Protein AF-A0A1Z5JL50-F1 (afdb_monomer_lite)

Secondary structure (DSSP, 8-state):
-------EEEPPP--S--TT-PPEEEEEEEPPSBPPPHHHHHHHHHHHSS-EEESHHHHHHHH--S-----------TTTT--SEEEEEEEE-TTS-S-HHHHIIIIIHHHHHHHHHHSEE------TT---TT------------------TT--------EEEEEEEEEEEP-------S-HHHHHHHHHHHHHHHHHHHHHHHHHHHH-HHHHHHEEEEEEEEESSTT--HHHHHHHHHHHTTHHHHHHHHHH--S------SEEEEESSHHHHH-S--TT--SPPBS--EEEEEEESSSTTTT--HHHHHHHHHHHHTT---TTS-S----------------HHHHHHHHHHHHHHHHHHHHHHHHHHHHHHHHHHHT-HHHHHHHHHHHHH-

pLDDT: mean 79.7, std 19.2, range [29.05, 98.38]

Foldseek 3Di:
DDDDFDWDWDDDDDDDDDPDQFIKIKTKFWDDQWADFLVVLVVLCPQFALAEAALQVVVVVVPPPDDDPDDDDCPPDSLVSAFQEEEEEFEAEPPDDLDLVCCCVPPVVVVLVSVCVSAPQQALQPPPVPPPPDPPPPPPDDDDDDDDDDDPPDPPPPPPGRYHAYEYFYEYAQPQPPDVDPDPVVSVVVLVVSQVVVVVSVVVNQVCLCPPPVSVRRHFWYKYKYKHDFRHGVRSVVVSVLFCVCVVVLVVVCVVDPDPDSSHFSYYYYYNDPDRSNTDDDPPDDDIDGSMGMMMIIIGGSCNRPDADSSRSRVVVVCVVVVVDPPPPPPDPPPPPPVPVPVPPCPVVVVVVVVVVVVVVVVVVVVVVVVVVVVVVVVVVVVPVVVVVVVVVVVVVD

Sequence (398 aa):
MRRQGSSCMLLPKSGDACKHRSVTIINREDLPSYSCERFYLLSELQQRAHSSVFLSDQEDNSTQGTTSTAPDDDSDLVGENLGQFALLYLFWKPDMTEDTTEFIEQHILPQVQQLQTMRTVVNSMPSLDRPSISGVIHRRENEDSQVEVDHPDDAKDEEGEATISIYIVVDRLCACDLVDASDPLESTRKMEQQYRNEEVKIEDLAKKVAVHEQLRDLCEGITVGLSNHERCAPGLEACSDAVAWGAKERRTALASMKTEDDGRSALGIVANEPNDLLGLQSESTTDAAQGVMQMRLSTEWNGQGNLKSFAERAQSFWRQQRGLVDTQKLTCRRIISRKRRIPARINPGEMNDFLINGLALLFIFGYLFFHLWSDLQDLIYYFDPSAWDNFIQRLRSF

Organism: Fistulifera solaris (NCBI:txid1519565)

Structure (mmCIF, N/CA/C/O backbone):
data_AF-A0A1Z5JL50-F1
#
_entry.id   AF-A0A1Z5JL50-F1
#
loop_
_atom_site.group_PDB
_atom_site.id
_atom_site.type_symbol
_atom_site.label_atom_id
_atom_site.label_alt_id
_atom_site.label_comp_id
_atom_site.label_asym_id
_atom_site.label_entity_id
_atom_site.label_seq_id
_atom_site.pdbx_PDB_ins_code
_atom_site.Cartn_x
_atom_site.Cartn_y
_atom_site.Cartn_z
_atom_site.occupancy
_atom_site.B_iso_or_equiv
_atom_site.auth_seq_id
_atom_site.auth_comp_id
_atom_site.auth_asym_id
_atom_site.auth_atom_id
_atom_site.pdbx_PDB_model_num
ATOM 1 N N . MET A 1 1 ? 21.547 -14.794 -2.143 1.00 35.06 1 MET A N 1
ATOM 2 C CA . MET A 1 1 ? 22.091 -13.413 -2.013 1.00 35.06 1 MET A CA 1
ATOM 3 C C . MET A 1 1 ? 21.633 -12.822 -0.680 1.00 35.06 1 MET A C 1
ATOM 5 O O . MET A 1 1 ? 20.467 -12.964 -0.341 1.00 35.06 1 MET A O 1
ATOM 9 N N . ARG A 1 2 ? 22.520 -12.215 0.125 1.00 29.05 2 ARG A N 1
ATOM 10 C CA . ARG A 1 2 ? 22.140 -11.605 1.418 1.00 29.05 2 ARG A CA 1
ATOM 11 C C . ARG A 1 2 ? 21.347 -10.312 1.176 1.00 29.05 2 ARG A C 1
ATOM 13 O O . ARG A 1 2 ? 21.938 -9.324 0.759 1.00 29.05 2 ARG A O 1
ATOM 20 N N . ARG A 1 3 ? 20.044 -10.316 1.484 1.00 38.22 3 ARG A N 1
ATOM 21 C CA . ARG A 1 3 ? 19.193 -9.115 1.547 1.00 38.22 3 ARG A CA 1
ATOM 22 C C . ARG A 1 3 ? 19.674 -8.210 2.689 1.00 38.22 3 ARG A C 1
ATOM 24 O O . ARG A 1 3 ? 19.494 -8.542 3.860 1.00 38.22 3 ARG A O 1
ATOM 31 N N . GLN A 1 4 ? 20.333 -7.102 2.360 1.00 36.25 4 GLN A N 1
ATOM 32 C CA . GLN A 1 4 ? 20.555 -5.995 3.288 1.00 36.25 4 GLN A CA 1
ATOM 33 C C . GLN A 1 4 ? 19.465 -4.954 3.031 1.00 36.25 4 GLN A C 1
ATOM 35 O O . GLN A 1 4 ? 19.580 -4.163 2.104 1.00 36.25 4 GLN A O 1
ATOM 40 N N . GLY A 1 5 ? 18.408 -4.958 3.845 1.00 42.66 5 GLY A N 1
ATOM 41 C CA . GLY A 1 5 ? 17.519 -3.802 3.930 1.00 42.66 5 GLY A CA 1
ATOM 42 C C . GLY A 1 5 ? 18.308 -2.647 4.541 1.00 42.66 5 GLY A C 1
ATOM 43 O O . GLY A 1 5 ? 18.629 -2.672 5.731 1.00 42.66 5 GLY A O 1
ATOM 44 N N . SER A 1 6 ? 18.701 -1.682 3.712 1.00 45.66 6 SER A N 1
ATOM 45 C CA . SER A 1 6 ? 19.302 -0.431 4.166 1.00 45.66 6 SER A CA 1
ATOM 46 C C . SER A 1 6 ? 18.179 0.456 4.688 1.00 45.66 6 SER A C 1
ATOM 48 O O . SER A 1 6 ? 17.426 1.030 3.908 1.00 45.66 6 SER A O 1
ATOM 50 N N . SER A 1 7 ? 18.025 0.529 6.009 1.00 48.41 7 SER A N 1
ATOM 51 C CA . SER A 1 7 ? 17.152 1.526 6.623 1.00 48.41 7 SER A CA 1
ATOM 52 C C . SER A 1 7 ? 17.962 2.803 6.815 1.00 48.41 7 SER A C 1
ATOM 54 O O . SER A 1 7 ? 18.900 2.834 7.617 1.00 48.41 7 SER A O 1
ATOM 56 N N . CYS A 1 8 ? 17.642 3.848 6.052 1.00 52.62 8 CYS A N 1
ATOM 57 C CA . CYS A 1 8 ? 18.199 5.174 6.272 1.00 52.62 8 CYS A CA 1
ATOM 58 C C . CYS A 1 8 ? 17.275 5.939 7.230 1.00 52.62 8 CYS A C 1
ATOM 60 O O . CYS A 1 8 ? 16.078 6.093 6.991 1.00 52.62 8 CYS A O 1
ATOM 62 N N . MET A 1 9 ? 17.823 6.393 8.358 1.00 51.41 9 MET A N 1
ATOM 63 C CA . MET A 1 9 ? 17.117 7.337 9.221 1.00 51.41 9 MET A CA 1
ATOM 64 C C . MET A 1 9 ? 17.346 8.731 8.651 1.00 51.41 9 MET A C 1
ATOM 66 O O . MET A 1 9 ? 18.482 9.206 8.620 1.00 51.41 9 MET A O 1
ATOM 70 N N . LEU A 1 10 ? 16.284 9.393 8.201 1.00 51.19 10 LEU A N 1
ATOM 71 C CA . LEU A 1 10 ? 16.369 10.803 7.844 1.00 51.19 10 LEU A CA 1
ATOM 72 C C . LEU A 1 10 ? 16.254 11.622 9.133 1.00 51.19 10 LEU A C 1
ATOM 74 O O . LEU A 1 10 ? 15.175 11.734 9.716 1.00 51.19 10 LEU A O 1
ATOM 78 N N . LEU A 1 11 ? 17.382 12.170 9.597 1.00 48.88 11 LEU A N 1
ATOM 79 C CA . LEU A 1 11 ? 17.360 13.232 10.599 1.00 48.88 11 LEU A CA 1
ATOM 80 C C . LEU A 1 11 ? 17.037 14.563 9.902 1.00 48.88 11 LEU A C 1
ATOM 82 O O . LEU A 1 11 ? 17.701 14.896 8.916 1.00 48.88 11 LEU A O 1
ATOM 86 N N . PRO A 1 12 ? 16.077 15.356 10.406 1.00 49.00 12 PRO A N 1
ATOM 87 C CA . PRO A 1 12 ? 15.901 16.722 9.931 1.00 49.00 12 PRO A CA 1
ATOM 88 C C . PRO A 1 12 ? 17.179 17.537 10.199 1.00 49.00 12 PRO A C 1
ATOM 90 O O . PRO A 1 12 ? 17.774 17.444 11.276 1.00 49.00 12 PRO A O 1
ATOM 93 N N . LYS A 1 13 ? 17.627 18.318 9.203 1.00 47.41 13 LYS A N 1
ATOM 94 C CA . LYS A 1 13 ? 18.781 19.221 9.338 1.00 47.41 13 LYS A CA 1
ATOM 95 C C . LYS A 1 13 ? 18.493 20.242 10.441 1.00 47.41 13 LYS A C 1
ATOM 97 O O . LYS A 1 13 ? 17.496 20.951 10.393 1.00 47.41 13 LYS A O 1
ATOM 102 N N . SER A 1 14 ? 19.383 20.288 11.426 1.00 44.28 14 SER A N 1
ATOM 103 C CA . SER A 1 14 ? 19.311 21.145 12.604 1.00 44.28 14 SER A CA 1
ATOM 104 C C . SER A 1 14 ? 19.410 22.625 12.231 1.00 44.28 14 SER A C 1
ATOM 106 O O . SER A 1 14 ? 20.484 23.110 11.875 1.00 44.28 14 SER A O 1
ATOM 108 N N . GLY A 1 15 ? 18.296 23.332 12.351 1.00 49.00 15 GLY A N 1
ATOM 109 C CA . GLY A 1 15 ? 18.203 24.782 12.296 1.00 49.00 15 GLY A CA 1
ATOM 110 C C . GLY A 1 15 ? 16.820 25.163 12.802 1.00 49.00 15 GLY A C 1
ATOM 111 O O . GLY A 1 15 ? 15.835 24.860 12.145 1.00 49.00 15 GLY A O 1
ATOM 112 N N . ASP A 1 16 ? 16.785 25.763 13.985 1.00 41.72 16 ASP A N 1
ATOM 113 C CA . ASP A 1 16 ? 15.618 26.252 14.722 1.00 41.72 16 ASP A CA 1
ATOM 114 C C . ASP A 1 16 ? 14.792 25.249 15.544 1.00 41.72 16 ASP A C 1
ATOM 116 O O . ASP A 1 16 ? 14.448 24.135 15.153 1.00 41.72 16 ASP A O 1
ATOM 120 N N . ALA A 1 17 ? 14.518 25.696 16.769 1.00 46.59 17 ALA A N 1
ATOM 121 C CA . ALA A 1 17 ? 13.932 24.991 17.899 1.00 46.59 17 ALA A CA 1
ATOM 122 C C . ALA A 1 17 ? 12.436 24.666 17.710 1.00 46.59 17 ALA A C 1
ATOM 124 O O . ALA A 1 17 ? 11.591 25.088 18.500 1.00 46.59 17 ALA A O 1
ATOM 125 N N . CYS A 1 18 ? 12.093 23.906 16.670 1.00 42.47 18 CYS A N 1
ATOM 126 C CA . CYS A 1 18 ? 10.734 23.425 16.454 1.00 42.47 18 CYS A CA 1
ATOM 127 C C . CYS A 1 18 ? 10.498 22.051 17.095 1.00 42.47 18 CYS A C 1
ATOM 129 O O . CYS A 1 18 ? 11.195 21.070 16.837 1.00 42.47 18 CYS A O 1
ATOM 131 N N . LYS A 1 19 ? 9.463 22.027 17.936 1.00 50.53 19 LYS A N 1
ATOM 132 C CA . LYS A 1 19 ? 8.791 20.889 18.568 1.00 50.53 19 LYS A CA 1
ATOM 133 C C . LYS A 1 19 ? 8.861 19.608 17.716 1.00 50.53 19 LYS A C 1
ATOM 135 O O . LYS A 1 19 ? 8.253 19.522 16.658 1.00 50.53 19 LYS A O 1
ATOM 140 N N . HIS A 1 20 ? 9.632 18.640 18.212 1.00 48.19 20 HIS A N 1
ATOM 141 C CA . HIS A 1 20 ? 9.611 17.200 17.924 1.00 48.19 20 HIS A CA 1
ATOM 142 C C . HIS A 1 20 ? 8.959 16.738 16.605 1.00 48.19 20 HIS A C 1
ATOM 144 O O . HIS A 1 20 ? 7.968 16.010 16.628 1.00 48.19 20 HIS A O 1
ATOM 150 N N . ARG A 1 21 ? 9.553 17.046 15.444 1.00 53.47 21 ARG A N 1
ATOM 151 C CA . ARG A 1 21 ? 9.241 16.262 14.237 1.00 53.47 21 ARG A CA 1
ATOM 152 C C . ARG A 1 21 ? 9.930 14.900 14.336 1.00 53.47 21 ARG A C 1
ATOM 154 O O . ARG A 1 21 ? 11.153 14.800 14.428 1.00 53.47 21 ARG A O 1
ATOM 161 N N . SER A 1 22 ? 9.102 13.864 14.402 1.00 58.88 22 SER A N 1
ATOM 162 C CA . SER A 1 22 ? 9.458 12.457 14.560 1.00 58.88 22 SER A CA 1
ATOM 163 C C . SER A 1 22 ? 10.351 11.931 13.431 1.00 58.88 22 SER A C 1
ATOM 165 O O . SER A 1 22 ? 10.240 12.332 12.269 1.00 58.88 22 SER A O 1
ATOM 167 N N . VAL A 1 23 ? 11.252 11.009 13.782 1.00 59.12 23 VAL A N 1
ATOM 168 C CA . VAL A 1 23 ? 12.135 10.315 12.833 1.00 59.12 23 VAL A CA 1
ATOM 169 C C . VAL A 1 23 ? 11.284 9.622 11.773 1.00 59.12 23 VAL A C 1
ATOM 171 O O . VAL A 1 23 ? 10.408 8.830 12.112 1.00 59.12 23 VAL A O 1
ATOM 174 N N . THR A 1 24 ? 11.563 9.907 10.501 1.00 68.62 24 THR A N 1
ATOM 175 C CA . THR A 1 24 ? 10.949 9.189 9.379 1.00 68.62 24 THR A CA 1
ATOM 176 C C . THR A 1 24 ? 11.853 8.021 9.030 1.00 68.62 24 THR A C 1
ATOM 178 O O . THR A 1 24 ? 13.035 8.210 8.724 1.00 68.62 24 THR A O 1
ATOM 181 N N . ILE A 1 25 ? 11.313 6.812 9.131 1.00 74.12 25 ILE A N 1
ATOM 182 C CA . ILE A 1 25 ? 12.050 5.591 8.819 1.00 74.12 25 ILE A CA 1
ATOM 183 C C . ILE A 1 25 ? 11.626 5.143 7.444 1.00 74.12 25 ILE A C 1
ATOM 185 O O . ILE A 1 25 ? 10.443 4.924 7.214 1.00 74.12 25 ILE A O 1
ATOM 189 N N . ILE A 1 26 ? 12.602 4.996 6.559 1.00 82.88 26 ILE A N 1
ATOM 190 C CA . ILE A 1 26 ? 12.380 4.446 5.233 1.00 82.88 26 ILE A CA 1
ATOM 191 C C . ILE A 1 26 ? 12.774 2.973 5.277 1.00 82.88 26 ILE A C 1
ATOM 193 O O . ILE A 1 26 ? 13.924 2.633 5.577 1.00 82.88 26 ILE A O 1
ATOM 197 N N . ASN A 1 27 ? 11.799 2.101 5.034 1.00 88.62 27 ASN A N 1
ATOM 198 C CA . ASN A 1 27 ? 12.016 0.679 4.831 1.00 88.62 27 ASN A CA 1
ATOM 199 C C . ASN A 1 27 ? 11.834 0.353 3.353 1.00 88.62 27 ASN A C 1
ATOM 201 O O . ASN A 1 27 ? 10.829 0.719 2.747 1.00 88.62 27 ASN A O 1
ATOM 205 N N . ARG A 1 28 ? 12.808 -0.356 2.795 1.00 92.31 28 ARG A N 1
ATOM 206 C CA . ARG A 1 28 ? 12.799 -0.801 1.410 1.00 92.31 28 ARG A CA 1
ATOM 207 C C . ARG A 1 28 ? 12.845 -2.317 1.369 1.00 92.31 28 ARG A C 1
ATOM 209 O O . ARG A 1 28 ? 13.736 -2.925 1.966 1.00 92.31 28 ARG A O 1
ATOM 216 N N . GLU A 1 29 ? 11.918 -2.903 0.630 1.00 93.81 29 GLU A N 1
ATOM 217 C CA . GLU A 1 29 ? 11.788 -4.344 0.480 1.00 93.81 29 GLU A CA 1
ATOM 218 C C . GLU A 1 29 ? 11.651 -4.733 -0.993 1.00 93.81 29 GLU A C 1
ATOM 220 O O . GLU A 1 29 ? 10.716 -4.317 -1.674 1.00 93.81 29 GLU A O 1
ATOM 225 N N . ASP A 1 30 ? 12.577 -5.566 -1.473 1.00 93.38 30 ASP A N 1
ATOM 226 C CA . ASP A 1 30 ? 12.453 -6.214 -2.779 1.00 93.38 30 ASP A CA 1
ATOM 227 C C . ASP A 1 30 ? 11.551 -7.450 -2.643 1.00 93.38 30 ASP A C 1
ATOM 229 O O . ASP A 1 30 ? 11.825 -8.375 -1.854 1.00 93.38 30 ASP A O 1
ATOM 233 N N . LEU A 1 31 ? 10.470 -7.471 -3.418 1.00 93.75 31 LEU A N 1
ATOM 234 C CA . LEU A 1 31 ? 9.474 -8.537 -3.387 1.00 93.75 31 LEU A CA 1
ATOM 235 C C . LEU A 1 31 ? 9.887 -9.708 -4.303 1.00 93.75 31 LEU A C 1
ATOM 237 O O . LEU A 1 31 ? 10.840 -9.594 -5.079 1.00 93.75 31 LEU A O 1
ATOM 241 N N . PRO A 1 32 ? 9.258 -10.890 -4.170 1.00 91.88 32 PRO A N 1
ATOM 242 C CA . PRO A 1 32 ? 9.526 -12.024 -5.054 1.00 91.88 32 PRO A CA 1
ATOM 243 C C . PRO A 1 32 ? 9.257 -11.694 -6.529 1.00 91.88 32 PRO A C 1
ATOM 245 O O . PRO A 1 32 ? 8.480 -10.801 -6.837 1.00 91.88 32 PRO A O 1
ATOM 248 N N . SER A 1 33 ? 9.831 -12.455 -7.460 1.00 89.62 33 SER A N 1
ATOM 249 C CA . SER A 1 33 ? 9.636 -12.255 -8.909 1.00 89.62 33 SER A CA 1
ATOM 250 C C . SER A 1 33 ? 8.289 -12.764 -9.452 1.00 89.62 33 SER A C 1
ATOM 252 O O . SER A 1 33 ? 8.139 -12.950 -10.662 1.00 89.62 33 SER A O 1
ATOM 254 N N . TYR A 1 34 ? 7.344 -13.051 -8.556 1.00 88.75 34 TYR A N 1
ATOM 255 C CA . TYR A 1 34 ? 5.982 -13.473 -8.860 1.00 88.75 34 TYR A CA 1
ATOM 256 C C . TYR A 1 34 ? 5.003 -12.580 -8.102 1.00 88.75 34 TYR A C 1
ATOM 258 O O . TYR A 1 34 ? 5.272 -12.204 -6.959 1.00 88.75 34 TYR A O 1
ATOM 266 N N . SER A 1 35 ? 3.867 -12.257 -8.715 1.00 86.12 35 SER A N 1
ATOM 267 C CA . SER A 1 35 ? 2.844 -11.428 -8.076 1.00 86.12 35 SER A CA 1
ATOM 268 C C . SER A 1 35 ? 1.755 -12.264 -7.419 1.00 86.12 35 SER A C 1
ATOM 270 O O . SER A 1 35 ? 1.412 -13.350 -7.886 1.00 86.12 35 SER A O 1
ATOM 272 N N . CYS A 1 36 ? 1.177 -11.735 -6.342 1.00 85.56 36 CYS A N 1
ATOM 273 C CA . CYS A 1 36 ? -0.140 -12.175 -5.908 1.00 85.56 36 CYS A CA 1
ATOM 274 C C . CYS A 1 36 ? -1.196 -11.576 -6.850 1.00 85.56 36 CYS A C 1
ATOM 276 O O . CYS A 1 36 ? -1.035 -10.452 -7.329 1.00 85.56 36 CYS A O 1
ATOM 278 N N . GLU A 1 37 ? -2.254 -12.322 -7.148 1.00 86.81 37 GLU A N 1
ATOM 279 C CA . GLU A 1 37 ? -3.327 -11.840 -8.017 1.00 86.81 37 GLU A CA 1
ATOM 280 C C . GLU A 1 37 ? -4.170 -10.774 -7.309 1.00 86.81 37 GLU A C 1
ATOM 282 O O . GLU A 1 37 ? -4.619 -10.975 -6.178 1.00 86.81 37 GLU A O 1
ATOM 287 N N . ARG A 1 38 ? -4.439 -9.655 -7.996 1.00 89.75 38 ARG A N 1
ATOM 288 C CA . ARG A 1 38 ? -5.270 -8.558 -7.467 1.00 89.75 38 ARG A CA 1
ATOM 289 C C . ARG A 1 38 ? -6.628 -9.050 -6.971 1.00 89.75 38 ARG A C 1
ATOM 291 O O . ARG A 1 38 ? -7.006 -8.725 -5.855 1.00 89.75 38 ARG A O 1
ATOM 298 N N . PHE A 1 39 ? -7.330 -9.889 -7.737 1.00 89.50 39 PHE A N 1
ATOM 299 C CA . PHE A 1 39 ? -8.635 -10.428 -7.328 1.00 89.50 39 PHE A CA 1
ATOM 300 C C . PHE A 1 39 ? -8.572 -11.232 -6.031 1.00 89.50 39 PHE A C 1
ATOM 302 O O . PHE A 1 39 ? -9.449 -11.094 -5.180 1.00 89.50 39 PHE A O 1
ATOM 309 N N . TYR A 1 40 ? -7.516 -12.028 -5.849 1.00 90.88 40 TYR A N 1
ATOM 310 C CA . TYR A 1 40 ? -7.297 -12.733 -4.594 1.00 90.88 40 TYR A CA 1
ATOM 311 C C . TYR A 1 40 ? -7.108 -11.739 -3.440 1.00 90.88 40 TYR A C 1
ATOM 313 O O . TYR A 1 40 ? -7.780 -11.860 -2.414 1.00 90.88 40 TYR A O 1
ATOM 321 N N . LEU A 1 41 ? -6.268 -10.713 -3.622 1.00 93.75 41 LEU A N 1
ATOM 322 C CA . LEU A 1 41 ? -6.065 -9.670 -2.612 1.00 93.75 41 LEU A CA 1
ATOM 323 C C . LEU A 1 41 ? -7.374 -8.947 -2.271 1.00 93.75 41 LEU A C 1
ATOM 325 O O . LEU A 1 41 ? -7.682 -8.784 -1.094 1.00 93.75 41 LEU A O 1
ATOM 329 N N . LEU A 1 42 ? -8.176 -8.577 -3.270 1.00 94.06 42 LEU A N 1
ATOM 330 C CA . LEU A 1 42 ? -9.469 -7.924 -3.062 1.00 94.06 42 LEU A CA 1
ATOM 331 C C . LEU A 1 42 ? -10.469 -8.826 -2.340 1.00 94.06 42 LEU A C 1
ATOM 333 O O . LEU A 1 42 ? -11.169 -8.350 -1.452 1.00 94.06 42 LEU A O 1
ATOM 337 N N . SER A 1 43 ? -10.491 -10.126 -2.642 1.00 94.00 43 SER A N 1
ATOM 338 C CA . SER A 1 43 ? -11.343 -11.077 -1.920 1.00 94.00 43 SER A CA 1
ATOM 339 C C . SER A 1 43 ? -10.953 -11.196 -0.440 1.00 94.00 43 SER A C 1
ATOM 341 O O . SER A 1 43 ? -11.816 -11.195 0.439 1.00 94.00 43 SER A O 1
ATOM 343 N N . GLU A 1 44 ? -9.650 -11.210 -0.139 1.00 95.00 44 GLU A N 1
ATOM 344 C CA . GLU A 1 44 ? -9.139 -11.237 1.235 1.00 95.00 44 GLU A CA 1
ATOM 345 C C . GLU A 1 44 ? -9.459 -9.935 1.978 1.00 95.00 44 GLU A C 1
ATOM 347 O O . GLU A 1 44 ? -9.806 -9.963 3.162 1.00 95.00 44 GLU A O 1
ATOM 352 N N . LEU A 1 45 ? -9.376 -8.799 1.285 1.00 95.94 45 LEU A N 1
ATOM 353 C CA . LEU A 1 45 ? -9.723 -7.490 1.824 1.00 95.94 45 LEU A CA 1
ATOM 354 C C . LEU A 1 45 ? -11.218 -7.377 2.106 1.00 95.94 45 LEU A C 1
ATOM 356 O O . LEU A 1 45 ? -11.583 -7.012 3.217 1.00 95.94 45 LEU A O 1
ATOM 360 N N . GLN A 1 46 ? -12.075 -7.786 1.175 1.00 94.88 46 GLN A N 1
ATOM 361 C CA . GLN A 1 46 ? -13.524 -7.804 1.371 1.00 94.88 46 GLN A CA 1
ATOM 362 C C . GLN A 1 46 ? -13.932 -8.683 2.562 1.00 94.88 46 GLN A C 1
ATOM 364 O O . GLN A 1 46 ? -14.856 -8.345 3.298 1.00 94.88 46 GLN A O 1
ATOM 369 N N . GLN A 1 47 ? -13.237 -9.805 2.780 1.00 94.69 47 GLN A N 1
ATOM 370 C CA . GLN A 1 47 ? -13.537 -10.708 3.889 1.00 94.69 47 GLN A CA 1
ATOM 371 C C . GLN A 1 47 ? -13.040 -10.186 5.247 1.00 94.69 47 GLN A C 1
ATOM 373 O O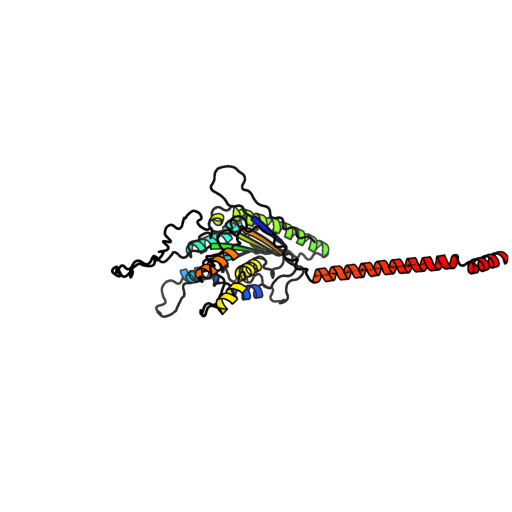 . GLN A 1 47 ? -13.612 -10.535 6.281 1.00 94.69 47 GLN A O 1
ATOM 378 N N . ARG A 1 48 ? -11.932 -9.432 5.280 1.00 95.56 48 ARG A N 1
ATOM 379 C CA . ARG A 1 48 ? -11.206 -9.144 6.532 1.00 95.56 48 ARG A CA 1
ATOM 380 C C . ARG A 1 48 ? -11.119 -7.676 6.915 1.00 95.56 48 ARG A C 1
ATOM 382 O O . ARG A 1 48 ? -10.870 -7.410 8.094 1.00 95.56 48 ARG A O 1
ATOM 389 N N . ALA A 1 49 ? -11.228 -6.748 5.973 1.00 96.00 49 ALA A N 1
ATOM 390 C CA . ALA A 1 49 ? -11.230 -5.318 6.263 1.00 96.00 49 ALA A CA 1
ATOM 391 C C . ALA A 1 49 ? -12.548 -4.941 6.937 1.00 96.00 49 ALA A C 1
ATOM 393 O O . ALA A 1 49 ? -13.563 -5.578 6.682 1.00 96.00 49 ALA A O 1
ATOM 394 N N . HIS A 1 50 ? -12.530 -3.914 7.785 1.00 95.12 50 HIS A N 1
ATOM 395 C CA . HIS A 1 50 ? -13.728 -3.362 8.421 1.00 95.12 50 HIS A CA 1
ATOM 396 C C . HIS A 1 50 ? -14.786 -3.019 7.365 1.00 95.12 50 HIS A C 1
ATOM 398 O O . HIS A 1 50 ? -15.915 -3.505 7.399 1.00 95.12 50 HIS A O 1
ATOM 404 N N . SER A 1 51 ? -14.362 -2.228 6.382 1.00 95.12 51 SER A N 1
ATOM 405 C CA . SER A 1 51 ? -15.173 -1.727 5.283 1.00 95.12 51 SER A CA 1
ATOM 406 C C . SER A 1 51 ? -14.311 -1.460 4.050 1.00 95.12 51 SER A C 1
ATOM 408 O O . SER A 1 51 ? -13.079 -1.394 4.127 1.00 95.12 51 SER A O 1
ATOM 410 N N . SER A 1 52 ? -14.968 -1.347 2.898 1.00 95.12 52 SER A N 1
ATOM 411 C CA . SER A 1 52 ? -14.394 -0.870 1.638 1.00 95.12 52 SER A CA 1
ATOM 412 C C . SER A 1 52 ? -15.268 0.281 1.159 1.00 95.12 52 SER A C 1
ATOM 414 O O . SER A 1 52 ? -16.470 0.089 1.001 1.00 95.12 52 SER A O 1
ATOM 416 N N . VAL A 1 53 ? -14.685 1.467 1.012 1.00 95.25 53 VAL A N 1
ATOM 417 C CA . VAL A 1 53 ? -15.407 2.705 0.690 1.00 95.25 53 VAL A CA 1
ATOM 418 C C . VAL A 1 53 ? -14.786 3.344 -0.546 1.00 95.25 53 VAL A C 1
ATOM 420 O O . VAL A 1 53 ? -13.559 3.409 -0.658 1.00 95.25 53 VAL A O 1
ATOM 423 N N . PHE A 1 54 ? -15.636 3.824 -1.449 1.00 95.50 54 PHE A N 1
ATOM 424 C CA . PHE A 1 54 ? -15.235 4.564 -2.640 1.00 95.50 54 PHE A CA 1
ATOM 425 C C . PHE A 1 54 ? -15.653 6.022 -2.499 1.00 95.50 54 PHE A C 1
ATOM 427 O O . PHE A 1 54 ? -16.800 6.312 -2.163 1.00 95.50 54 PHE A O 1
ATOM 434 N N . LEU A 1 55 ? -14.713 6.936 -2.717 1.00 94.19 55 LEU A N 1
ATOM 435 C CA . LEU A 1 55 ? -14.960 8.369 -2.569 1.00 94.19 55 LEU A CA 1
ATOM 436 C C . LEU A 1 55 ? -15.852 8.921 -3.693 1.00 94.19 55 LEU A C 1
ATOM 438 O O . LEU A 1 55 ? -16.623 9.850 -3.450 1.00 94.19 55 LEU A O 1
ATOM 442 N N . SER A 1 56 ? -15.810 8.315 -4.886 1.00 93.06 56 SER A N 1
ATOM 443 C CA . SER A 1 56 ? -16.666 8.673 -6.025 1.00 93.06 56 SER A CA 1
ATOM 444 C C . SER A 1 56 ? -18.160 8.535 -5.723 1.00 93.06 56 SER A C 1
ATOM 446 O O . SER A 1 56 ? -18.949 9.399 -6.093 1.00 93.06 56 SER A O 1
ATOM 448 N N . ASP A 1 57 ? -18.553 7.488 -4.991 1.00 89.38 57 ASP A N 1
ATOM 449 C CA . ASP A 1 57 ? -19.964 7.168 -4.723 1.00 89.38 57 ASP A CA 1
ATOM 450 C C . ASP A 1 57 ? -20.648 8.243 -3.858 1.00 89.38 57 ASP A C 1
ATOM 452 O O . ASP A 1 57 ? -21.875 8.346 -3.794 1.00 89.38 57 ASP A O 1
ATOM 456 N N . GLN A 1 58 ? -19.856 9.066 -3.169 1.00 83.81 58 GLN A N 1
ATOM 457 C CA . GLN A 1 58 ? -20.359 10.119 -2.301 1.00 83.81 58 GLN A CA 1
ATOM 458 C C . GLN A 1 58 ? -20.700 11.407 -3.061 1.00 83.81 58 GLN A C 1
ATOM 460 O O . GLN A 1 58 ? -21.628 12.119 -2.664 1.00 83.81 58 GLN A O 1
ATOM 465 N N . GLU A 1 59 ? -19.980 11.711 -4.143 1.00 83.31 59 GLU A N 1
ATOM 466 C CA . GLU A 1 59 ? -20.226 12.917 -4.942 1.00 83.31 59 GLU A CA 1
ATOM 467 C C . GLU A 1 59 ? -21.619 12.867 -5.586 1.00 83.31 59 GLU A C 1
ATOM 469 O O . GLU A 1 59 ? -22.372 13.849 -5.529 1.00 83.31 59 GLU A O 1
ATOM 474 N N . ASP A 1 60 ? -22.016 11.690 -6.073 1.00 79.19 60 ASP A N 1
ATOM 475 C CA . ASP A 1 60 ? -23.309 11.461 -6.723 1.00 79.19 60 ASP A CA 1
ATOM 476 C C . ASP A 1 60 ? -24.500 11.657 -5.770 1.00 79.19 60 ASP A C 1
ATOM 478 O O . ASP A 1 60 ? -25.526 12.239 -6.147 1.00 79.19 60 ASP A O 1
ATOM 482 N N . ASN A 1 61 ? -24.352 11.261 -4.502 1.00 73.12 61 ASN A N 1
ATOM 483 C CA . ASN A 1 61 ? -25.411 11.389 -3.495 1.00 73.12 61 ASN A CA 1
ATOM 484 C C . ASN A 1 61 ? -25.696 12.846 -3.103 1.00 73.12 61 ASN A C 1
ATOM 486 O O . ASN A 1 61 ? -26.829 13.184 -2.757 1.00 73.12 61 ASN A O 1
ATOM 490 N N . SER A 1 62 ? -24.704 13.736 -3.194 1.00 72.25 62 SER A N 1
ATOM 491 C CA . SER A 1 62 ? -24.874 15.150 -2.828 1.00 72.25 62 SER A CA 1
ATOM 492 C C . SER A 1 62 ? -25.770 15.935 -3.801 1.00 72.25 62 SER A C 1
ATOM 494 O O . SER A 1 62 ? -26.357 16.951 -3.424 1.00 72.25 62 SER A O 1
ATOM 496 N N . THR A 1 63 ? -25.931 15.447 -5.037 1.00 71.94 63 THR A N 1
ATOM 497 C CA . THR A 1 63 ? -26.641 16.167 -6.108 1.00 71.94 63 THR A CA 1
ATOM 498 C C . THR A 1 63 ? -28.114 15.751 -6.241 1.00 71.94 63 THR A C 1
ATOM 500 O O . THR A 1 63 ? -28.919 16.510 -6.780 1.00 71.94 63 THR A O 1
ATOM 503 N N . GLN A 1 64 ? -28.529 14.599 -5.697 1.00 64.19 64 GLN A N 1
ATOM 504 C CA . GLN A 1 64 ? -29.911 14.091 -5.822 1.00 64.19 64 GLN A CA 1
ATOM 505 C C . GLN A 1 64 ? -30.916 14.647 -4.793 1.00 64.19 64 GLN A C 1
ATOM 507 O O . GLN A 1 64 ? -31.962 14.049 -4.528 1.00 64.19 64 GLN A O 1
ATOM 512 N N . GLY A 1 65 ? -30.664 15.832 -4.237 1.00 58.50 65 GLY A N 1
ATOM 513 C CA . GLY A 1 65 ? -31.587 16.473 -3.307 1.00 58.50 65 GLY A CA 1
ATOM 514 C C . GLY A 1 65 ? -32.999 16.681 -3.882 1.00 58.50 65 GLY A C 1
ATOM 515 O O . GLY A 1 65 ? -33.194 17.417 -4.846 1.00 58.50 65 GLY A O 1
ATOM 516 N N . THR A 1 66 ? -33.993 16.140 -3.166 1.00 56.47 66 THR A N 1
ATOM 517 C CA . THR A 1 66 ? -35.355 16.689 -2.945 1.00 56.47 66 THR A CA 1
ATOM 518 C C . THR A 1 66 ? -36.565 16.296 -3.812 1.00 56.47 66 THR A C 1
ATOM 520 O O . THR A 1 66 ? -37.476 17.110 -3.934 1.00 56.47 66 THR A O 1
ATOM 523 N N . THR A 1 67 ? -36.720 15.058 -4.314 1.00 55.41 67 THR A N 1
ATOM 524 C CA . THR A 1 67 ? -38.060 14.652 -4.848 1.00 55.41 67 THR A CA 1
ATOM 525 C C . THR A 1 67 ? -38.613 13.260 -4.513 1.00 55.41 67 THR A C 1
ATOM 527 O O . THR A 1 67 ? -39.707 12.939 -4.973 1.00 55.41 67 THR A O 1
ATOM 530 N N . SER A 1 68 ? -37.986 12.454 -3.655 1.00 50.75 68 SER A N 1
ATOM 531 C CA . SER A 1 68 ? -38.528 11.127 -3.313 1.00 50.75 68 SER A CA 1
ATOM 532 C C . SER A 1 68 ? -39.223 11.126 -1.947 1.00 50.75 68 SER A C 1
ATOM 534 O O . SER A 1 68 ? -38.580 11.203 -0.906 1.00 50.75 68 SER A O 1
ATOM 536 N N . THR A 1 69 ? -40.556 11.091 -1.953 1.00 55.22 69 THR A N 1
ATOM 537 C CA . THR A 1 69 ? -41.435 11.024 -0.769 1.00 55.22 69 THR A CA 1
ATOM 538 C C . THR A 1 69 ? -41.815 9.565 -0.483 1.00 55.22 69 THR A C 1
ATOM 540 O O . THR A 1 69 ? -42.978 9.184 -0.586 1.00 55.22 69 THR A O 1
ATOM 543 N N . ALA A 1 70 ? -40.830 8.723 -0.164 1.00 60.81 70 ALA A N 1
ATOM 544 C CA . ALA A 1 70 ? -41.056 7.348 0.289 1.00 60.81 70 ALA A CA 1
ATOM 545 C C . ALA A 1 70 ? -40.266 7.108 1.595 1.00 60.81 70 ALA A C 1
ATOM 547 O O . ALA A 1 70 ? -39.065 7.365 1.597 1.00 60.81 70 ALA A O 1
ATOM 548 N N . PRO A 1 71 ? -40.914 6.700 2.705 1.00 59.34 71 PRO A N 1
ATOM 549 C CA . PRO A 1 71 ? -40.338 6.822 4.046 1.00 59.34 71 PRO A CA 1
ATOM 550 C C . PRO A 1 71 ? -39.683 5.556 4.637 1.00 59.34 71 PRO A C 1
ATOM 552 O O . PRO A 1 71 ? -39.543 5.517 5.851 1.00 59.34 71 PRO A O 1
ATOM 555 N N . ASP A 1 72 ? -39.273 4.550 3.856 1.00 55.81 72 ASP A N 1
ATOM 556 C CA . ASP A 1 72 ? -38.905 3.234 4.428 1.00 55.81 72 ASP A CA 1
ATOM 557 C C . ASP A 1 72 ? -37.628 2.578 3.856 1.00 55.81 72 ASP A C 1
ATOM 559 O O . ASP A 1 72 ? -37.560 1.353 3.826 1.00 55.81 72 ASP A O 1
ATOM 563 N N . ASP A 1 73 ? -36.617 3.324 3.396 1.00 53.84 73 ASP A N 1
ATOM 564 C CA . ASP A 1 73 ? -35.364 2.689 2.939 1.00 53.84 73 ASP A CA 1
ATOM 565 C C . ASP A 1 73 ? -34.164 3.122 3.788 1.00 53.84 73 ASP A C 1
ATOM 567 O O . ASP A 1 73 ? -33.820 4.306 3.836 1.00 53.84 73 ASP A O 1
ATOM 571 N N . ASP A 1 74 ? -33.560 2.132 4.453 1.00 60.25 74 ASP A N 1
ATOM 572 C CA . ASP A 1 74 ? -32.332 2.172 5.251 1.00 60.25 74 ASP A CA 1
ATOM 573 C C . ASP A 1 74 ? -31.137 2.599 4.379 1.00 60.25 74 ASP A C 1
ATOM 575 O O . ASP A 1 74 ? -30.245 1.812 4.052 1.00 60.25 74 ASP A O 1
ATOM 579 N N . SER A 1 75 ? -31.108 3.860 3.942 1.00 57.72 75 SER A N 1
ATOM 580 C CA . SER A 1 75 ? -29.922 4.450 3.332 1.00 57.72 75 SER A CA 1
ATOM 581 C C . SER A 1 75 ? -28.907 4.726 4.440 1.00 57.72 75 SER A C 1
ATOM 583 O O . SER A 1 75 ? -28.732 5.872 4.864 1.00 57.72 75 SER A O 1
ATOM 585 N N . ASP A 1 76 ? -28.292 3.649 4.934 1.00 56.16 76 ASP A N 1
ATOM 586 C CA . ASP A 1 76 ? -27.157 3.672 5.847 1.00 56.16 76 ASP A CA 1
ATOM 587 C C . ASP A 1 76 ? -26.156 4.705 5.335 1.00 56.16 76 ASP A C 1
ATOM 589 O O . ASP A 1 76 ? -25.612 4.605 4.228 1.00 56.16 76 ASP A O 1
ATOM 593 N N . LEU A 1 77 ? -25.949 5.747 6.135 1.00 62.22 77 LEU A N 1
ATOM 594 C CA . LEU A 1 77 ? -25.035 6.826 5.814 1.00 62.22 77 LEU A CA 1
ATOM 595 C C . LEU A 1 77 ? -23.647 6.211 5.607 1.00 62.22 77 LEU A C 1
ATOM 597 O O . LEU A 1 77 ? -23.022 5.718 6.542 1.00 62.22 77 LEU A O 1
ATOM 601 N N . VAL A 1 78 ? -23.133 6.265 4.375 1.00 65.06 78 VAL A N 1
ATOM 602 C CA . VAL A 1 78 ? -21.812 5.733 3.975 1.00 65.06 78 VAL A CA 1
ATOM 603 C C . VAL A 1 78 ? -20.685 6.199 4.920 1.00 65.06 78 VAL A C 1
ATOM 605 O O . VAL A 1 78 ? -19.696 5.492 5.120 1.00 65.06 78 VAL A O 1
ATOM 608 N N . GLY A 1 79 ? -20.860 7.358 5.567 1.00 63.69 79 GLY A N 1
ATOM 609 C CA . GLY A 1 79 ? -19.949 7.904 6.574 1.00 63.69 79 GLY A CA 1
ATOM 610 C C . GLY A 1 79 ? -19.872 7.126 7.897 1.00 63.69 79 GLY A C 1
ATOM 611 O O . GLY A 1 79 ? -18.826 7.158 8.552 1.00 63.69 79 GLY A O 1
ATOM 612 N N . GLU A 1 80 ? -20.910 6.390 8.296 1.00 73.50 80 GLU A N 1
ATOM 613 C CA . GLU A 1 80 ? -20.939 5.630 9.558 1.00 73.50 80 GLU A CA 1
ATOM 614 C C . GLU A 1 80 ? -20.095 4.351 9.485 1.00 73.50 80 GLU A C 1
ATOM 616 O O . GLU A 1 80 ? -19.472 3.951 10.470 1.00 73.50 80 GLU A O 1
ATOM 621 N N . ASN A 1 81 ? -19.933 3.791 8.285 1.00 80.56 81 ASN A N 1
ATOM 622 C CA . ASN A 1 81 ? -19.217 2.533 8.065 1.00 80.56 81 ASN A CA 1
ATOM 623 C C . ASN A 1 81 ? -17.684 2.662 7.994 1.00 80.56 81 ASN A C 1
ATOM 625 O O . ASN A 1 81 ? -16.974 1.659 7.850 1.00 80.56 81 ASN A O 1
ATOM 629 N N . LEU A 1 82 ? -17.122 3.868 8.096 1.00 85.56 82 LEU A N 1
ATOM 630 C CA . LEU A 1 82 ? -15.670 4.044 8.172 1.00 85.56 82 LEU A CA 1
ATOM 631 C C . LEU A 1 82 ? -15.146 3.567 9.536 1.00 85.56 82 LEU A C 1
ATOM 633 O O . LEU A 1 82 ? -15.627 3.959 10.596 1.00 85.56 82 LEU A O 1
ATOM 637 N N . GLY A 1 83 ? -14.137 2.698 9.523 1.00 88.25 83 GLY A N 1
ATOM 638 C CA . GLY A 1 83 ? -13.426 2.332 10.748 1.00 88.25 83 GLY A CA 1
ATOM 639 C C . GLY A 1 83 ? -12.613 3.515 11.288 1.00 88.25 83 GLY A C 1
ATOM 640 O O . GLY A 1 83 ? -12.368 4.492 10.583 1.00 88.25 83 GLY A O 1
ATOM 641 N N . GLN A 1 84 ? -12.121 3.415 12.526 1.00 93.12 84 GLN A N 1
ATOM 642 C CA . GLN A 1 84 ? -11.194 4.418 13.072 1.00 93.12 84 GLN A CA 1
ATOM 643 C C . GLN A 1 84 ? -9.834 4.421 12.348 1.00 93.12 84 GLN A C 1
ATOM 645 O O . GLN A 1 84 ? -9.079 5.381 12.456 1.00 93.12 84 GLN A O 1
ATOM 650 N N . PHE A 1 85 ? -9.497 3.369 11.601 1.00 96.19 85 PHE A N 1
ATOM 651 C CA . PHE A 1 85 ? -8.262 3.293 10.824 1.00 96.19 85 PHE A CA 1
ATOM 652 C C . PHE A 1 85 ? -8.595 3.059 9.354 1.00 96.19 85 PHE A C 1
ATOM 654 O O . PHE A 1 85 ? -9.332 2.127 9.034 1.00 96.19 85 PHE A O 1
ATOM 661 N N . ALA A 1 86 ? -8.011 3.859 8.464 1.00 97.31 86 ALA A N 1
ATOM 662 C CA . ALA A 1 86 ? -8.197 3.730 7.024 1.00 97.31 86 ALA A CA 1
ATOM 663 C C . ALA A 1 86 ? -6.871 3.640 6.271 1.00 97.31 86 ALA A C 1
ATOM 665 O O . ALA A 1 86 ? -5.916 4.370 6.544 1.00 97.31 86 ALA A O 1
ATOM 666 N N . LEU A 1 87 ? -6.850 2.741 5.292 1.00 97.88 87 LEU A N 1
ATOM 667 C CA . LEU A 1 87 ? -5.832 2.655 4.256 1.00 97.88 87 LEU A CA 1
ATOM 668 C C . LEU A 1 87 ? -6.369 3.388 3.022 1.00 97.88 87 LEU A C 1
ATOM 670 O O . LEU A 1 87 ? -7.269 2.873 2.360 1.00 97.88 87 LEU A O 1
ATOM 674 N N . LEU A 1 88 ? -5.847 4.583 2.741 1.00 98.12 88 LEU A N 1
ATOM 675 C CA . LEU A 1 88 ? -6.186 5.339 1.534 1.00 98.12 88 LEU A CA 1
ATOM 676 C C . LEU A 1 88 ? -5.343 4.810 0.373 1.00 98.12 88 LEU A C 1
ATOM 678 O O . LEU A 1 88 ? -4.137 5.049 0.330 1.00 98.12 88 LEU A O 1
ATOM 682 N N . TYR A 1 89 ? -5.971 4.063 -0.526 1.00 98.38 89 TYR A N 1
ATOM 683 C CA . TYR A 1 89 ? -5.338 3.415 -1.664 1.00 98.38 89 TYR A CA 1
ATOM 684 C C . TYR A 1 89 ? -5.448 4.269 -2.931 1.00 98.38 89 TYR A C 1
ATOM 686 O O . TYR A 1 89 ? -6.544 4.658 -3.327 1.00 98.38 89 TYR A O 1
ATOM 694 N N . LEU A 1 90 ? -4.314 4.495 -3.597 1.00 98.00 90 LEU A N 1
ATOM 695 C CA . LEU A 1 90 ? -4.222 5.184 -4.882 1.00 98.00 90 LEU A CA 1
ATOM 696 C C . LEU A 1 90 ? -3.474 4.326 -5.904 1.00 98.00 90 LEU A C 1
ATOM 698 O O . LEU A 1 90 ? -2.408 3.779 -5.609 1.00 98.00 90 LEU A O 1
ATOM 702 N N . PHE A 1 91 ? -3.976 4.275 -7.137 1.00 97.19 91 PHE A N 1
ATOM 703 C CA . PHE A 1 91 ? -3.283 3.630 -8.248 1.00 97.19 91 PHE A CA 1
ATOM 704 C C . PHE A 1 91 ? -2.657 4.678 -9.177 1.00 97.19 91 PHE A C 1
ATOM 706 O O . PHE A 1 91 ? -3.349 5.380 -9.908 1.00 97.19 91 PHE A O 1
ATOM 713 N N . TRP A 1 92 ? -1.328 4.793 -9.147 1.00 97.19 92 TRP A N 1
ATOM 714 C CA . TRP A 1 92 ? -0.559 5.749 -9.941 1.00 97.19 92 TRP A CA 1
ATOM 715 C C . TRP A 1 92 ? -0.217 5.157 -11.314 1.00 97.19 92 TRP A C 1
ATOM 717 O O . TRP A 1 92 ? 0.807 4.487 -11.499 1.00 97.19 92 TRP A O 1
ATOM 727 N N . LYS A 1 93 ? -1.105 5.408 -12.278 1.00 95.25 93 LYS A N 1
ATOM 728 C CA . LYS A 1 93 ? -1.022 4.899 -13.651 1.00 95.25 93 LYS A CA 1
ATOM 729 C C . LYS A 1 93 ? 0.085 5.593 -14.470 1.00 95.25 93 LYS A C 1
ATOM 731 O O . LYS A 1 93 ? 0.481 6.714 -14.136 1.00 95.25 93 LYS A O 1
ATOM 736 N N . PRO A 1 94 ? 0.589 4.955 -15.544 1.00 92.94 94 PRO A N 1
ATOM 737 C CA . PRO A 1 94 ? 1.635 5.523 -16.399 1.00 92.94 94 PRO A CA 1
ATOM 738 C C . PRO A 1 94 ? 1.267 6.842 -17.094 1.00 92.94 94 PRO A C 1
ATOM 740 O O . PRO A 1 94 ? 2.155 7.637 -17.368 1.00 92.94 94 PRO A O 1
ATOM 743 N N . ASP A 1 95 ? -0.016 7.062 -17.377 1.00 93.75 95 ASP A N 1
ATOM 744 C CA . ASP A 1 95 ? -0.565 8.240 -18.062 1.00 93.75 95 ASP A CA 1
ATOM 745 C C . ASP A 1 95 ? -0.830 9.436 -17.131 1.00 93.75 95 ASP A C 1
ATOM 747 O O . ASP A 1 95 ? -1.120 10.536 -17.599 1.00 93.75 95 ASP A O 1
ATOM 751 N N . MET A 1 96 ? -0.713 9.237 -15.817 1.00 95.69 96 MET A N 1
ATOM 752 C CA . MET A 1 96 ? -0.784 10.310 -14.825 1.00 95.69 96 MET A CA 1
ATOM 753 C C . MET A 1 96 ? 0.529 11.102 -14.774 1.00 95.69 96 MET A C 1
ATOM 755 O O . MET A 1 96 ? 1.547 10.684 -15.327 1.00 95.69 96 MET A O 1
ATOM 759 N N . THR A 1 97 ? 0.528 12.233 -14.061 1.00 96.00 97 THR A N 1
ATOM 760 C CA . THR A 1 97 ? 1.729 13.071 -13.914 1.00 96.00 97 THR A CA 1
ATOM 761 C C . THR A 1 97 ? 2.940 12.275 -13.412 1.00 96.00 97 THR A C 1
ATOM 763 O O . THR A 1 97 ? 2.836 11.425 -12.521 1.00 96.00 97 THR A O 1
ATOM 766 N N . GLU A 1 98 ? 4.105 12.547 -14.004 1.00 94.94 98 GLU A N 1
ATOM 767 C CA . GLU A 1 98 ? 5.391 12.025 -13.538 1.00 94.94 98 GLU A CA 1
ATOM 768 C C . GLU A 1 98 ? 5.978 12.852 -12.388 1.00 94.94 98 GLU A C 1
ATOM 770 O O . GLU A 1 98 ? 6.860 12.360 -11.676 1.00 94.94 98 GLU A O 1
ATOM 775 N N . ASP A 1 99 ? 5.525 14.099 -12.215 1.00 97.56 99 ASP A N 1
ATOM 776 C CA . ASP A 1 99 ? 6.004 14.959 -11.143 1.00 97.56 99 ASP A CA 1
ATOM 777 C C . ASP A 1 99 ? 5.344 14.563 -9.822 1.00 97.56 99 ASP A C 1
ATOM 779 O O . ASP A 1 99 ? 4.127 14.576 -9.650 1.00 97.56 99 ASP A O 1
ATOM 783 N N . THR A 1 100 ? 6.177 14.207 -8.851 1.00 97.62 100 THR A N 1
ATOM 784 C CA . THR A 1 100 ? 5.729 13.740 -7.537 1.00 97.62 100 THR A CA 1
ATOM 785 C C . THR A 1 100 ? 5.041 14.837 -6.728 1.00 97.62 100 THR A C 1
ATOM 787 O O . THR A 1 100 ? 4.194 14.515 -5.901 1.00 97.62 100 THR A O 1
ATOM 790 N N . THR A 1 101 ? 5.384 16.117 -6.929 1.00 97.88 101 THR A N 1
ATOM 791 C CA . THR A 1 101 ? 4.703 17.226 -6.243 1.00 97.88 101 THR A CA 1
ATOM 792 C C . THR A 1 101 ? 3.306 17.398 -6.819 1.00 97.88 101 THR A C 1
ATOM 794 O O . THR A 1 101 ? 2.337 17.444 -6.072 1.00 97.88 101 THR A O 1
ATOM 797 N N . GLU A 1 102 ? 3.196 17.430 -8.144 1.00 98.12 102 GLU A N 1
ATOM 798 C CA . GLU A 1 102 ? 1.917 17.500 -8.839 1.00 98.12 102 GLU A CA 1
ATOM 799 C C . GLU A 1 102 ? 1.018 16.313 -8.471 1.00 98.12 102 GLU A C 1
ATOM 801 O O . GLU A 1 102 ? -0.153 16.517 -8.161 1.00 98.12 102 GLU A O 1
ATOM 806 N N . PHE A 1 103 ? 1.570 15.095 -8.388 1.00 98.25 103 PHE A N 1
ATOM 807 C CA . PHE A 1 103 ? 0.817 13.915 -7.957 1.00 98.25 103 PHE A CA 1
ATOM 808 C C . PHE A 1 103 ? 0.252 14.067 -6.537 1.00 98.25 103 PHE A C 1
ATOM 810 O O . PHE A 1 103 ? -0.892 13.690 -6.271 1.00 98.25 103 PHE A O 1
ATOM 817 N N . ILE A 1 104 ? 1.035 14.641 -5.617 1.00 98.19 104 ILE A N 1
ATOM 818 C CA . ILE A 1 104 ? 0.578 14.916 -4.251 1.00 98.19 104 ILE A CA 1
ATOM 819 C C . ILE A 1 104 ? -0.598 15.895 -4.266 1.00 98.19 104 ILE A C 1
ATOM 821 O O . ILE A 1 104 ? -1.633 15.596 -3.674 1.00 98.19 104 ILE A O 1
ATOM 825 N N . GLU A 1 105 ? -0.449 17.029 -4.947 1.00 98.19 105 GLU A N 1
ATOM 826 C CA . GLU A 1 105 ? -1.441 18.110 -4.944 1.00 98.19 105 GLU A CA 1
ATOM 827 C C . GLU A 1 105 ? -2.729 17.736 -5.689 1.00 98.19 105 GLU A C 1
ATOM 829 O O . GLU A 1 105 ? -3.816 18.139 -5.283 1.00 98.19 105 GLU A O 1
ATOM 834 N N . GLN A 1 106 ? -2.626 16.963 -6.773 1.00 97.88 106 GLN A N 1
ATOM 835 C CA . GLN A 1 106 ? -3.772 16.621 -7.620 1.00 97.88 106 GLN A CA 1
ATOM 836 C C . GLN A 1 106 ? -4.497 15.344 -7.191 1.00 97.88 106 GLN A C 1
ATOM 838 O O . GLN A 1 106 ? -5.691 15.221 -7.455 1.00 97.88 106 GLN A O 1
ATOM 843 N N . HIS A 1 107 ? -3.809 14.390 -6.553 1.00 97.62 107 HIS A N 1
ATOM 844 C CA . HIS A 1 107 ? -4.392 13.071 -6.277 1.00 97.62 107 HIS A CA 1
ATOM 845 C C . HIS A 1 107 ? -4.413 12.702 -4.796 1.00 97.62 107 HIS A C 1
ATOM 847 O O . HIS A 1 107 ? -5.436 12.229 -4.311 1.00 97.62 107 HIS A O 1
ATOM 853 N N . ILE A 1 108 ? -3.328 12.930 -4.050 1.00 98.06 108 ILE A N 1
ATOM 854 C CA . ILE A 1 108 ? -3.285 12.539 -2.631 1.00 98.06 108 ILE A CA 1
ATOM 855 C C . ILE A 1 108 ? -4.051 13.543 -1.768 1.00 98.06 108 ILE A C 1
ATOM 857 O O . ILE A 1 108 ? -4.914 13.160 -0.977 1.00 98.06 108 ILE A O 1
ATOM 861 N N . LEU A 1 109 ? -3.724 14.830 -1.894 1.00 98.06 109 LEU A N 1
ATOM 862 C CA . LEU A 1 109 ? -4.251 15.864 -1.014 1.00 98.06 109 LEU A CA 1
ATOM 863 C C . LEU A 1 109 ? -5.779 16.019 -1.110 1.00 98.06 109 LEU A C 1
ATOM 865 O O . LEU A 1 109 ? -6.411 16.043 -0.051 1.00 98.06 109 LEU A O 1
ATOM 869 N N . PRO A 1 110 ? -6.398 16.045 -2.308 1.00 98.00 110 PRO A N 1
ATOM 870 C CA . PRO A 1 110 ? -7.848 16.182 -2.422 1.00 98.00 110 PRO A CA 1
ATOM 871 C C . PRO A 1 110 ? -8.602 15.022 -1.766 1.00 98.00 110 PRO A C 1
ATOM 873 O O . PRO A 1 110 ? -9.583 15.252 -1.067 1.00 98.00 110 PRO A O 1
ATOM 876 N N . GLN A 1 111 ? -8.106 13.787 -1.896 1.00 97.75 111 GLN A N 1
ATOM 877 C CA . GLN A 1 111 ? -8.729 12.609 -1.280 1.00 97.75 111 GLN A CA 1
ATOM 878 C C . GLN A 1 111 ? -8.625 12.632 0.251 1.00 97.75 111 GLN A C 1
ATOM 880 O O . GLN A 1 111 ? -9.572 12.278 0.955 1.00 97.75 111 GLN A O 1
ATOM 885 N N . VAL A 1 112 ? -7.492 13.090 0.794 1.00 97.38 112 VAL A N 1
ATOM 886 C CA . VAL A 1 112 ? -7.343 13.282 2.245 1.00 97.38 112 VAL A CA 1
ATOM 887 C C . VAL A 1 112 ? -8.279 14.384 2.745 1.00 97.38 112 VAL A C 1
ATOM 889 O O . VAL A 1 112 ? -8.930 14.203 3.771 1.00 97.38 112 VAL A O 1
ATOM 892 N N . GLN A 1 113 ? -8.394 15.498 2.018 1.00 97.00 113 GLN A N 1
ATOM 893 C CA . GLN A 1 113 ? -9.321 16.581 2.357 1.00 97.00 113 GLN A CA 1
ATOM 894 C C . GLN A 1 113 ? -10.780 16.123 2.288 1.00 97.00 113 GLN A C 1
ATOM 896 O O . GLN A 1 113 ? -11.564 16.447 3.176 1.00 97.00 113 GLN A O 1
ATOM 901 N N . GLN A 1 114 ? -11.141 15.310 1.297 1.00 95.38 114 GLN A N 1
ATOM 902 C CA . GLN A 1 114 ? -12.466 14.706 1.211 1.00 95.38 114 GLN A CA 1
ATOM 903 C C . GLN A 1 114 ? -12.750 13.828 2.434 1.00 95.38 114 GLN A C 1
ATOM 905 O O . GLN A 1 114 ? -13.787 13.997 3.073 1.00 95.38 114 GLN A O 1
ATOM 910 N N . LEU A 1 115 ? -11.800 12.989 2.857 1.00 94.81 115 LEU A N 1
ATOM 911 C CA . LEU A 1 115 ? -11.930 12.217 4.097 1.00 94.81 115 LEU A CA 1
ATOM 912 C C . LEU A 1 115 ? -12.087 13.103 5.343 1.00 94.81 115 LEU A C 1
ATOM 914 O O . LEU A 1 115 ? -12.859 12.750 6.234 1.00 94.81 115 LEU A O 1
ATOM 918 N N . GLN A 1 116 ? -11.429 14.266 5.398 1.00 94.94 116 GLN A N 1
ATOM 919 C CA . GLN A 1 116 ? -11.625 15.237 6.485 1.00 94.94 116 GLN A CA 1
ATOM 920 C C . GLN A 1 116 ? -13.041 15.818 6.525 1.00 94.94 116 GLN A C 1
ATOM 922 O O . GLN A 1 116 ? -13.512 16.176 7.601 1.00 94.94 116 GLN A O 1
ATOM 927 N N . THR A 1 117 ? -13.726 15.922 5.381 1.00 93.44 117 THR A N 1
ATOM 928 C CA . THR A 1 117 ? -15.135 16.350 5.364 1.00 93.44 117 THR A CA 1
ATOM 929 C C . THR A 1 117 ? -16.076 15.281 5.918 1.00 93.44 117 THR A C 1
ATOM 931 O O . THR A 1 117 ? -17.158 15.612 6.394 1.00 93.44 117 THR A O 1
ATOM 934 N N . MET A 1 118 ? -15.663 14.009 5.881 1.00 91.56 118 MET A N 1
ATOM 935 C CA . MET A 1 118 ? -16.452 12.881 6.377 1.00 91.56 118 MET A CA 1
ATOM 936 C C . MET A 1 118 ? -16.221 12.622 7.863 1.00 91.56 118 MET A C 1
ATOM 938 O O . MET A 1 118 ? -17.156 12.259 8.573 1.00 91.56 118 MET A O 1
ATOM 942 N N . ARG A 1 119 ? -14.968 12.735 8.320 1.00 92.56 119 ARG A N 1
ATOM 943 C CA . ARG A 1 119 ? -14.558 12.418 9.691 1.00 92.56 119 ARG A CA 1
ATOM 944 C C . ARG A 1 119 ? -13.393 13.266 10.155 1.00 92.56 119 ARG A C 1
ATOM 946 O O . ARG A 1 119 ? -12.516 13.647 9.381 1.00 92.56 119 ARG A O 1
ATOM 953 N N . THR A 1 120 ? -13.320 13.447 11.465 1.00 94.12 120 THR A N 1
ATOM 954 C CA . THR A 1 120 ? -12.239 14.206 12.082 1.00 94.12 120 THR A CA 1
ATOM 955 C C . THR A 1 120 ? -10.960 13.383 12.064 1.00 94.12 120 THR A C 1
ATOM 957 O O . THR A 1 120 ? -10.812 12.371 12.751 1.00 94.12 120 THR A O 1
ATOM 960 N N . VAL A 1 121 ? -10.020 13.799 11.217 1.00 93.44 121 VAL A N 1
ATOM 961 C CA . VAL A 1 121 ? -8.749 13.098 11.045 1.00 93.44 121 VAL A CA 1
ATOM 962 C C . VAL A 1 121 ? -7.861 13.350 12.259 1.00 93.44 121 VAL A C 1
ATOM 964 O O . VAL A 1 121 ? -7.489 14.485 12.554 1.00 93.44 121 VAL A O 1
ATOM 967 N N . VAL A 1 122 ? -7.516 12.277 12.965 1.00 91.06 122 VAL A N 1
ATOM 968 C CA . VAL A 1 122 ? -6.675 12.305 14.161 1.00 91.06 122 VAL A CA 1
ATOM 969 C C . VAL A 1 122 ? -5.554 11.292 14.001 1.00 91.06 122 VAL A C 1
ATOM 971 O O . VAL A 1 122 ? -5.786 10.109 13.743 1.00 91.06 122 VAL A O 1
ATOM 974 N N . ASN A 1 123 ? -4.320 11.740 14.220 1.00 86.31 123 ASN A N 1
ATOM 975 C CA . ASN A 1 123 ? -3.192 10.825 14.319 1.00 86.31 123 ASN A CA 1
ATOM 976 C C . ASN A 1 123 ? -3.322 9.963 15.583 1.00 86.31 123 ASN A C 1
ATOM 978 O O . ASN A 1 123 ? -3.454 10.469 16.694 1.00 86.31 123 ASN A O 1
ATOM 982 N N . SER A 1 124 ? -3.165 8.658 15.415 1.00 75.06 124 SER A N 1
ATOM 983 C CA . SER A 1 124 ? -3.081 7.594 16.420 1.00 75.06 124 SER A CA 1
ATOM 984 C C . SER A 1 124 ? -1.914 7.724 17.409 1.00 75.06 124 SER A C 1
ATOM 986 O O . SER A 1 124 ? -1.675 6.816 18.214 1.00 75.06 124 SER A O 1
ATOM 988 N N . MET A 1 125 ? -1.170 8.834 17.375 1.00 67.38 125 MET A N 1
ATOM 989 C CA . MET A 1 125 ? -0.182 9.142 18.397 1.00 67.38 125 MET A CA 1
ATOM 990 C C . MET A 1 125 ? -0.902 9.208 19.746 1.00 67.38 125 MET A C 1
ATOM 992 O O . MET A 1 125 ? -1.825 10.008 19.907 1.00 67.38 125 MET A O 1
ATOM 996 N N . PRO A 1 126 ? -0.495 8.392 20.737 1.00 55.00 126 PRO A N 1
ATOM 997 C CA . PRO A 1 126 ? -1.014 8.558 22.077 1.00 55.00 126 PRO A CA 1
ATOM 998 C C . PRO A 1 126 ? -0.693 9.991 22.475 1.00 55.00 126 PRO A C 1
ATOM 1000 O O . PRO A 1 126 ? 0.462 10.411 22.370 1.00 55.00 126 PRO A O 1
ATOM 1003 N N . SER A 1 127 ? -1.702 10.744 22.903 1.00 52.34 127 SER A N 1
ATOM 1004 C CA . SER A 1 127 ? -1.510 12.017 23.580 1.00 52.34 127 SER A CA 1
ATOM 1005 C C . SER A 1 127 ? -0.727 11.741 24.866 1.00 52.34 127 SER A C 1
ATOM 1007 O O . SER A 1 127 ? -1.302 11.643 25.946 1.00 52.34 127 SER A O 1
ATOM 1009 N N . LEU A 1 128 ? 0.590 11.550 24.747 1.00 51.50 128 LEU A N 1
ATOM 1010 C CA . LEU A 1 128 ? 1.517 11.304 25.851 1.00 51.50 128 LEU A CA 1
ATOM 1011 C C . LEU A 1 128 ? 1.468 12.452 26.869 1.00 51.50 128 LEU A C 1
ATOM 1013 O O . LEU A 1 128 ? 1.816 12.248 28.026 1.00 51.50 128 LEU A O 1
ATOM 1017 N N . ASP A 1 129 ? 0.946 13.608 26.451 1.00 44.00 129 ASP A N 1
ATOM 1018 C CA . ASP A 1 129 ? 0.805 14.812 27.262 1.00 44.00 129 ASP A CA 1
ATOM 1019 C C . ASP A 1 129 ? -0.617 15.067 27.782 1.00 44.00 129 ASP A C 1
ATOM 1021 O O . ASP A 1 129 ? -0.849 16.087 28.428 1.00 44.00 129 ASP A O 1
ATOM 1025 N N . ARG A 1 130 ? -1.578 14.158 27.564 1.00 43.09 130 ARG A N 1
ATOM 1026 C CA . ARG A 1 130 ? -2.790 14.145 28.391 1.00 43.09 130 ARG A CA 1
ATOM 1027 C C . ARG A 1 130 ? -2.594 13.073 29.451 1.00 43.09 130 ARG A C 1
ATOM 1029 O O . ARG A 1 130 ? -2.949 11.921 29.197 1.00 43.09 130 ARG A O 1
ATOM 1036 N N . PRO A 1 131 ? -2.029 13.402 30.635 1.00 44.62 131 PRO A N 1
ATOM 1037 C CA . PRO A 1 131 ? -2.284 12.568 31.792 1.00 44.62 131 PRO A CA 1
ATOM 1038 C C . PRO A 1 131 ? -3.799 12.443 31.848 1.00 44.62 131 PRO A C 1
ATOM 1040 O O . PRO A 1 131 ? -4.507 13.443 31.953 1.00 44.62 131 PRO A O 1
ATOM 1043 N N . SER A 1 132 ? -4.292 11.226 31.672 1.00 42.44 132 SER A N 1
ATOM 1044 C CA . SER A 1 132 ? -5.673 10.862 31.929 1.00 42.44 132 SER A CA 1
ATOM 1045 C C . SER A 1 132 ? -5.916 11.079 33.422 1.00 42.44 132 SER A C 1
ATOM 1047 O O . SER A 1 132 ? -5.849 10.156 34.232 1.00 42.44 132 SER A O 1
ATOM 1049 N N . ILE A 1 133 ? -6.079 12.346 33.798 1.00 44.97 133 ILE A N 1
ATOM 1050 C CA . ILE A 1 133 ? -6.622 12.771 35.070 1.00 44.97 133 ILE A CA 1
ATOM 1051 C C . ILE A 1 133 ? -8.054 12.249 35.061 1.00 44.97 133 ILE A C 1
ATOM 1053 O O . ILE A 1 133 ? -8.817 12.516 34.138 1.00 44.97 133 ILE A O 1
ATOM 1057 N N . SER A 1 134 ? -8.392 11.509 36.111 1.00 41.09 134 SER A N 1
ATOM 1058 C CA . SER A 1 134 ? -9.748 11.070 36.440 1.00 41.09 134 SER A CA 1
ATOM 1059 C C . SER A 1 134 ? -10.252 9.765 35.819 1.00 41.09 134 SER A C 1
ATOM 1061 O O . SER A 1 134 ? -11.444 9.580 35.615 1.00 41.09 134 SER A O 1
ATOM 1063 N N . GLY A 1 135 ? -9.373 8.774 35.682 1.00 41.94 135 GLY A N 1
ATOM 1064 C CA . GLY A 1 135 ? -9.774 7.415 36.043 1.00 41.94 135 GLY A CA 1
ATOM 1065 C C . GLY A 1 135 ? -9.697 7.265 37.561 1.00 41.94 135 GLY A C 1
ATOM 1066 O O . GLY A 1 135 ? -8.757 6.644 38.057 1.00 41.94 135 GLY A O 1
ATOM 1067 N N . VAL A 1 136 ? -10.619 7.884 38.312 1.00 44.28 136 VAL A N 1
ATOM 1068 C CA . VAL A 1 136 ? -10.821 7.558 39.731 1.00 44.28 136 VAL A CA 1
ATOM 1069 C C . VAL A 1 136 ? -11.285 6.109 39.759 1.00 44.28 136 VAL A C 1
ATOM 1071 O O . VAL A 1 136 ? -12.465 5.797 39.639 1.00 44.28 136 VAL A O 1
ATOM 1074 N N . ILE A 1 137 ? -10.325 5.194 39.866 1.00 43.62 137 ILE A N 1
ATOM 1075 C CA . ILE A 1 137 ? -10.590 3.841 40.322 1.00 43.62 137 ILE A CA 1
ATOM 1076 C C . ILE A 1 137 ? -11.122 4.037 41.737 1.00 43.62 137 ILE A C 1
ATOM 1078 O O . ILE A 1 137 ? -10.343 4.242 42.670 1.00 43.62 137 ILE A O 1
ATOM 1082 N N . HIS A 1 138 ? -12.448 4.032 41.888 1.00 39.28 138 HIS A N 1
ATOM 1083 C CA . HIS A 1 138 ? -13.095 3.837 43.174 1.00 39.28 138 HIS A CA 1
ATOM 1084 C C . HIS A 1 138 ? -12.626 2.482 43.698 1.00 39.28 138 HIS A C 1
ATOM 1086 O O . HIS A 1 138 ? -13.196 1.424 43.429 1.00 39.28 138 HIS A O 1
ATOM 1092 N N . ARG A 1 139 ? -11.512 2.526 44.427 1.00 43.66 139 ARG A N 1
ATOM 1093 C CA . ARG A 1 139 ? -11.087 1.499 45.355 1.00 43.66 139 ARG A CA 1
ATOM 1094 C C . ARG A 1 139 ? -12.213 1.417 46.376 1.00 43.66 139 ARG A C 1
ATOM 1096 O O . ARG A 1 139 ? -12.325 2.257 47.259 1.00 43.66 139 ARG A O 1
ATOM 1103 N N . ARG A 1 140 ? -13.104 0.457 46.146 1.00 43.50 140 ARG A N 1
ATOM 1104 C CA . ARG A 1 140 ? -14.224 0.093 47.006 1.00 43.50 140 ARG A CA 1
ATOM 1105 C C . ARG A 1 140 ? -13.637 -0.433 48.315 1.00 43.50 140 ARG A C 1
ATOM 1107 O O . ARG A 1 140 ? -13.418 -1.630 48.468 1.00 43.50 140 ARG A O 1
ATOM 1114 N N . GLU A 1 141 ? -13.266 0.478 49.206 1.00 47.41 141 GLU A N 1
ATOM 1115 C CA . GLU A 1 141 ? -13.048 0.151 50.607 1.00 47.41 141 GLU A CA 1
ATOM 1116 C C . GLU A 1 141 ? -14.431 0.031 51.240 1.00 47.41 141 GLU A C 1
ATOM 1118 O O . GLU A 1 141 ? -15.277 0.913 51.114 1.00 47.41 141 GLU A O 1
ATOM 1123 N N . ASN A 1 142 ? -14.682 -1.153 51.795 1.00 53.75 142 ASN A N 1
ATOM 1124 C CA . ASN A 1 142 ? -15.858 -1.473 52.582 1.00 53.75 142 ASN A CA 1
ATOM 1125 C C . ASN A 1 142 ? -15.989 -0.467 53.726 1.00 53.75 142 ASN A C 1
ATOM 1127 O O . ASN A 1 142 ? -15.321 -0.628 54.744 1.00 53.75 142 ASN A O 1
ATOM 1131 N N . GLU A 1 143 ? -16.890 0.495 53.595 1.00 49.75 143 GLU A N 1
ATOM 1132 C CA . GLU A 1 143 ? -17.522 1.121 54.746 1.00 49.75 143 GLU A CA 1
ATOM 1133 C C . GLU A 1 143 ? -19.032 1.134 54.516 1.00 49.75 143 GLU A C 1
ATOM 1135 O O . GLU A 1 143 ? -19.541 1.681 53.536 1.00 49.75 143 GLU A O 1
ATOM 1140 N N . ASP A 1 144 ? -19.732 0.444 55.416 1.00 58.66 144 ASP A N 1
ATOM 1141 C CA . ASP A 1 144 ? -21.180 0.451 55.554 1.00 58.66 144 ASP A CA 1
ATOM 1142 C C . ASP A 1 144 ? -21.651 1.892 55.771 1.00 58.66 144 ASP A C 1
ATOM 1144 O O . ASP A 1 144 ? -21.577 2.442 56.870 1.00 58.66 144 ASP A O 1
ATOM 1148 N N . SER A 1 145 ? -22.128 2.539 54.717 1.00 52.72 145 SER A N 1
ATOM 1149 C CA . SER A 1 145 ? -22.858 3.797 54.819 1.00 52.72 145 SER A CA 1
ATOM 1150 C C . SER A 1 145 ? -23.953 3.804 53.768 1.00 52.72 145 SER A C 1
ATOM 1152 O O . SER A 1 145 ? -23.699 3.822 52.566 1.00 52.72 145 SER A O 1
ATOM 1154 N N . GLN A 1 146 ? -25.191 3.727 54.253 1.00 56.06 146 GLN A N 1
ATOM 1155 C CA . GLN A 1 146 ? -26.405 3.936 53.476 1.00 56.06 146 GLN A CA 1
ATOM 1156 C C . GLN A 1 146 ? -26.399 5.382 52.963 1.00 56.06 146 GLN A C 1
ATOM 1158 O O . GLN A 1 146 ? -26.730 6.302 53.706 1.00 56.06 146 GLN A O 1
ATOM 1163 N N . VAL A 1 147 ? -25.974 5.580 51.717 1.00 50.44 147 VAL A N 1
ATOM 1164 C CA . VAL A 1 147 ? -26.051 6.864 51.012 1.00 50.44 147 VAL A CA 1
ATOM 1165 C C . VAL A 1 147 ? -27.150 6.753 49.962 1.00 50.44 147 VAL A C 1
ATOM 1167 O O . VAL A 1 147 ? -27.230 5.752 49.247 1.00 50.44 147 VAL A O 1
ATOM 1170 N N . GLU A 1 148 ? -28.023 7.761 49.941 1.00 56.38 148 GLU A N 1
ATOM 1171 C CA . GLU A 1 148 ? -29.121 7.930 48.991 1.00 56.38 148 GLU A CA 1
ATOM 1172 C C . GLU A 1 148 ? -28.664 7.697 47.547 1.00 56.38 148 GLU A C 1
ATOM 1174 O O . GLU A 1 148 ? -27.636 8.200 47.095 1.00 56.38 148 GLU A O 1
ATOM 1179 N N . VAL A 1 149 ? -29.456 6.891 46.841 1.00 50.78 149 VAL A N 1
ATOM 1180 C CA . VAL A 1 149 ? -29.263 6.514 45.444 1.00 50.78 149 VAL A CA 1
ATOM 1181 C C . VAL A 1 149 ? -29.741 7.673 44.573 1.00 50.78 149 VAL A C 1
ATOM 1183 O O . VAL A 1 149 ? -30.890 7.689 44.138 1.00 50.78 149 VAL A O 1
ATOM 1186 N N . ASP A 1 150 ? -28.868 8.647 44.336 1.00 51.47 150 ASP A N 1
ATOM 1187 C CA . ASP A 1 150 ? -29.071 9.631 43.272 1.00 51.47 150 ASP A CA 1
ATOM 1188 C C . ASP A 1 150 ? -28.918 8.900 41.926 1.00 51.47 150 ASP A C 1
ATOM 1190 O O . ASP A 1 150 ? -27.867 8.321 41.637 1.00 51.47 150 ASP A O 1
ATOM 1194 N N . HIS A 1 151 ? -30.003 8.826 41.149 1.00 50.34 151 HIS A N 1
ATOM 1195 C CA . HIS A 1 151 ? -30.043 8.176 39.835 1.00 50.34 151 HIS A CA 1
ATOM 1196 C C . HIS A 1 151 ? -29.198 8.973 38.826 1.00 50.34 151 HIS A C 1
ATOM 1198 O O . HIS A 1 151 ? -29.539 10.121 38.533 1.00 50.34 151 HIS A O 1
ATOM 1204 N N . PRO A 1 152 ? -28.124 8.399 38.252 1.00 52.25 152 PRO A N 1
ATOM 1205 C CA . PRO A 1 152 ? -27.325 9.043 37.213 1.00 52.25 152 PRO A CA 1
ATOM 1206 C C . PRO A 1 152 ? -28.002 8.911 35.833 1.00 52.25 152 PRO A C 1
ATOM 1208 O O . PRO A 1 152 ? -27.383 8.437 34.886 1.00 52.25 152 PRO A O 1
ATOM 1211 N N . ASP A 1 153 ? -29.273 9.304 35.719 1.00 55.03 153 ASP A N 1
ATOM 1212 C CA . ASP A 1 153 ? -30.110 9.046 34.532 1.00 55.03 153 ASP A CA 1
ATOM 1213 C C . ASP A 1 153 ? -30.000 10.109 33.416 1.00 55.03 153 ASP A C 1
ATOM 1215 O O . ASP A 1 153 ? -30.749 10.043 32.450 1.00 55.03 153 ASP A O 1
ATOM 1219 N N . ASP A 1 154 ? -29.076 11.076 33.491 1.00 61.25 154 ASP A N 1
ATOM 1220 C CA . ASP A 1 154 ? -29.040 12.187 32.516 1.00 61.25 154 ASP A CA 1
ATOM 1221 C C . ASP A 1 154 ? -27.627 12.662 32.118 1.00 61.25 154 ASP A C 1
ATOM 1223 O O . ASP A 1 154 ? -27.418 13.810 31.710 1.00 61.25 154 ASP A O 1
ATOM 1227 N N . ALA A 1 155 ? -26.621 11.783 32.195 1.00 60.94 155 ALA A N 1
ATOM 1228 C CA . ALA A 1 155 ? -25.375 12.022 31.471 1.00 60.94 155 ALA A CA 1
ATOM 1229 C C . ALA A 1 155 ? -25.651 11.788 29.982 1.00 60.94 155 ALA A C 1
ATOM 1231 O O . ALA A 1 155 ? -25.529 10.672 29.491 1.00 60.94 155 ALA A O 1
ATOM 1232 N N . LYS A 1 156 ? -26.089 12.840 29.280 1.00 63.84 156 LYS A N 1
ATOM 1233 C CA . LYS A 1 156 ? -26.155 12.847 27.818 1.00 63.84 156 LYS A CA 1
ATOM 1234 C C . LYS A 1 156 ? -24.777 12.457 27.310 1.00 63.84 156 LYS A C 1
ATOM 1236 O O . LYS A 1 156 ? -23.837 13.231 27.485 1.00 63.84 156 LYS A O 1
ATOM 1241 N N . ASP A 1 157 ? -24.673 11.255 26.755 1.00 63.94 157 ASP A N 1
ATOM 1242 C CA . ASP A 1 157 ? -23.496 10.800 26.038 1.00 63.94 157 ASP A CA 1
ATOM 1243 C C . ASP A 1 157 ? -23.197 11.865 24.982 1.00 63.94 157 ASP A C 1
ATOM 1245 O O . ASP A 1 157 ? -23.926 12.004 24.000 1.00 63.94 157 ASP A O 1
ATOM 1249 N N . GLU A 1 158 ? -22.192 12.706 25.240 1.00 70.25 158 GLU A N 1
ATOM 1250 C CA . GLU A 1 158 ? -21.660 13.601 24.224 1.00 70.25 158 GLU A CA 1
ATOM 1251 C C . GLU A 1 158 ? -21.174 12.683 23.110 1.00 70.25 158 GLU A C 1
ATOM 1253 O O . GLU A 1 158 ? -20.176 11.980 23.272 1.00 70.25 158 GLU A O 1
ATOM 1258 N N . GLU A 1 159 ? -21.968 12.617 22.043 1.00 76.56 159 GLU A N 1
ATOM 1259 C CA . GLU A 1 159 ? -21.746 11.787 20.873 1.00 76.56 159 GLU A CA 1
ATOM 1260 C C . GLU A 1 159 ? -20.342 12.092 20.359 1.00 76.56 159 GLU A C 1
ATOM 1262 O O . GLU A 1 159 ? -20.073 13.147 19.782 1.00 76.56 159 GLU A O 1
ATOM 1267 N N . GLY A 1 160 ? -19.406 11.217 20.731 1.00 78.88 160 GLY A N 1
ATOM 1268 C CA . GLY A 1 160 ? -17.993 11.449 20.513 1.00 78.88 160 GLY A CA 1
ATOM 1269 C C . GLY A 1 160 ? -17.762 11.615 19.023 1.00 78.88 160 GLY A C 1
ATOM 1270 O O . GLY A 1 160 ? -18.089 10.721 18.246 1.00 78.88 160 GLY A O 1
ATOM 1271 N N . GLU A 1 161 ? -17.208 12.759 18.635 1.00 86.44 161 GLU A N 1
ATOM 1272 C CA . GLU A 1 161 ? -16.914 13.075 17.244 1.00 86.44 161 GLU A CA 1
ATOM 1273 C C . GLU A 1 161 ? -16.147 11.911 16.596 1.00 86.44 161 GLU A C 1
ATOM 1275 O O . GLU A 1 161 ? -15.095 11.488 17.087 1.00 86.44 161 GLU A O 1
ATOM 1280 N N . ALA A 1 162 ? -16.702 11.340 15.525 1.00 88.94 162 ALA A N 1
ATOM 1281 C CA . ALA A 1 162 ? -16.131 10.162 14.888 1.00 88.94 162 ALA A CA 1
ATOM 1282 C C . ALA A 1 162 ? -14.753 10.501 14.300 1.00 88.94 162 ALA A C 1
ATOM 1284 O O . ALA A 1 162 ? -14.630 11.297 13.367 1.00 88.94 162 ALA A O 1
ATOM 1285 N N . THR A 1 163 ? -13.703 9.876 14.841 1.00 92.94 163 THR A N 1
ATOM 1286 C CA . THR A 1 163 ? -12.319 10.122 14.413 1.00 92.94 163 THR A CA 1
ATOM 1287 C C . THR A 1 163 ? -11.802 9.054 13.453 1.00 92.94 163 THR A C 1
ATOM 1289 O O . THR A 1 163 ? -12.267 7.911 13.462 1.00 92.94 163 THR A O 1
ATOM 1292 N N . ILE A 1 164 ? -10.817 9.419 12.628 1.00 95.31 164 ILE A N 1
ATOM 1293 C CA . ILE A 1 164 ? -10.146 8.500 11.702 1.00 95.31 164 ILE A CA 1
ATOM 1294 C C . ILE A 1 164 ? -8.636 8.756 11.625 1.00 95.31 164 ILE A C 1
ATOM 1296 O O . ILE A 1 164 ? -8.187 9.897 11.581 1.00 95.31 164 ILE A O 1
ATOM 1300 N N . SER A 1 165 ? -7.836 7.694 11.581 1.00 95.19 165 SER A N 1
ATOM 1301 C CA . SER A 1 165 ? -6.396 7.738 11.317 1.00 95.19 165 SER A CA 1
ATOM 1302 C C . SER A 1 165 ? -6.113 7.199 9.919 1.00 95.19 165 SER A C 1
ATOM 1304 O O . SER A 1 165 ? -6.501 6.074 9.596 1.00 95.19 165 SER A O 1
ATOM 1306 N N . ILE A 1 166 ? -5.413 7.986 9.102 1.00 96.44 166 ILE A N 1
ATOM 1307 C CA . ILE A 1 166 ? -5.185 7.688 7.684 1.00 96.44 166 ILE A CA 1
ATOM 1308 C C . ILE A 1 166 ? -3.756 7.191 7.463 1.00 96.44 166 ILE A C 1
ATOM 1310 O O . ILE A 1 166 ? -2.790 7.767 7.967 1.00 96.44 166 ILE A O 1
ATOM 1314 N N . TYR A 1 167 ? -3.613 6.145 6.655 1.00 96.81 167 TYR A N 1
ATOM 1315 C CA . TYR A 1 167 ? -2.336 5.674 6.131 1.00 96.81 167 TYR A CA 1
ATOM 1316 C C . TYR A 1 167 ? -2.408 5.575 4.609 1.00 96.81 167 TYR A C 1
ATOM 1318 O O . TYR A 1 167 ? -3.310 4.931 4.075 1.00 96.81 167 TYR A O 1
ATOM 1326 N N . ILE A 1 168 ? -1.466 6.205 3.908 1.00 97.88 168 ILE A N 1
ATOM 1327 C CA . ILE A 1 168 ? -1.491 6.282 2.444 1.00 97.88 168 ILE A CA 1
ATOM 1328 C C . ILE A 1 168 ? -0.843 5.028 1.851 1.00 97.88 168 ILE A C 1
ATOM 1330 O O . ILE A 1 168 ? 0.229 4.597 2.281 1.00 97.88 168 ILE A O 1
ATOM 1334 N N . VAL A 1 169 ? -1.463 4.457 0.827 1.00 98.25 169 VAL A N 1
ATOM 1335 C CA . VAL A 1 169 ? -0.908 3.360 0.040 1.00 98.25 169 VAL A CA 1
ATOM 1336 C C . VAL A 1 169 ? -1.007 3.713 -1.436 1.00 98.25 169 VAL A C 1
ATOM 1338 O O . VAL A 1 169 ? -2.086 3.998 -1.934 1.00 98.25 169 VAL A O 1
ATOM 1341 N N . VAL A 1 170 ? 0.118 3.695 -2.140 1.00 98.31 170 VAL A N 1
ATOM 1342 C CA . VAL A 1 170 ? 0.193 4.010 -3.569 1.00 98.31 170 VAL A CA 1
ATOM 1343 C C . VAL A 1 170 ? 0.746 2.806 -4.313 1.00 98.31 170 VAL A C 1
ATOM 1345 O O . VAL A 1 170 ? 1.767 2.263 -3.905 1.00 98.31 170 VAL A O 1
ATOM 1348 N N . ASP A 1 171 ? 0.125 2.411 -5.418 1.00 97.69 171 ASP A N 1
ATOM 1349 C CA . ASP A 1 171 ? 0.705 1.467 -6.375 1.00 97.69 171 ASP A CA 1
ATOM 1350 C C . ASP A 1 171 ? 1.112 2.187 -7.657 1.00 97.69 171 ASP A C 1
ATOM 1352 O O . ASP A 1 171 ? 0.262 2.669 -8.399 1.00 97.69 171 ASP A O 1
ATOM 1356 N N . ARG A 1 172 ? 2.415 2.239 -7.938 1.00 96.88 172 ARG A N 1
ATOM 1357 C CA . ARG A 1 172 ? 2.987 2.775 -9.174 1.00 96.88 172 ARG A CA 1
ATOM 1358 C C . ARG A 1 172 ? 3.243 1.648 -10.167 1.00 96.88 172 ARG A C 1
ATOM 1360 O O . ARG A 1 172 ? 3.994 0.708 -9.887 1.00 96.88 172 ARG A O 1
ATOM 1367 N N . LEU A 1 173 ? 2.659 1.777 -11.354 1.00 95.56 173 LEU A N 1
ATOM 1368 C CA . LEU A 1 173 ? 2.987 0.933 -12.497 1.00 95.56 173 LEU A CA 1
ATOM 1369 C C . LEU A 1 173 ? 4.077 1.611 -13.335 1.00 95.56 173 LEU A C 1
ATOM 1371 O O . LEU A 1 173 ? 3.907 2.740 -13.790 1.00 95.56 173 LEU A O 1
ATOM 1375 N N . CYS A 1 174 ? 5.198 0.923 -13.540 1.00 94.44 174 CYS A N 1
ATOM 1376 C CA . CYS A 1 174 ? 6.256 1.378 -14.432 1.00 94.44 174 CYS A CA 1
ATOM 1377 C C . CYS A 1 174 ? 5.731 1.390 -15.871 1.00 94.44 174 CYS A C 1
ATOM 1379 O O . CYS A 1 174 ? 5.207 0.382 -16.350 1.00 94.44 174 CYS A O 1
ATOM 1381 N N . ALA A 1 175 ? 5.912 2.510 -16.571 1.00 87.12 175 ALA A N 1
ATOM 1382 C CA . ALA A 1 175 ? 5.671 2.590 -18.003 1.00 87.12 175 ALA A CA 1
ATOM 1383 C C . ALA A 1 175 ? 6.703 1.709 -18.723 1.00 87.12 175 ALA A C 1
ATOM 1385 O O . ALA A 1 175 ? 7.866 2.086 -18.869 1.00 87.12 175 ALA A O 1
ATOM 1386 N N . CYS A 1 176 ? 6.309 0.502 -19.117 1.00 76.56 176 CYS A N 1
ATOM 1387 C CA . CYS A 1 176 ? 7.125 -0.339 -19.978 1.00 76.56 176 CYS A CA 1
ATOM 1388 C C . CYS A 1 176 ? 6.632 -0.172 -21.410 1.00 76.56 176 CYS A C 1
ATOM 1390 O O . CYS A 1 176 ? 5.798 -0.943 -21.880 1.00 76.56 176 CYS A O 1
ATOM 1392 N N . ASP A 1 177 ? 7.184 0.820 -22.108 1.00 76.44 177 ASP A N 1
ATOM 1393 C CA . ASP A 1 177 ? 7.121 0.855 -23.565 1.00 76.44 177 ASP A CA 1
ATOM 1394 C C . ASP A 1 177 ? 7.945 -0.330 -24.075 1.00 76.44 177 ASP A C 1
ATOM 1396 O O . ASP A 1 177 ? 9.160 -0.235 -24.279 1.00 76.44 177 ASP A O 1
ATOM 1400 N N . LEU A 1 178 ? 7.293 -1.485 -24.222 1.00 64.69 178 LEU A N 1
ATOM 1401 C CA . LEU A 1 178 ? 7.842 -2.650 -24.903 1.00 64.69 178 LEU A CA 1
ATOM 1402 C C . LEU A 1 178 ? 7.930 -2.314 -26.394 1.00 64.69 178 LEU A C 1
ATOM 1404 O O . LEU A 1 178 ? 7.165 -2.805 -27.216 1.00 64.69 178 LEU A O 1
ATOM 1408 N N . VAL A 1 179 ? 8.850 -1.421 -26.748 1.00 63.84 179 VAL A N 1
ATOM 1409 C CA . VAL A 1 179 ? 9.287 -1.264 -28.129 1.00 63.84 179 VAL A CA 1
ATOM 1410 C C . VAL A 1 179 ? 9.848 -2.620 -28.530 1.00 63.84 179 VAL A C 1
ATOM 1412 O O . VAL A 1 179 ? 10.697 -3.135 -27.801 1.00 63.84 179 VAL A O 1
ATOM 1415 N N . ASP A 1 180 ? 9.364 -3.181 -29.643 1.00 71.19 180 ASP A N 1
ATOM 1416 C CA . ASP A 1 180 ? 9.798 -4.450 -30.244 1.00 71.19 180 ASP A CA 1
ATOM 1417 C C . ASP A 1 180 ? 11.319 -4.455 -30.475 1.00 71.19 180 ASP A C 1
ATOM 1419 O O . ASP A 1 180 ? 11.835 -4.231 -31.573 1.00 71.19 180 ASP A O 1
ATOM 1423 N N . ALA A 1 181 ? 12.079 -4.657 -29.405 1.00 73.38 181 ALA A N 1
ATOM 1424 C CA . ALA A 1 181 ? 13.515 -4.732 -29.455 1.00 73.38 181 ALA A CA 1
ATOM 1425 C C . ALA A 1 181 ? 13.850 -6.100 -30.034 1.00 73.38 181 ALA A C 1
ATOM 1427 O O . ALA A 1 181 ? 13.556 -7.135 -29.440 1.00 73.38 181 ALA A O 1
ATOM 1428 N N . SER A 1 182 ? 14.502 -6.098 -31.193 1.00 86.12 182 SER A N 1
ATOM 1429 C CA . SER A 1 182 ? 14.983 -7.322 -31.839 1.00 86.12 182 SER A CA 1
ATOM 1430 C C . SER A 1 182 ? 15.932 -8.155 -30.957 1.00 86.12 182 SER A C 1
ATOM 1432 O O . SER A 1 182 ? 16.115 -9.340 -31.222 1.00 86.12 182 SER A O 1
ATOM 1434 N N . ASP A 1 183 ? 16.511 -7.554 -29.907 1.00 90.88 183 ASP A N 1
ATOM 1435 C CA . ASP A 1 183 ? 17.361 -8.217 -28.916 1.00 90.88 183 ASP A CA 1
ATOM 1436 C C . ASP A 1 183 ? 16.687 -8.251 -27.520 1.00 90.88 183 ASP A C 1
ATOM 1438 O O . ASP A 1 183 ? 16.554 -7.206 -26.865 1.00 90.88 183 ASP A O 1
ATOM 1442 N N . PRO A 1 184 ? 16.309 -9.444 -27.012 1.00 89.56 184 PRO A N 1
ATOM 1443 C CA . PRO A 1 184 ? 15.758 -9.620 -25.666 1.00 89.56 184 PRO A CA 1
ATOM 1444 C C . PRO A 1 184 ? 16.668 -9.105 -24.541 1.00 89.56 184 PRO A C 1
ATOM 1446 O O . PRO A 1 184 ? 16.180 -8.643 -23.504 1.00 89.56 184 PRO A O 1
ATOM 1449 N N . LEU A 1 185 ? 17.992 -9.165 -24.724 1.00 91.06 185 LEU A N 1
ATOM 1450 C CA . LEU A 1 185 ? 18.949 -8.717 -23.713 1.00 91.06 185 LEU A CA 1
ATOM 1451 C C . LEU A 1 185 ? 18.950 -7.189 -23.592 1.00 91.06 185 LEU A C 1
ATOM 1453 O O . LEU A 1 185 ? 19.018 -6.652 -22.484 1.00 91.06 185 LEU A O 1
ATOM 1457 N N . GLU A 1 186 ? 18.857 -6.484 -24.720 1.00 91.06 186 GLU A N 1
ATOM 1458 C CA . GLU A 1 186 ? 18.751 -5.025 -24.738 1.00 91.06 186 GLU A CA 1
ATOM 1459 C C . GLU A 1 186 ? 17.429 -4.562 -24.113 1.00 91.06 186 GLU A C 1
ATOM 1461 O O . GLU A 1 186 ? 17.433 -3.634 -23.303 1.00 91.06 186 GLU A O 1
ATOM 1466 N N . SER A 1 187 ? 16.324 -5.254 -24.418 1.00 89.06 187 SER A N 1
ATOM 1467 C CA . SER A 1 187 ? 15.011 -4.998 -23.809 1.00 89.06 187 SER A CA 1
ATOM 1468 C C . SER A 1 187 ? 15.055 -5.123 -22.284 1.00 89.06 187 SER A C 1
ATOM 1470 O O . SER A 1 187 ? 14.658 -4.207 -21.563 1.00 89.06 187 SER A O 1
ATOM 1472 N N . THR A 1 188 ? 15.654 -6.209 -21.783 1.00 89.81 188 THR A N 1
ATOM 1473 C CA . THR A 1 188 ? 15.803 -6.455 -20.340 1.00 89.81 188 THR A CA 1
ATOM 1474 C C . THR A 1 188 ? 16.603 -5.339 -19.663 1.00 89.81 188 THR A C 1
ATOM 1476 O O . THR A 1 188 ? 16.192 -4.813 -18.632 1.00 89.81 188 THR A O 1
ATOM 1479 N N . ARG A 1 189 ? 17.721 -4.908 -20.263 1.00 91.88 189 ARG A N 1
ATOM 1480 C CA . ARG A 1 189 ? 18.548 -3.820 -19.710 1.00 91.88 189 ARG A CA 1
ATOM 1481 C C . ARG A 1 189 ? 17.819 -2.479 -19.686 1.00 91.88 189 ARG A C 1
ATOM 1483 O O . ARG A 1 189 ? 17.951 -1.740 -18.711 1.00 91.88 189 ARG A O 1
ATOM 1490 N N . LYS A 1 190 ? 17.065 -2.156 -20.742 1.00 91.56 190 LYS A N 1
ATOM 1491 C CA . LYS A 1 190 ? 16.257 -0.927 -20.800 1.00 91.56 190 LYS A CA 1
ATOM 1492 C C . LYS A 1 190 ? 15.170 -0.936 -19.729 1.00 91.56 190 LYS A C 1
ATOM 1494 O O . LYS A 1 190 ? 15.037 0.054 -19.014 1.00 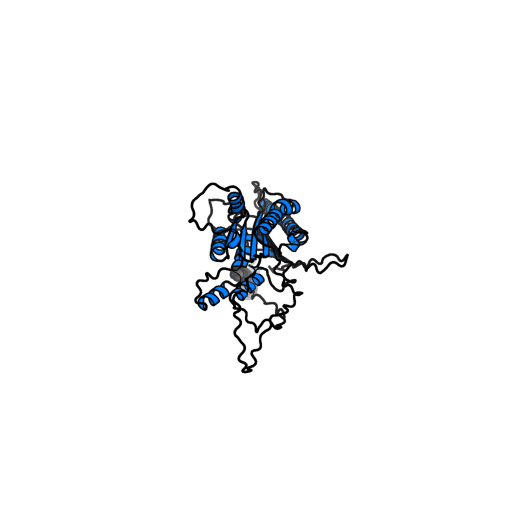91.56 190 LYS A O 1
ATOM 1499 N N . MET A 1 191 ? 14.480 -2.063 -19.562 1.00 91.75 191 MET A N 1
ATOM 1500 C CA . MET A 1 191 ? 13.474 -2.249 -18.517 1.00 91.75 191 MET A CA 1
ATOM 1501 C C . MET A 1 191 ? 14.076 -2.081 -17.116 1.00 91.75 191 MET A C 1
ATOM 1503 O O . MET A 1 191 ? 13.542 -1.328 -16.308 1.00 91.75 191 MET A O 1
ATOM 1507 N N . GLU A 1 192 ? 15.218 -2.714 -16.829 1.00 93.06 192 GLU A N 1
ATOM 1508 C CA . GLU A 1 192 ? 15.903 -2.563 -15.537 1.00 93.06 192 GLU A CA 1
ATOM 1509 C C . GLU A 1 192 ? 16.308 -1.109 -15.260 1.00 93.06 192 GLU A C 1
ATOM 1511 O O . GLU A 1 192 ? 16.207 -0.633 -14.128 1.00 93.06 192 GLU A O 1
ATOM 1516 N N . GLN A 1 193 ? 16.777 -0.392 -16.284 1.00 94.19 193 GLN A N 1
ATOM 1517 C CA . GLN A 1 193 ? 17.145 1.014 -16.155 1.00 94.19 193 GLN A CA 1
ATOM 1518 C C . GLN A 1 193 ? 15.921 1.901 -15.897 1.00 94.19 193 GLN A C 1
ATOM 1520 O O . GLN A 1 193 ? 15.971 2.752 -15.011 1.00 94.19 193 GLN A O 1
ATOM 1525 N N . GLN A 1 194 ? 14.823 1.691 -16.629 1.00 93.19 194 GLN A N 1
ATOM 1526 C CA . GLN A 1 194 ? 13.556 2.390 -16.396 1.00 93.19 194 GLN A CA 1
ATOM 1527 C C . GLN A 1 194 ? 13.034 2.128 -14.983 1.00 93.19 194 GLN A C 1
ATOM 1529 O O . GLN A 1 194 ? 12.711 3.070 -14.264 1.00 93.19 194 GLN A O 1
ATOM 1534 N N . TYR A 1 195 ? 13.061 0.871 -14.541 1.00 94.31 195 TYR A N 1
ATOM 1535 C CA . TYR A 1 195 ? 12.635 0.486 -13.202 1.00 94.31 195 TYR A CA 1
ATOM 1536 C C . TYR A 1 195 ? 13.435 1.208 -12.106 1.00 94.31 195 TYR A C 1
ATOM 1538 O O . TYR A 1 195 ? 12.861 1.719 -11.147 1.00 94.31 195 TYR A O 1
ATOM 1546 N N . ARG A 1 196 ? 14.761 1.330 -12.265 1.00 95.19 196 ARG A N 1
ATOM 1547 C CA . ARG A 1 196 ? 15.609 2.106 -11.340 1.00 95.19 196 ARG A CA 1
ATOM 1548 C C . ARG A 1 196 ? 15.306 3.604 -11.355 1.00 95.19 196 ARG A C 1
ATOM 1550 O O . ARG A 1 196 ? 15.485 4.262 -10.336 1.00 95.19 196 ARG A O 1
ATOM 1557 N N . ASN A 1 197 ? 14.875 4.160 -12.485 1.00 95.50 197 ASN A N 1
ATOM 1558 C CA . ASN A 1 197 ? 14.464 5.562 -12.540 1.00 95.50 197 ASN A CA 1
ATOM 1559 C C . ASN A 1 197 ? 13.144 5.771 -11.780 1.00 95.50 197 ASN A C 1
ATOM 1561 O O . ASN A 1 197 ? 13.031 6.719 -11.006 1.00 95.50 197 ASN A O 1
ATOM 1565 N N . GLU A 1 198 ? 12.177 4.865 -11.943 1.00 95.81 198 GLU A N 1
ATOM 1566 C CA . GLU A 1 198 ? 10.913 4.899 -11.194 1.00 95.81 198 GLU A CA 1
ATOM 1567 C C . GLU A 1 198 ? 11.126 4.673 -9.689 1.00 95.81 198 GLU A C 1
ATOM 1569 O O . GLU A 1 198 ? 10.461 5.296 -8.866 1.00 95.81 198 GLU A O 1
ATOM 1574 N N . GLU A 1 199 ? 12.111 3.859 -9.308 1.00 95.62 199 GLU A N 1
ATOM 1575 C CA . GLU A 1 199 ? 12.523 3.687 -7.914 1.00 95.62 199 GLU A CA 1
ATOM 1576 C C . GLU A 1 199 ? 12.919 5.022 -7.251 1.00 95.62 199 GLU A C 1
ATOM 1578 O O . GLU A 1 199 ? 12.528 5.303 -6.116 1.00 95.62 199 GLU A O 1
ATOM 1583 N N . VAL A 1 200 ? 13.654 5.880 -7.965 1.00 96.00 200 VAL A N 1
ATOM 1584 C CA . VAL A 1 200 ? 14.013 7.216 -7.463 1.00 96.00 200 VAL A CA 1
ATOM 1585 C C . VAL A 1 200 ? 12.765 8.086 -7.298 1.00 96.00 200 VAL A C 1
ATOM 1587 O O . VAL A 1 200 ? 12.659 8.817 -6.312 1.00 96.00 200 VAL A O 1
ATOM 1590 N N . LYS A 1 201 ? 11.798 7.985 -8.221 1.00 96.25 201 LYS A N 1
ATOM 1591 C CA . LYS A 1 201 ? 10.537 8.741 -8.158 1.00 96.25 201 LYS A CA 1
ATOM 1592 C C . LYS A 1 201 ? 9.688 8.339 -6.953 1.00 96.25 201 LYS A C 1
ATOM 1594 O O . LYS A 1 201 ? 9.208 9.217 -6.241 1.00 96.25 201 LYS A O 1
ATOM 1599 N N . ILE A 1 202 ? 9.529 7.043 -6.670 1.00 96.69 202 ILE A N 1
ATOM 1600 C CA . ILE A 1 202 ? 8.753 6.607 -5.495 1.00 96.69 202 ILE A CA 1
ATOM 1601 C C . ILE A 1 202 ? 9.430 7.014 -4.177 1.00 96.69 202 ILE A C 1
ATOM 1603 O O . ILE A 1 202 ? 8.746 7.320 -3.200 1.00 96.69 202 ILE A O 1
ATOM 1607 N N . GLU A 1 203 ? 10.768 7.057 -4.142 1.00 95.62 203 GLU A N 1
ATOM 1608 C CA . GLU A 1 203 ? 11.514 7.532 -2.976 1.00 95.62 203 GLU A CA 1
ATOM 1609 C C . GLU A 1 203 ? 11.327 9.037 -2.771 1.00 95.62 203 GLU A C 1
ATOM 1611 O O . GLU A 1 203 ? 11.121 9.488 -1.640 1.00 95.62 203 GLU A O 1
ATOM 1616 N N . ASP A 1 204 ? 11.365 9.808 -3.857 1.00 96.06 204 ASP A N 1
ATOM 1617 C CA . ASP A 1 204 ? 11.074 11.238 -3.837 1.00 96.06 204 ASP A CA 1
ATOM 1618 C C . ASP A 1 204 ? 9.628 11.518 -3.399 1.00 96.06 204 ASP A C 1
ATOM 1620 O O . ASP A 1 204 ? 9.421 12.347 -2.512 1.00 96.06 204 ASP A O 1
ATOM 1624 N N . LEU A 1 205 ? 8.643 10.762 -3.907 1.00 97.25 205 LEU A N 1
ATOM 1625 C CA . LEU A 1 205 ? 7.245 10.848 -3.471 1.00 97.25 205 LEU A CA 1
ATOM 1626 C C . LEU A 1 205 ? 7.125 10.641 -1.957 1.00 97.25 205 LEU A C 1
ATOM 1628 O O . LEU A 1 205 ? 6.577 11.491 -1.256 1.00 97.25 205 LEU A O 1
ATOM 1632 N N . ALA A 1 206 ? 7.673 9.542 -1.432 1.00 95.50 206 ALA A N 1
ATOM 1633 C CA . ALA A 1 206 ? 7.587 9.236 -0.007 1.00 95.50 206 ALA A CA 1
ATOM 1634 C C . ALA A 1 206 ? 8.254 10.320 0.860 1.00 95.50 206 ALA A C 1
ATOM 1636 O O . ALA A 1 206 ? 7.716 10.710 1.899 1.00 95.50 206 ALA A O 1
ATOM 1637 N N . LYS A 1 207 ? 9.400 10.856 0.419 1.00 93.44 207 LYS A N 1
ATOM 1638 C CA . LYS A 1 207 ? 10.085 11.971 1.092 1.00 93.44 207 LYS A CA 1
ATOM 1639 C C . LYS A 1 207 ? 9.252 13.248 1.078 1.00 93.44 207 LYS A C 1
ATOM 1641 O O . LYS A 1 207 ? 9.152 13.890 2.121 1.00 93.44 207 LYS A O 1
ATOM 1646 N N . LYS A 1 208 ? 8.666 13.609 -0.067 1.00 95.62 208 LYS A N 1
ATOM 1647 C CA . LYS A 1 208 ? 7.831 14.807 -0.218 1.00 95.62 208 LYS A CA 1
ATOM 1648 C C . LYS A 1 208 ? 6.564 14.716 0.625 1.00 95.62 208 LYS A C 1
ATOM 1650 O O . LYS A 1 208 ? 6.304 15.641 1.385 1.00 95.62 208 LYS A O 1
ATOM 1655 N N . VAL A 1 209 ? 5.855 13.584 0.606 1.00 94.69 209 VAL A N 1
ATOM 1656 C CA . VAL A 1 209 ? 4.689 13.348 1.481 1.00 94.69 209 VAL A CA 1
ATOM 1657 C C . VAL A 1 209 ? 5.080 13.479 2.956 1.00 94.69 209 VAL A C 1
ATOM 1659 O O . VAL A 1 209 ? 4.391 14.145 3.723 1.00 94.69 209 VAL A O 1
ATOM 1662 N N . ALA A 1 210 ? 6.228 12.923 3.358 1.00 91.88 210 ALA A N 1
ATOM 1663 C CA . ALA A 1 210 ? 6.691 12.988 4.742 1.00 91.88 210 ALA A CA 1
ATOM 1664 C C . ALA A 1 210 ? 7.065 14.405 5.224 1.00 91.88 210 ALA A C 1
ATOM 1666 O O . ALA A 1 210 ? 7.152 14.612 6.437 1.00 91.88 210 ALA A O 1
ATOM 1667 N N . VAL A 1 211 ? 7.319 15.366 4.328 1.00 92.38 211 VAL A N 1
ATOM 1668 C CA . VAL A 1 211 ? 7.611 16.772 4.684 1.00 92.38 211 VAL A CA 1
ATOM 1669 C C . VAL A 1 211 ? 6.487 17.740 4.316 1.00 92.38 211 VAL A C 1
ATOM 1671 O O . VAL A 1 211 ? 6.575 18.916 4.673 1.00 92.38 211 VAL A O 1
ATOM 1674 N N . HIS A 1 212 ? 5.451 17.262 3.630 1.00 95.06 212 HIS A N 1
ATOM 1675 C CA . HIS A 1 212 ? 4.316 18.062 3.198 1.00 95.06 212 HIS A CA 1
ATOM 1676 C C . HIS A 1 212 ? 3.527 18.571 4.409 1.00 95.06 212 HIS A C 1
ATOM 1678 O O . HIS A 1 212 ? 3.142 17.786 5.270 1.00 95.06 212 HIS A O 1
ATOM 1684 N N . GLU A 1 213 ? 3.253 19.876 4.460 1.00 92.12 213 GLU A N 1
ATOM 1685 C CA . GLU A 1 213 ? 2.707 20.550 5.647 1.00 92.12 213 GLU A CA 1
ATOM 1686 C C . GLU A 1 213 ? 1.390 19.932 6.132 1.00 92.12 213 GLU A C 1
ATOM 1688 O O . GLU A 1 213 ? 1.294 19.548 7.290 1.00 92.12 213 GLU A O 1
ATOM 1693 N N . GLN A 1 214 ? 0.417 19.749 5.236 1.00 94.56 214 GLN A N 1
ATOM 1694 C CA . GLN A 1 214 ? -0.888 19.184 5.602 1.00 94.56 214 GLN A CA 1
ATOM 1695 C C . GLN A 1 214 ? -0.826 17.662 5.823 1.00 94.56 214 GLN A C 1
ATOM 1697 O O . GLN A 1 214 ? -1.175 17.168 6.891 1.00 94.56 214 GLN A O 1
ATOM 1702 N N . LEU A 1 215 ? -0.331 16.898 4.842 1.00 94.94 215 LEU A N 1
ATOM 1703 C CA . LEU A 1 215 ? -0.290 15.430 4.919 1.00 94.94 215 LEU A CA 1
ATOM 1704 C C . LEU A 1 215 ? 0.526 14.893 6.096 1.00 94.94 215 LEU A C 1
ATOM 1706 O O . LEU A 1 215 ? 0.166 13.862 6.660 1.00 94.94 215 LEU A O 1
ATOM 1710 N N . ARG A 1 216 ? 1.597 15.583 6.502 1.00 90.88 216 ARG A N 1
ATOM 1711 C CA . ARG A 1 216 ? 2.402 15.173 7.656 1.00 90.88 216 ARG A CA 1
ATOM 1712 C C . ARG A 1 216 ? 1.590 15.152 8.952 1.00 90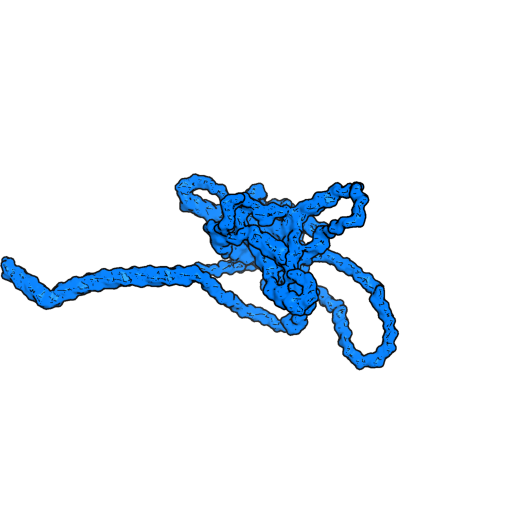.88 216 ARG A C 1
ATOM 1714 O O . ARG A 1 216 ? 1.820 14.278 9.789 1.00 90.88 216 ARG A O 1
ATOM 1721 N N . ASP A 1 217 ? 0.656 16.086 9.094 1.00 90.12 217 ASP A N 1
ATOM 1722 C CA . ASP A 1 217 ? -0.188 16.225 10.279 1.00 90.12 217 ASP A CA 1
ATOM 1723 C C . ASP A 1 217 ? -1.478 15.398 10.183 1.00 90.12 217 ASP A C 1
ATOM 1725 O O . ASP A 1 217 ? -2.082 15.107 11.210 1.00 90.12 217 ASP A O 1
ATOM 1729 N N . LEU A 1 218 ? -1.880 14.974 8.984 1.00 93.69 218 LEU A N 1
ATOM 1730 C CA . LEU A 1 218 ? -3.126 14.230 8.758 1.00 93.69 218 LEU A CA 1
ATOM 1731 C C . LEU A 1 218 ? -2.928 12.725 8.563 1.00 93.69 218 LEU A C 1
ATOM 1733 O O . LEU A 1 218 ? -3.853 11.944 8.767 1.00 93.69 218 LEU A O 1
ATOM 1737 N N . CYS A 1 219 ? -1.741 12.311 8.135 1.00 94.62 219 CYS A N 1
ATOM 1738 C CA . CYS A 1 219 ? -1.451 10.925 7.801 1.00 94.62 219 CYS A CA 1
ATOM 1739 C C . CYS A 1 219 ? -0.380 10.347 8.723 1.00 94.62 219 CYS A C 1
ATOM 1741 O O . CYS A 1 219 ? 0.482 11.040 9.257 1.00 94.62 219 CYS A O 1
ATOM 1743 N N . GLU A 1 220 ? -0.409 9.030 8.874 1.00 92.69 220 GLU A N 1
ATOM 1744 C CA . GLU A 1 220 ? 0.480 8.260 9.746 1.00 92.69 220 GLU A CA 1
ATOM 1745 C C . GLU A 1 220 ? 1.782 7.824 9.065 1.00 92.69 220 GLU A C 1
ATOM 1747 O O . GLU A 1 220 ? 2.808 7.572 9.716 1.00 92.69 220 GLU A O 1
ATOM 1752 N N . GLY A 1 221 ? 1.708 7.692 7.745 1.00 94.62 221 GLY A N 1
ATOM 1753 C CA . GLY A 1 221 ? 2.738 7.131 6.897 1.00 94.62 221 GLY A CA 1
ATOM 1754 C C . GLY A 1 221 ? 2.258 6.963 5.461 1.00 94.62 221 GLY A C 1
ATOM 1755 O O . GLY A 1 221 ? 1.098 7.228 5.133 1.00 94.62 221 GLY A O 1
ATOM 1756 N N . ILE A 1 222 ? 3.175 6.496 4.622 1.00 96.56 222 ILE A N 1
ATOM 1757 C CA . ILE A 1 222 ? 2.915 6.118 3.237 1.00 96.56 222 ILE A CA 1
ATOM 1758 C C . ILE A 1 222 ? 3.660 4.831 2.891 1.00 96.56 222 ILE A C 1
ATOM 1760 O O . ILE A 1 222 ? 4.834 4.674 3.232 1.00 96.56 222 ILE A O 1
ATOM 1764 N N . THR A 1 223 ? 2.998 3.928 2.173 1.00 97.19 223 THR A N 1
ATOM 1765 C CA . THR A 1 223 ? 3.641 2.821 1.462 1.00 97.19 223 THR A CA 1
ATOM 1766 C C . THR A 1 223 ? 3.462 2.999 -0.038 1.00 97.19 223 THR A C 1
ATOM 1768 O O . THR A 1 223 ? 2.347 3.192 -0.501 1.00 97.19 223 THR A O 1
ATOM 1771 N N . VAL A 1 224 ? 4.551 2.916 -0.798 1.00 98.06 224 VAL A N 1
ATOM 1772 C CA . VAL A 1 224 ? 4.548 2.967 -2.260 1.00 98.06 224 VAL A CA 1
ATOM 1773 C C . VAL A 1 224 ? 5.028 1.625 -2.805 1.00 98.06 224 VAL A C 1
ATOM 1775 O O . VAL A 1 224 ? 6.165 1.209 -2.564 1.00 98.06 224 VAL A O 1
ATOM 1778 N N . GLY A 1 225 ? 4.145 0.928 -3.506 1.00 97.81 225 GLY A N 1
ATOM 1779 C CA . GLY A 1 225 ? 4.452 -0.230 -4.326 1.00 97.81 225 GLY A CA 1
ATOM 1780 C C . GLY A 1 225 ? 4.918 0.201 -5.710 1.00 97.81 225 GLY A C 1
ATOM 1781 O O . GLY A 1 225 ? 4.346 1.115 -6.292 1.00 97.81 225 GLY A O 1
ATOM 1782 N N . LEU A 1 226 ? 5.948 -0.447 -6.246 1.00 97.62 226 LEU A N 1
ATOM 1783 C CA . LEU A 1 226 ? 6.383 -0.274 -7.632 1.00 97.62 226 LEU A CA 1
ATOM 1784 C C . LEU A 1 226 ? 6.411 -1.634 -8.308 1.00 97.62 226 LEU A C 1
ATOM 1786 O O . LEU A 1 226 ? 6.954 -2.587 -7.750 1.00 97.62 226 LEU A O 1
ATOM 1790 N N . SER A 1 227 ? 5.845 -1.717 -9.508 1.00 96.06 227 SER A N 1
ATOM 1791 C CA . SER A 1 227 ? 5.891 -2.925 -10.327 1.00 96.06 227 SER A CA 1
ATOM 1792 C C . SER A 1 227 ? 6.018 -2.608 -11.812 1.00 96.06 227 SER A C 1
ATOM 1794 O O . SER A 1 227 ? 5.603 -1.543 -12.261 1.00 96.06 227 SER A O 1
ATOM 1796 N N . ASN A 1 228 ? 6.581 -3.536 -12.584 1.00 94.19 228 ASN A N 1
ATOM 1797 C CA . ASN A 1 228 ? 6.667 -3.444 -14.046 1.00 94.19 228 ASN A CA 1
ATOM 1798 C C . ASN A 1 228 ? 5.530 -4.164 -14.789 1.00 94.19 228 ASN A C 1
ATOM 1800 O O . ASN A 1 228 ? 5.573 -4.273 -16.010 1.00 94.19 228 ASN A O 1
ATOM 1804 N N . HIS A 1 229 ? 4.540 -4.698 -14.076 1.00 92.12 229 HIS A N 1
ATOM 1805 C CA . HIS A 1 229 ? 3.473 -5.485 -14.678 1.00 92.12 229 HIS A CA 1
ATOM 1806 C C . HIS A 1 229 ? 2.135 -5.134 -14.030 1.00 92.12 229 HIS A C 1
ATOM 1808 O O . HIS A 1 229 ? 1.983 -5.212 -12.817 1.00 92.12 229 HIS A O 1
ATOM 1814 N N . GLU A 1 230 ? 1.140 -4.823 -14.861 1.00 90.12 230 GLU A N 1
ATOM 1815 C CA . GLU A 1 230 ? -0.208 -4.380 -14.467 1.00 90.12 230 GLU A CA 1
ATOM 1816 C C . GLU A 1 230 ? -0.928 -5.263 -13.431 1.00 90.12 230 GLU A C 1
ATOM 1818 O O . GLU A 1 230 ? -1.647 -4.763 -12.566 1.00 90.12 230 GLU A O 1
ATOM 1823 N N . ARG A 1 231 ? -0.696 -6.580 -13.462 1.00 87.50 231 ARG A N 1
ATOM 1824 C CA . ARG A 1 231 ? -1.326 -7.543 -12.548 1.00 87.50 231 ARG A CA 1
ATOM 1825 C C . ARG A 1 231 ? -0.712 -7.528 -11.155 1.00 87.50 231 ARG A C 1
ATOM 1827 O O . ARG A 1 231 ? -1.265 -8.124 -10.236 1.00 87.50 231 ARG A O 1
ATOM 1834 N N . CYS A 1 232 ? 0.418 -6.857 -10.994 1.00 91.00 232 CYS A N 1
ATOM 1835 C CA . CYS A 1 232 ? 1.080 -6.710 -9.715 1.00 91.00 232 CYS A CA 1
ATOM 1836 C C . CYS A 1 232 ? 0.497 -5.497 -8.999 1.00 91.00 232 CYS A C 1
ATOM 1838 O O . CYS A 1 232 ? 0.214 -4.465 -9.612 1.00 91.00 232 CYS A O 1
ATOM 1840 N N . ALA A 1 233 ? 0.316 -5.638 -7.693 1.00 93.44 233 ALA A N 1
ATOM 1841 C CA . ALA A 1 233 ? -0.138 -4.560 -6.828 1.00 93.44 233 ALA A CA 1
ATOM 1842 C C . ALA A 1 233 ? 0.587 -4.649 -5.473 1.00 93.44 233 ALA A C 1
ATOM 1844 O O . ALA A 1 233 ? -0.005 -5.075 -4.478 1.00 93.44 233 ALA A O 1
ATOM 1845 N N . PRO A 1 234 ? 1.900 -4.346 -5.428 1.00 96.06 234 PRO A N 1
ATOM 1846 C CA . PRO A 1 234 ? 2.699 -4.451 -4.203 1.00 96.06 234 PRO A CA 1
ATOM 1847 C C . PRO A 1 234 ? 2.159 -3.645 -3.013 1.00 96.06 234 PRO A C 1
ATOM 1849 O O . PRO A 1 234 ? 2.358 -4.036 -1.859 1.00 96.06 234 PRO A O 1
ATOM 1852 N N . GLY A 1 235 ? 1.511 -2.515 -3.283 1.00 96.62 235 GLY A N 1
ATOM 1853 C CA . GLY A 1 235 ? 0.806 -1.667 -2.333 1.00 96.62 235 GLY A CA 1
ATOM 1854 C C . GLY A 1 235 ? -0.493 -2.314 -1.868 1.00 96.62 235 GLY A C 1
ATOM 1855 O O . GLY A 1 235 ? -0.722 -2.406 -0.665 1.00 96.62 235 GLY A O 1
ATOM 1856 N N . LEU A 1 236 ? -1.299 -2.871 -2.774 1.00 96.31 236 LEU A N 1
ATOM 1857 C CA . LEU A 1 236 ? -2.505 -3.613 -2.387 1.00 96.31 236 LEU A CA 1
ATOM 1858 C C . LEU A 1 236 ? -2.172 -4.856 -1.542 1.00 96.31 236 LEU A C 1
ATOM 1860 O O . LEU A 1 236 ? -2.882 -5.177 -0.588 1.00 96.31 236 LEU A O 1
ATOM 1864 N N . GLU A 1 237 ? -1.058 -5.528 -1.836 1.00 96.44 237 GLU A N 1
ATOM 1865 C CA . GLU A 1 237 ? -0.527 -6.603 -0.994 1.00 96.44 237 GLU A CA 1
ATOM 1866 C C . GLU A 1 237 ? -0.175 -6.076 0.409 1.00 96.44 237 GLU A C 1
ATOM 1868 O O . GLU A 1 237 ? -0.504 -6.726 1.399 1.00 96.44 237 GLU A O 1
ATOM 1873 N N . ALA A 1 238 ? 0.382 -4.862 0.525 1.00 96.62 238 ALA A N 1
ATOM 1874 C CA . ALA A 1 238 ? 0.621 -4.223 1.822 1.00 96.62 238 ALA A CA 1
ATOM 1875 C C . ALA A 1 238 ? -0.686 -3.943 2.583 1.00 96.62 238 ALA A C 1
ATOM 1877 O O . ALA A 1 238 ? -0.736 -4.130 3.802 1.00 96.62 238 ALA A O 1
ATOM 1878 N N . CYS A 1 239 ? -1.752 -3.537 1.883 1.00 97.69 239 CYS A N 1
ATOM 1879 C CA . CYS A 1 239 ? -3.077 -3.390 2.484 1.00 97.69 239 CYS A CA 1
ATOM 1880 C C . CYS A 1 239 ? -3.586 -4.726 3.039 1.00 97.69 239 CYS A C 1
ATOM 1882 O O . CYS A 1 239 ? -4.042 -4.791 4.183 1.00 97.69 239 CYS A O 1
ATOM 1884 N N . SER A 1 240 ? -3.474 -5.796 2.248 1.00 97.06 240 SER A N 1
ATOM 1885 C CA . SER A 1 240 ? -3.887 -7.145 2.650 1.00 97.06 240 SER A CA 1
ATOM 1886 C C . SER A 1 240 ? -3.098 -7.643 3.863 1.00 97.06 240 SER A C 1
ATOM 1888 O O . SER A 1 240 ? -3.694 -8.096 4.845 1.00 97.06 240 SER A O 1
ATOM 1890 N N . ASP A 1 241 ? -1.774 -7.458 3.864 1.00 96.38 241 ASP A N 1
ATOM 1891 C CA . ASP A 1 241 ? -0.895 -7.775 4.995 1.00 96.38 241 ASP A CA 1
ATOM 1892 C C . ASP A 1 241 ? -1.311 -7.021 6.269 1.00 96.38 241 ASP A C 1
ATOM 1894 O O . ASP A 1 241 ? -1.398 -7.607 7.356 1.00 96.38 241 ASP A O 1
ATOM 1898 N N . ALA A 1 242 ? -1.598 -5.720 6.144 1.00 96.69 242 ALA A N 1
ATOM 1899 C CA . ALA A 1 242 ? -2.011 -4.870 7.256 1.00 96.69 242 ALA A CA 1
ATOM 1900 C C . ALA A 1 242 ? -3.361 -5.311 7.841 1.00 96.69 242 ALA A C 1
ATOM 1902 O O . ALA A 1 242 ? -3.501 -5.442 9.057 1.00 96.69 242 ALA A O 1
ATOM 1903 N N . VAL A 1 243 ? -4.344 -5.606 6.991 1.00 96.81 243 VAL A N 1
ATOM 1904 C CA . VAL A 1 243 ? -5.673 -6.083 7.403 1.00 96.81 243 VAL A CA 1
ATOM 1905 C C . VAL A 1 243 ? -5.601 -7.486 8.023 1.00 96.81 243 VAL A C 1
ATOM 1907 O O . VAL A 1 243 ? -6.266 -7.774 9.026 1.00 96.81 243 VAL A O 1
ATOM 1910 N N . ALA A 1 244 ? -4.763 -8.367 7.475 1.00 96.38 244 ALA A N 1
ATOM 1911 C CA . ALA A 1 244 ? -4.532 -9.709 8.000 1.00 96.38 244 ALA A CA 1
ATOM 1912 C C . ALA A 1 244 ? -3.754 -9.710 9.329 1.00 96.38 244 ALA A C 1
ATOM 1914 O O . ALA A 1 244 ? -3.747 -10.723 10.045 1.00 96.38 244 ALA A O 1
ATOM 1915 N N . TRP A 1 245 ? -3.128 -8.591 9.703 1.00 95.06 245 TRP A N 1
ATOM 1916 C CA . TRP A 1 245 ? -2.412 -8.463 10.965 1.00 95.06 245 TRP A CA 1
ATOM 1917 C C . TRP A 1 245 ? -3.329 -8.771 12.147 1.00 95.06 245 TRP A C 1
ATOM 1919 O O . TRP A 1 245 ? -4.386 -8.172 12.300 1.00 95.06 245 TRP A O 1
ATOM 1929 N N . GLY A 1 246 ? -2.946 -9.729 12.993 1.00 93.19 246 GLY A N 1
ATOM 1930 C CA . GLY A 1 246 ? -3.768 -10.154 14.131 1.00 93.19 246 GLY A CA 1
ATOM 1931 C C . GLY A 1 246 ? -4.929 -11.098 13.788 1.00 93.19 246 GLY A C 1
ATOM 1932 O O . GLY A 1 246 ? -5.618 -11.540 14.702 1.00 93.19 246 GLY A O 1
ATOM 1933 N N . ALA A 1 247 ? -5.119 -11.516 12.530 1.00 94.19 247 ALA A N 1
ATOM 1934 C CA . ALA A 1 247 ? -6.247 -12.375 12.137 1.00 94.19 247 ALA A CA 1
ATOM 1935 C C . ALA A 1 247 ? -6.336 -13.690 12.937 1.00 94.19 247 ALA A C 1
ATOM 1937 O O . ALA A 1 247 ? -7.420 -14.136 13.310 1.00 94.19 247 ALA A O 1
ATOM 1938 N N . LYS A 1 248 ? -5.197 -14.322 13.261 1.00 94.50 248 LYS A N 1
ATOM 1939 C CA . LYS A 1 248 ? -5.180 -15.522 14.123 1.00 94.50 248 LYS A CA 1
ATOM 1940 C C . LYS A 1 248 ? -5.745 -15.236 15.517 1.00 94.50 248 LYS A C 1
ATOM 1942 O O . LYS A 1 248 ? -6.475 -16.062 16.061 1.00 94.50 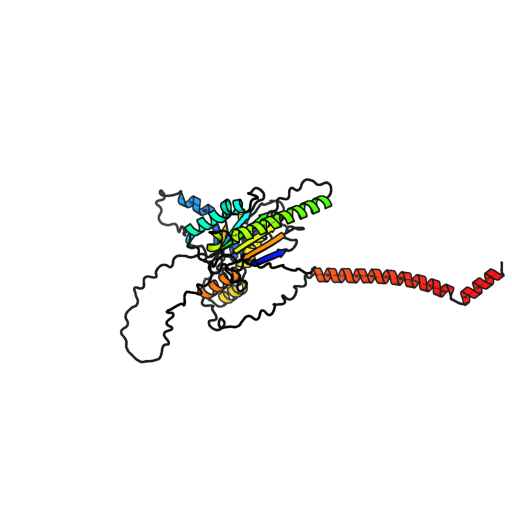248 LYS A O 1
ATOM 1947 N N . GLU A 1 249 ? -5.382 -14.097 16.091 1.00 93.06 249 GLU A N 1
ATOM 1948 C CA . GLU A 1 249 ? -5.853 -13.682 17.407 1.00 93.06 249 GLU A CA 1
ATOM 1949 C C . GLU A 1 249 ? -7.343 -13.359 17.373 1.00 93.06 249 GLU A C 1
ATOM 1951 O O . GLU A 1 249 ? -8.071 -13.892 18.204 1.00 93.06 249 GLU A O 1
ATOM 1956 N N . ARG A 1 250 ? -7.808 -12.599 16.371 1.00 93.81 250 ARG A N 1
ATOM 1957 C CA . ARG A 1 250 ? -9.237 -12.298 16.195 1.00 93.81 250 ARG A CA 1
ATOM 1958 C C . ARG A 1 250 ? -10.081 -13.566 16.104 1.00 93.81 250 ARG A C 1
ATOM 1960 O O . ARG A 1 250 ? -11.029 -13.713 16.863 1.00 93.81 250 ARG A O 1
ATOM 1967 N N . ARG A 1 251 ? -9.662 -14.549 15.295 1.00 92.06 251 ARG A N 1
ATOM 1968 C CA . ARG A 1 251 ? -10.333 -15.864 15.220 1.00 92.06 251 ARG A CA 1
ATOM 1969 C C . ARG A 1 251 ? -10.382 -16.595 16.563 1.00 92.06 251 ARG A C 1
ATOM 1971 O O . ARG A 1 251 ? -11.369 -17.251 16.869 1.00 92.06 251 ARG A O 1
ATOM 1978 N N . THR A 1 252 ? -9.317 -16.500 17.359 1.00 92.06 252 THR A N 1
ATOM 1979 C CA . THR A 1 252 ? -9.262 -17.146 18.682 1.00 92.06 252 THR A CA 1
ATOM 1980 C C . THR A 1 252 ? -10.190 -16.445 19.672 1.00 92.06 252 THR A C 1
ATOM 1982 O O . THR A 1 252 ? -10.907 -17.110 20.414 1.00 92.06 252 THR A O 1
ATOM 1985 N N . ALA A 1 253 ? -10.203 -15.111 19.660 1.00 89.62 253 ALA A N 1
ATOM 1986 C CA . ALA A 1 253 ? -11.082 -14.307 20.496 1.00 89.62 253 ALA A CA 1
ATOM 1987 C C . ALA A 1 253 ? -12.557 -14.547 20.149 1.00 89.62 253 ALA A C 1
ATOM 1989 O O . ALA A 1 253 ? -13.337 -14.830 21.053 1.00 89.62 253 ALA A O 1
ATOM 1990 N N . LEU A 1 254 ? -12.921 -14.560 18.863 1.00 89.12 254 LEU A N 1
ATOM 1991 C CA . LEU A 1 254 ? -14.277 -14.894 18.418 1.00 89.12 254 LEU A CA 1
ATOM 1992 C C . LEU A 1 254 ? -14.710 -16.302 18.831 1.00 89.12 254 LEU A C 1
ATOM 1994 O O . LEU A 1 254 ? -15.835 -16.497 19.259 1.00 89.12 254 LEU A O 1
ATOM 1998 N N . ALA A 1 255 ? -13.819 -17.294 18.772 1.00 90.56 255 ALA A N 1
ATOM 1999 C CA . ALA A 1 255 ? -14.156 -18.636 19.247 1.00 90.56 255 ALA A CA 1
ATOM 2000 C C . ALA A 1 255 ? -14.463 -18.668 20.761 1.00 90.56 255 ALA A C 1
ATOM 2002 O O . ALA A 1 255 ? -15.170 -19.560 21.229 1.00 90.56 255 ALA A O 1
ATOM 2003 N N . SER A 1 256 ? -13.926 -17.711 21.527 1.00 89.25 256 SER A N 1
ATOM 2004 C CA . SER A 1 256 ? -14.179 -17.568 22.967 1.00 89.25 256 SER A CA 1
ATOM 2005 C C . SER A 1 256 ? -15.370 -16.662 23.302 1.00 89.25 256 SER A C 1
ATOM 2007 O O . SER A 1 256 ? -16.008 -16.848 24.338 1.00 89.25 256 SER A O 1
ATOM 2009 N N . MET A 1 257 ? -15.681 -15.697 22.436 1.00 85.12 257 MET A N 1
ATOM 2010 C CA . MET A 1 257 ? -16.746 -14.717 22.615 1.00 85.12 257 MET A CA 1
ATOM 2011 C C . MET A 1 257 ? -17.991 -15.187 21.864 1.00 85.12 257 MET A C 1
ATOM 2013 O O . MET A 1 257 ? -17.984 -15.291 20.647 1.00 85.12 257 MET A O 1
ATOM 2017 N N . LYS A 1 258 ? -19.098 -15.446 22.568 1.00 81.75 258 LYS A N 1
ATOM 2018 C CA . LYS A 1 258 ? -20.405 -15.726 21.938 1.00 81.75 258 LYS A CA 1
ATOM 2019 C C . LYS A 1 258 ? -21.057 -14.443 21.400 1.00 81.75 258 LYS A C 1
ATOM 2021 O O . LYS A 1 258 ? -22.207 -14.158 21.711 1.00 81.75 258 LYS A O 1
ATOM 2026 N N . THR A 1 259 ? -20.297 -13.624 20.690 1.00 78.25 259 THR A N 1
ATOM 2027 C CA . THR A 1 259 ? -20.771 -12.377 20.088 1.00 78.25 259 THR A CA 1
ATOM 2028 C C . THR A 1 259 ? -21.040 -12.612 18.612 1.00 78.25 259 THR A C 1
ATOM 2030 O O . THR A 1 259 ? -20.291 -13.350 17.978 1.00 78.25 259 THR A O 1
ATOM 2033 N N . GLU A 1 260 ? -22.039 -11.932 18.053 1.00 81.94 260 GLU A N 1
ATOM 2034 C CA . GLU A 1 260 ? -22.340 -11.920 16.607 1.00 81.94 260 GLU A CA 1
ATOM 2035 C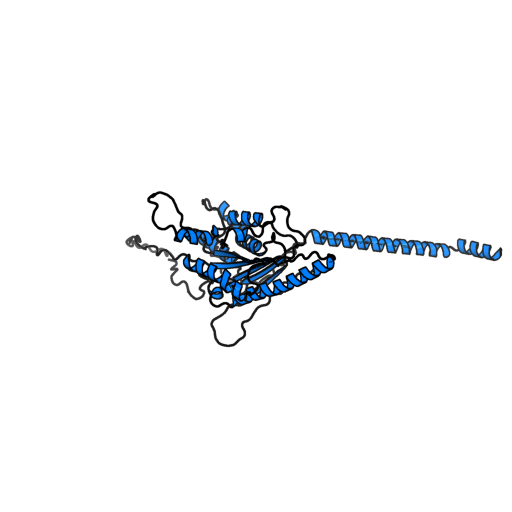 C . GLU A 1 260 ? -21.285 -11.167 15.775 1.00 81.94 260 GLU A C 1
ATOM 2037 O O . GLU A 1 260 ? -21.434 -10.985 14.573 1.00 81.94 260 GLU A O 1
ATOM 2042 N N . ASP A 1 261 ? -20.202 -10.756 16.435 1.00 79.69 261 ASP A N 1
ATOM 2043 C CA . ASP A 1 261 ? -19.041 -10.106 15.858 1.00 79.69 261 ASP A CA 1
ATOM 2044 C C . ASP A 1 261 ? -18.430 -10.879 14.675 1.00 79.69 261 ASP A C 1
ATOM 2046 O O . ASP A 1 261 ? -18.057 -12.040 14.849 1.00 79.69 261 ASP A O 1
ATOM 2050 N N . ASP A 1 262 ? -18.238 -10.260 13.510 1.00 84.50 262 ASP A N 1
ATOM 2051 C CA . ASP A 1 262 ? -17.622 -10.894 12.345 1.00 84.50 262 ASP A CA 1
ATOM 2052 C C . ASP A 1 262 ? -16.088 -11.024 12.451 1.00 84.50 262 ASP A C 1
ATOM 2054 O O . ASP A 1 262 ? -15.458 -11.752 11.676 1.00 84.50 262 ASP A O 1
ATOM 2058 N N . GLY A 1 263 ? -15.467 -10.369 13.441 1.00 89.38 263 GLY A N 1
ATOM 2059 C CA . GLY A 1 263 ? -14.026 -10.444 13.702 1.00 89.38 263 GLY A CA 1
ATOM 2060 C C . GLY A 1 263 ? -13.159 -9.842 12.604 1.00 89.38 263 GLY A C 1
ATOM 2061 O O . GLY A 1 263 ? -11.971 -10.200 12.485 1.00 89.38 263 GLY A O 1
ATOM 2062 N N . ARG A 1 264 ? -13.723 -8.921 11.821 1.00 94.56 264 ARG A N 1
ATOM 2063 C CA . ARG A 1 264 ? -12.968 -8.088 10.889 1.00 94.56 264 ARG A CA 1
ATOM 2064 C C . ARG A 1 264 ? -11.912 -7.258 11.616 1.00 94.56 264 ARG A C 1
ATOM 2066 O O . ARG A 1 264 ? -11.891 -7.102 12.841 1.00 94.56 264 ARG A O 1
ATOM 2073 N N . SER A 1 265 ? -10.942 -6.799 10.835 1.00 94.81 265 SER A N 1
ATOM 2074 C CA . SER A 1 265 ? -9.939 -5.838 11.281 1.00 94.81 265 SER A CA 1
ATOM 2075 C C . SER A 1 265 ? -10.597 -4.502 11.633 1.00 94.81 265 SER A C 1
ATOM 2077 O O . SER A 1 265 ? -11.666 -4.194 11.127 1.00 94.81 265 SER A O 1
ATOM 2079 N N . ALA A 1 266 ? -9.925 -3.671 12.432 1.00 94.38 266 ALA A N 1
ATOM 2080 C CA . ALA A 1 266 ? -10.312 -2.266 12.611 1.00 94.38 266 ALA A CA 1
ATOM 2081 C C . ALA A 1 266 ? -9.915 -1.372 11.414 1.00 94.38 266 ALA A C 1
ATOM 2083 O O . ALA A 1 266 ? -10.213 -0.180 11.409 1.00 94.38 266 ALA A O 1
ATOM 2084 N N . LEU A 1 267 ? -9.199 -1.937 10.435 1.00 96.62 267 LEU A N 1
ATOM 2085 C CA . LEU A 1 267 ? -8.750 -1.256 9.223 1.00 96.62 267 LEU A CA 1
ATOM 2086 C C . LEU A 1 267 ? -9.813 -1.339 8.129 1.00 96.62 267 LEU A C 1
ATOM 2088 O O . LEU A 1 267 ? -10.141 -2.443 7.693 1.00 96.62 267 LEU A O 1
ATOM 2092 N N . GLY A 1 268 ? -10.290 -0.188 7.665 1.00 96.62 268 GLY A N 1
ATOM 2093 C CA . GLY A 1 268 ? -11.015 -0.047 6.405 1.00 96.62 268 GLY A CA 1
ATOM 2094 C C . GLY A 1 268 ? -10.080 0.288 5.241 1.00 96.62 268 GLY A C 1
ATOM 2095 O O . GLY A 1 268 ? -8.957 0.760 5.445 1.00 96.62 268 GLY A O 1
ATOM 2096 N N . ILE A 1 269 ? -10.549 0.048 4.020 1.00 97.25 269 ILE A N 1
ATOM 2097 C CA . ILE A 1 269 ? -9.903 0.511 2.788 1.00 97.25 269 ILE A CA 1
ATOM 2098 C C . ILE A 1 269 ? -10.758 1.596 2.161 1.00 97.25 269 ILE A C 1
ATOM 2100 O O . ILE A 1 269 ? -11.972 1.448 2.047 1.00 97.25 269 ILE A O 1
ATOM 2104 N N . VAL A 1 270 ? -10.093 2.666 1.746 1.00 97.25 270 VAL A N 1
ATOM 2105 C CA . VAL A 1 270 ? -10.688 3.768 1.002 1.00 97.25 270 VAL A CA 1
ATOM 2106 C C . VAL A 1 270 ? -9.964 3.867 -0.330 1.00 97.25 270 VAL A C 1
ATOM 2108 O O . VAL A 1 270 ? -8.737 3.875 -0.350 1.00 97.25 270 VAL A O 1
ATOM 2111 N N . ALA A 1 271 ? -10.702 3.941 -1.427 1.00 97.50 271 ALA A N 1
ATOM 2112 C CA . ALA A 1 271 ? -10.162 4.237 -2.751 1.00 97.50 271 ALA A CA 1
ATOM 2113 C C . ALA A 1 271 ? -10.988 5.352 -3.398 1.00 97.50 271 ALA A C 1
ATOM 2115 O O . ALA A 1 271 ? -12.116 5.606 -2.975 1.00 97.50 271 ALA A O 1
ATOM 2116 N N . ASN A 1 272 ? -10.444 6.023 -4.413 1.00 96.31 272 ASN A N 1
ATOM 2117 C CA . ASN A 1 272 ? -11.223 7.015 -5.147 1.00 96.31 272 ASN A CA 1
ATOM 2118 C C . ASN A 1 272 ? -12.319 6.332 -5.962 1.00 96.31 272 ASN A C 1
ATOM 2120 O O . ASN A 1 272 ? -13.498 6.589 -5.747 1.00 96.31 272 ASN A O 1
ATOM 2124 N N . GLU A 1 273 ? -11.906 5.399 -6.820 1.00 95.75 273 GLU A N 1
ATOM 2125 C CA . GLU A 1 273 ? -12.792 4.614 -7.670 1.00 95.75 273 GLU A CA 1
ATOM 2126 C C . GLU A 1 273 ? -12.567 3.105 -7.468 1.00 95.75 273 GLU A C 1
ATOM 2128 O O . GLU A 1 273 ? -11.448 2.668 -7.170 1.00 95.75 273 GLU A O 1
ATOM 2133 N N . PRO A 1 274 ? -13.580 2.260 -7.738 1.00 93.69 274 PRO A N 1
ATOM 2134 C CA . PRO A 1 274 ? -13.413 0.804 -7.751 1.00 93.69 274 PRO A CA 1
ATOM 2135 C C . PRO A 1 274 ? -12.323 0.318 -8.714 1.00 93.69 274 PRO A C 1
ATOM 2137 O O . PRO A 1 274 ? -11.637 -0.674 -8.451 1.00 93.69 274 PRO A O 1
ATOM 2140 N N . ASN A 1 275 ? -12.131 1.033 -9.824 1.00 93.19 275 ASN A N 1
ATOM 2141 C CA . ASN A 1 275 ? -11.155 0.684 -10.852 1.00 93.19 275 ASN A CA 1
ATOM 2142 C C . ASN A 1 275 ? -9.704 0.795 -10.368 1.00 93.19 275 ASN A C 1
ATOM 2144 O O . ASN A 1 275 ? -8.842 0.075 -10.876 1.00 93.19 275 ASN A O 1
ATOM 2148 N N . ASP A 1 276 ? -9.426 1.636 -9.370 1.00 93.31 276 ASP A N 1
ATOM 2149 C CA . ASP A 1 276 ? -8.077 1.770 -8.819 1.00 93.31 276 ASP A CA 1
ATOM 2150 C C . ASP A 1 276 ? -7.626 0.456 -8.171 1.00 93.31 276 ASP A C 1
ATOM 2152 O O . ASP A 1 276 ? -6.505 -0.007 -8.391 1.00 93.31 276 ASP A O 1
ATOM 2156 N N . LEU A 1 277 ? -8.537 -0.202 -7.450 1.00 92.81 277 LEU A N 1
ATOM 2157 C CA . LEU A 1 277 ? -8.307 -1.501 -6.822 1.00 92.81 277 LEU A CA 1
ATOM 2158 C C . LEU A 1 277 ? -8.155 -2.634 -7.851 1.00 92.81 277 LEU A C 1
ATOM 2160 O O . LEU A 1 277 ? -7.322 -3.530 -7.679 1.00 92.81 277 LEU A O 1
ATOM 2164 N N . LEU A 1 278 ? -8.936 -2.596 -8.934 1.00 89.88 278 LEU A N 1
ATOM 2165 C CA . LEU A 1 278 ? -8.920 -3.622 -9.983 1.00 89.88 278 LEU A CA 1
ATOM 2166 C C . LEU A 1 278 ? -7.666 -3.553 -10.868 1.00 89.88 278 LEU A C 1
ATOM 2168 O O . LEU A 1 278 ? -7.155 -4.597 -11.275 1.00 89.88 278 LEU A O 1
ATOM 2172 N N . GLY A 1 279 ? -7.132 -2.355 -11.116 1.00 84.81 279 GLY A N 1
ATOM 2173 C CA . GLY A 1 279 ? -5.973 -2.142 -11.986 1.00 84.81 279 GLY A CA 1
ATOM 2174 C C . GLY A 1 279 ? -6.286 -2.135 -13.477 1.00 84.81 279 GLY A C 1
ATOM 2175 O O . GLY A 1 279 ? -7.439 -2.071 -13.893 1.00 84.81 279 GLY A O 1
ATOM 2176 N N . LEU A 1 280 ? -5.230 -2.212 -14.294 1.00 80.62 280 LEU A N 1
ATOM 2177 C CA . LEU A 1 280 ? -5.358 -2.403 -15.740 1.00 80.62 280 LEU A CA 1
ATOM 2178 C C . LEU A 1 280 ? -5.543 -3.908 -15.985 1.00 80.62 280 LEU A C 1
ATOM 2180 O O . LEU A 1 280 ? -4.632 -4.701 -15.743 1.00 80.62 280 LEU A O 1
ATOM 2184 N N . GLN A 1 281 ? -6.754 -4.324 -16.351 1.00 69.19 281 GLN A N 1
ATOM 2185 C CA . GLN A 1 281 ? -7.052 -5.727 -16.628 1.00 69.19 281 GLN A CA 1
ATOM 2186 C C . GLN A 1 281 ? -6.634 -6.078 -18.059 1.00 69.19 281 GLN A C 1
ATOM 2188 O O . GLN A 1 281 ? -7.142 -5.486 -19.009 1.00 69.19 281 GLN A O 1
ATOM 2193 N N . SER A 1 282 ? -5.800 -7.104 -18.230 1.00 62.84 282 SER A N 1
ATOM 2194 C CA . SER A 1 282 ? -5.795 -7.888 -19.466 1.00 62.84 282 SER A CA 1
ATOM 2195 C C . SER A 1 282 ? -6.728 -9.083 -19.281 1.00 62.84 282 SER A C 1
ATOM 2197 O O . SER A 1 282 ? -6.479 -9.968 -18.465 1.00 62.84 282 SER A O 1
ATOM 2199 N N . GLU A 1 283 ? -7.826 -9.121 -20.041 1.00 63.81 283 GLU A N 1
ATOM 2200 C CA . GLU A 1 283 ? -8.882 -10.150 -19.961 1.00 63.81 283 GLU A CA 1
ATOM 2201 C C . GLU A 1 283 ? -8.379 -11.593 -20.203 1.00 63.81 283 GLU A C 1
ATOM 2203 O O . GLU A 1 283 ? -9.122 -12.558 -20.037 1.00 63.81 283 GLU A O 1
ATOM 2208 N N . SER A 1 284 ? -7.123 -11.773 -20.620 1.00 63.25 284 SER A N 1
ATOM 2209 C CA . SER A 1 284 ? -6.664 -12.986 -21.294 1.00 63.25 284 SER A CA 1
ATOM 2210 C C . SER A 1 284 ? -5.867 -13.983 -20.448 1.00 63.25 284 SER A C 1
ATOM 2212 O O . SER A 1 284 ? -5.546 -15.047 -20.973 1.00 63.25 284 SER A O 1
ATOM 2214 N N . THR A 1 285 ? -5.499 -13.699 -19.188 1.00 65.25 285 THR A N 1
ATOM 2215 C CA . THR A 1 285 ? -4.621 -14.616 -18.421 1.00 65.25 285 THR A CA 1
ATOM 2216 C C . THR A 1 285 ? -4.901 -14.664 -16.915 1.00 65.25 285 THR A C 1
ATOM 2218 O O . THR A 1 285 ? -4.727 -13.674 -16.208 1.00 65.25 285 THR A O 1
ATOM 2221 N N . THR A 1 286 ? -5.266 -15.852 -16.417 1.00 67.44 286 THR A N 1
ATOM 2222 C CA . THR A 1 286 ? -5.550 -16.124 -14.994 1.00 67.44 286 THR A CA 1
ATOM 2223 C C . THR A 1 286 ? -4.323 -16.494 -14.166 1.00 67.44 286 THR A C 1
ATOM 2225 O O . THR A 1 286 ? -4.443 -16.585 -12.958 1.00 67.44 286 THR A O 1
ATOM 2228 N N . ASP A 1 287 ? -3.162 -16.739 -14.775 1.00 77.38 287 ASP A N 1
ATOM 2229 C CA . ASP A 1 287 ? -1.987 -17.219 -14.034 1.00 77.38 287 ASP A CA 1
ATOM 2230 C C . ASP A 1 287 ? -1.182 -16.069 -13.417 1.00 77.38 287 ASP A C 1
ATOM 2232 O O . ASP A 1 287 ? -1.005 -15.029 -14.051 1.00 77.38 287 ASP A O 1
ATOM 2236 N N . ALA A 1 288 ? -0.600 -16.275 -12.232 1.00 78.69 288 ALA A N 1
ATOM 2237 C CA . ALA A 1 288 ? 0.308 -15.316 -11.601 1.00 78.69 288 ALA A CA 1
ATOM 2238 C C . ALA A 1 288 ? 1.418 -14.834 -12.557 1.00 78.69 288 ALA A C 1
ATOM 2240 O O . ALA A 1 288 ? 2.085 -15.633 -13.227 1.00 78.69 288 ALA A O 1
ATOM 2241 N N . ALA A 1 289 ? 1.654 -13.519 -12.583 1.00 84.62 289 ALA A N 1
ATOM 2242 C CA . ALA A 1 289 ? 2.696 -12.930 -13.410 1.00 84.62 289 ALA A CA 1
ATOM 2243 C C . ALA A 1 289 ? 4.083 -13.441 -12.992 1.00 84.62 289 ALA A C 1
ATOM 2245 O O . ALA A 1 289 ? 4.414 -13.465 -11.807 1.00 84.62 289 ALA A O 1
ATOM 2246 N N . GLN A 1 290 ? 4.889 -13.848 -13.975 1.00 86.44 290 GLN A N 1
ATOM 2247 C CA . GLN A 1 290 ? 6.262 -14.326 -13.794 1.00 86.44 290 GLN A CA 1
ATOM 2248 C C . GLN A 1 290 ? 7.259 -13.302 -14.335 1.00 86.44 290 GLN A C 1
ATOM 2250 O O . GLN A 1 290 ? 6.924 -12.508 -15.212 1.00 86.44 290 GLN A O 1
ATOM 2255 N N . GLY A 1 291 ? 8.497 -13.339 -13.835 1.00 87.81 291 GLY A N 1
ATOM 2256 C CA . GLY A 1 291 ? 9.550 -12.418 -14.282 1.00 87.81 291 GLY A CA 1
ATOM 2257 C C . GLY A 1 291 ? 9.273 -10.962 -13.902 1.00 87.81 291 GLY A C 1
ATOM 2258 O O . GLY A 1 291 ? 9.753 -10.043 -14.560 1.00 87.81 291 GLY A O 1
ATOM 2259 N N . VAL A 1 292 ? 8.476 -10.754 -12.855 1.00 92.19 292 VAL A N 1
ATOM 2260 C CA . VAL A 1 292 ? 8.075 -9.426 -12.395 1.00 92.19 292 VAL A CA 1
ATOM 2261 C C . VAL A 1 292 ? 9.219 -8.791 -11.614 1.00 92.19 292 VAL A C 1
ATOM 2263 O O . VAL A 1 292 ? 9.835 -9.427 -10.756 1.00 92.19 292 VAL A O 1
ATOM 2266 N N . MET A 1 293 ? 9.459 -7.509 -11.868 1.00 93.81 293 MET A N 1
ATOM 2267 C CA . MET A 1 293 ? 10.224 -6.645 -10.981 1.00 93.81 293 MET A CA 1
ATOM 2268 C C . MET A 1 293 ? 9.235 -5.891 -10.101 1.00 93.81 293 MET A C 1
ATOM 2270 O O . MET A 1 293 ? 8.388 -5.154 -10.608 1.00 93.81 293 MET A O 1
ATOM 2274 N N . GLN A 1 294 ? 9.316 -6.110 -8.792 1.00 95.81 294 GLN A N 1
ATOM 2275 C CA . GLN A 1 294 ? 8.469 -5.417 -7.833 1.00 95.81 294 GLN A CA 1
ATOM 2276 C C . GLN A 1 294 ? 9.196 -5.124 -6.526 1.00 95.81 294 GLN A C 1
ATOM 2278 O O . GLN A 1 294 ? 10.036 -5.896 -6.054 1.00 95.81 294 GLN A O 1
ATOM 2283 N N . MET A 1 295 ? 8.854 -3.989 -5.932 1.00 96.81 295 MET A N 1
ATOM 2284 C CA . MET A 1 295 ? 9.392 -3.550 -4.656 1.00 96.81 295 MET A CA 1
ATOM 2285 C C . MET A 1 295 ? 8.356 -2.757 -3.874 1.00 96.81 295 MET A C 1
ATOM 2287 O O . MET A 1 295 ? 7.380 -2.244 -4.425 1.00 96.81 295 MET A O 1
ATOM 2291 N N . ARG A 1 296 ? 8.610 -2.633 -2.576 1.00 96.25 296 ARG A N 1
ATOM 2292 C CA . ARG A 1 296 ? 7.801 -1.863 -1.643 1.00 96.25 296 ARG A CA 1
ATOM 2293 C C . ARG A 1 296 ? 8.693 -0.890 -0.881 1.00 96.25 296 ARG A C 1
ATOM 2295 O O . ARG A 1 296 ? 9.746 -1.267 -0.359 1.00 96.25 296 ARG A O 1
ATOM 2302 N N . LEU A 1 297 ? 8.259 0.361 -0.814 1.00 95.62 297 LEU A N 1
ATOM 2303 C CA . LEU A 1 297 ? 8.865 1.410 -0.008 1.00 95.62 297 LEU A CA 1
ATOM 2304 C C . LEU A 1 297 ? 7.856 1.853 1.047 1.00 95.62 297 LEU A C 1
ATOM 2306 O O . LEU A 1 297 ? 6.812 2.389 0.702 1.00 95.62 297 LEU A O 1
ATOM 2310 N N . SER A 1 298 ? 8.158 1.663 2.325 1.00 94.06 298 SER A N 1
ATOM 2311 C CA . SER A 1 298 ? 7.275 2.070 3.421 1.00 94.06 298 SER A CA 1
ATOM 2312 C C . SER A 1 298 ? 7.954 3.124 4.274 1.00 94.06 298 SER A C 1
ATOM 2314 O O . SER A 1 298 ? 9.107 2.962 4.682 1.00 94.06 298 SER A O 1
ATOM 2316 N N . THR A 1 299 ? 7.221 4.188 4.580 1.00 91.44 299 THR A N 1
ATOM 2317 C CA . THR A 1 299 ? 7.652 5.228 5.504 1.00 91.44 299 THR A CA 1
ATOM 2318 C C . THR A 1 299 ? 6.569 5.489 6.540 1.00 91.44 299 THR A C 1
ATOM 2320 O O . THR A 1 299 ? 5.400 5.655 6.209 1.00 91.44 299 THR A O 1
ATOM 2323 N N . GLU A 1 300 ? 6.948 5.489 7.815 1.00 89.94 300 GLU A N 1
ATOM 2324 C CA . GLU A 1 300 ? 6.061 5.860 8.920 1.00 89.94 300 GLU A CA 1
ATOM 2325 C C . GLU A 1 300 ? 6.734 6.945 9.750 1.00 89.94 300 GLU A C 1
ATOM 2327 O O . GLU A 1 300 ? 7.951 6.904 9.974 1.00 89.94 300 GLU A O 1
ATOM 2332 N N . TRP A 1 301 ? 5.943 7.892 10.248 1.00 85.50 301 TRP A N 1
ATOM 2333 C CA . TRP A 1 301 ? 6.454 8.954 11.113 1.00 85.50 301 TRP A CA 1
ATOM 2334 C C . TRP A 1 301 ? 5.722 9.086 12.442 1.00 85.50 301 TRP A C 1
ATOM 2336 O O . TRP A 1 301 ? 6.312 9.569 13.406 1.00 85.50 301 TRP A O 1
ATOM 2346 N N . ASN A 1 302 ? 4.494 8.598 12.562 1.00 73.00 302 ASN A N 1
ATOM 2347 C CA . ASN A 1 302 ? 3.739 8.673 13.817 1.00 73.00 302 ASN A CA 1
ATOM 2348 C C . ASN A 1 302 ? 3.886 7.406 14.697 1.00 73.00 302 ASN A C 1
ATOM 2350 O O . ASN A 1 302 ? 3.350 7.327 15.798 1.00 73.00 302 ASN A O 1
ATOM 2354 N N . GLY A 1 303 ? 4.725 6.441 14.286 1.00 59.84 303 GLY A N 1
ATOM 2355 C CA . GLY A 1 303 ? 5.022 5.190 15.010 1.00 59.84 303 GLY A CA 1
ATOM 2356 C C . GLY A 1 303 ? 6.157 5.241 16.054 1.00 59.84 303 GLY A C 1
ATOM 2357 O O . GLY A 1 303 ? 6.742 4.202 16.371 1.00 59.84 303 GLY A O 1
ATOM 2358 N N . GLN A 1 304 ? 6.527 6.427 16.559 1.00 57.94 304 GLN A N 1
ATOM 2359 C CA . GLN A 1 304 ? 7.606 6.618 17.554 1.00 57.94 304 GLN A CA 1
ATOM 2360 C C . GLN A 1 304 ? 8.964 5.987 17.167 1.00 57.94 304 GLN A C 1
ATOM 2362 O O . GLN A 1 304 ? 9.700 5.489 18.019 1.00 57.94 304 GLN A O 1
ATOM 2367 N N . GLY A 1 305 ? 9.313 5.981 15.878 1.00 52.78 305 GLY A N 1
ATOM 2368 C CA . GLY A 1 305 ? 10.635 5.542 15.422 1.00 52.78 305 GLY A CA 1
ATOM 2369 C C . GLY A 1 305 ? 10.953 4.050 15.618 1.00 52.78 305 GLY A C 1
ATOM 2370 O O . GLY A 1 305 ? 12.119 3.749 15.871 1.00 52.78 305 GLY A O 1
ATOM 2371 N N . ASN A 1 306 ? 9.954 3.154 15.495 1.00 52.69 306 ASN A N 1
ATOM 2372 C CA . ASN A 1 306 ? 10.026 1.677 15.299 1.00 52.69 306 ASN A CA 1
ATOM 2373 C C . ASN A 1 306 ? 9.196 0.834 16.286 1.00 52.69 306 ASN A C 1
ATOM 2375 O O . ASN A 1 306 ? 9.267 -0.394 16.217 1.00 52.69 306 ASN A O 1
ATOM 2379 N N . LEU A 1 307 ? 8.461 1.409 17.243 1.00 63.53 307 LEU A N 1
ATOM 2380 C CA . LEU A 1 307 ? 7.878 0.559 18.292 1.00 63.53 307 LEU A CA 1
ATOM 2381 C C . LEU A 1 307 ? 6.634 -0.210 17.845 1.00 63.53 307 LEU A C 1
ATOM 2383 O O . LEU A 1 307 ? 6.458 -1.334 18.310 1.00 63.53 307 LEU A O 1
ATOM 2387 N N . LYS A 1 308 ? 5.790 0.370 16.980 1.00 80.69 308 LYS A N 1
ATOM 2388 C CA . LYS A 1 308 ? 4.563 -0.269 16.478 1.00 80.69 308 LYS A CA 1
ATOM 2389 C C . LYS A 1 308 ? 4.225 0.223 15.077 1.00 80.69 308 LYS A C 1
ATOM 2391 O O . LYS A 1 308 ? 4.202 1.435 14.876 1.00 80.69 308 LYS A O 1
ATOM 2396 N N . SER A 1 309 ? 3.912 -0.686 14.156 1.00 89.50 309 SER A N 1
ATOM 2397 C CA . SER A 1 309 ? 3.398 -0.336 12.821 1.00 89.50 309 SER A CA 1
ATOM 2398 C C . SER A 1 309 ? 1.959 0.180 12.885 1.00 89.50 309 SER A C 1
ATOM 2400 O O . SER A 1 309 ? 1.264 -0.043 13.882 1.00 89.50 309 SER A O 1
ATOM 2402 N N . PHE A 1 310 ? 1.486 0.829 11.819 1.00 92.06 310 PHE A N 1
ATOM 2403 C CA . PHE A 1 310 ? 0.083 1.255 11.710 1.00 92.06 310 PHE A CA 1
ATOM 2404 C C . PHE A 1 310 ? -0.903 0.095 11.953 1.00 92.06 310 PHE A C 1
ATOM 2406 O O . PHE A 1 310 ? -1.813 0.207 12.775 1.00 92.06 310 PHE A O 1
ATOM 2413 N N . ALA A 1 311 ? -0.645 -1.072 11.353 1.00 94.06 311 ALA A N 1
ATOM 2414 C CA . ALA A 1 311 ? -1.449 -2.279 11.555 1.00 94.06 311 ALA A CA 1
ATOM 2415 C C . ALA A 1 311 ? -1.433 -2.787 13.011 1.00 94.06 311 ALA A C 1
ATOM 2417 O O . ALA A 1 311 ? -2.444 -3.263 13.531 1.00 94.06 311 ALA A O 1
ATOM 2418 N N . GLU A 1 312 ? -0.304 -2.662 13.716 1.00 92.38 312 GLU A N 1
ATOM 2419 C CA . GLU A 1 312 ? -0.220 -3.024 15.134 1.00 92.38 312 GLU A CA 1
ATOM 2420 C C . GLU A 1 312 ? -0.989 -2.045 16.033 1.00 92.38 312 GLU A C 1
ATOM 2422 O O . GLU A 1 312 ? -1.578 -2.470 17.035 1.00 92.38 312 GLU A O 1
ATOM 2427 N N . ARG A 1 313 ? -1.019 -0.753 15.680 1.00 91.19 313 ARG A N 1
ATOM 2428 C CA . ARG A 1 313 ? -1.845 0.255 16.365 1.00 91.19 313 ARG A CA 1
ATOM 2429 C C . ARG A 1 313 ? -3.332 -0.040 16.164 1.00 91.19 313 ARG A C 1
ATOM 2431 O O . ARG A 1 313 ? -4.040 -0.163 17.163 1.00 91.19 313 ARG A O 1
ATOM 2438 N N . ALA A 1 314 ? -3.762 -0.305 14.930 1.00 93.25 314 ALA A N 1
ATOM 2439 C CA . ALA A 1 314 ? -5.137 -0.703 14.624 1.00 93.25 314 ALA A CA 1
ATOM 2440 C C . ALA A 1 314 ? -5.555 -1.995 15.355 1.00 93.25 314 ALA A C 1
ATOM 2442 O O . ALA A 1 314 ? -6.619 -2.057 15.966 1.00 93.25 314 ALA A O 1
ATOM 2443 N N . GLN A 1 315 ? -4.688 -3.013 15.397 1.00 94.00 315 GLN A N 1
ATOM 2444 C CA . GLN A 1 315 ? -4.961 -4.241 16.153 1.00 94.00 315 GLN A CA 1
ATOM 2445 C C . GLN A 1 315 ? -4.996 -4.001 17.671 1.00 94.00 315 GLN A C 1
ATOM 2447 O O . GLN A 1 315 ? -5.769 -4.641 18.383 1.00 94.00 315 GLN A O 1
ATOM 2452 N N . SER A 1 316 ? -4.166 -3.095 18.197 1.00 91.44 316 SER A N 1
ATOM 2453 C CA . SER A 1 316 ? -4.201 -2.724 19.619 1.00 91.44 316 SER A CA 1
ATOM 2454 C C . SER A 1 316 ? -5.517 -2.038 19.980 1.00 91.44 316 SER A C 1
ATOM 2456 O O . SER A 1 316 ? -6.082 -2.333 21.032 1.00 91.44 316 SER A O 1
ATOM 2458 N N . PHE A 1 317 ? -6.012 -1.173 19.098 1.00 91.31 317 PHE A N 1
ATOM 2459 C CA . PHE A 1 317 ? -7.315 -0.538 19.231 1.00 91.31 317 PHE A CA 1
ATOM 2460 C C . PHE A 1 317 ? -8.461 -1.559 19.168 1.00 91.31 317 PHE A C 1
ATOM 2462 O O . PHE A 1 317 ? -9.303 -1.594 20.062 1.00 91.31 317 PHE A O 1
ATOM 2469 N N . TRP A 1 318 ? -8.423 -2.480 18.201 1.00 92.94 318 TRP A N 1
ATOM 2470 C CA . TRP A 1 318 ? -9.390 -3.578 18.113 1.00 92.94 318 TRP A CA 1
ATOM 2471 C C . TRP A 1 318 ? -9.451 -4.396 19.416 1.00 92.94 318 TRP A C 1
ATOM 2473 O O . TRP A 1 318 ? -10.529 -4.699 19.922 1.00 92.94 318 TRP A O 1
ATOM 2483 N N . ARG A 1 319 ? -8.297 -4.701 20.033 1.00 91.56 319 ARG A N 1
ATOM 2484 C CA . ARG A 1 319 ? -8.256 -5.375 21.346 1.00 91.56 319 ARG A CA 1
ATOM 2485 C C . ARG A 1 319 ? -8.903 -4.539 22.453 1.00 91.56 319 ARG A C 1
ATOM 2487 O O . ARG A 1 319 ? -9.561 -5.109 23.320 1.00 91.56 319 ARG A O 1
ATOM 2494 N N . GLN A 1 320 ? -8.685 -3.223 22.452 1.00 89.81 320 GLN A N 1
ATOM 2495 C CA . GLN A 1 320 ? -9.256 -2.296 23.436 1.00 89.81 320 GLN A CA 1
ATOM 2496 C C . GLN A 1 320 ? -10.779 -2.276 23.374 1.00 89.81 320 GLN A C 1
ATOM 2498 O O . GLN A 1 320 ? -11.411 -2.503 24.403 1.00 89.81 320 GLN A O 1
ATOM 2503 N N . GLN A 1 321 ? -11.355 -2.123 22.181 1.00 88.94 321 GLN A N 1
ATOM 2504 C CA . GLN A 1 321 ? -12.810 -2.136 21.991 1.00 88.94 321 GLN A CA 1
ATOM 2505 C C . GLN A 1 321 ? -13.468 -3.439 22.471 1.00 88.94 321 GLN A C 1
ATOM 2507 O O . GLN A 1 321 ? -14.617 -3.441 22.896 1.00 88.94 321 GLN A O 1
ATOM 2512 N N . ARG A 1 322 ? -12.729 -4.554 22.448 1.00 89.94 322 ARG A N 1
ATOM 2513 C CA . ARG A 1 322 ? -13.212 -5.880 22.870 1.00 89.94 322 ARG A CA 1
ATOM 2514 C C . ARG A 1 322 ? -12.954 -6.220 24.332 1.00 89.94 322 ARG A C 1
ATOM 2516 O O . ARG A 1 322 ? -13.219 -7.347 24.740 1.00 89.94 322 ARG A O 1
ATOM 2523 N N . GLY A 1 323 ? -12.351 -5.315 25.102 1.00 90.25 323 GLY A N 1
ATOM 2524 C CA . GLY A 1 323 ? -11.924 -5.620 26.468 1.00 90.25 323 GLY A CA 1
ATOM 2525 C C . GLY A 1 323 ? -10.853 -6.721 26.548 1.00 90.25 323 GLY A C 1
ATOM 2526 O O . GLY A 1 323 ? -10.681 -7.337 27.594 1.00 90.25 323 GLY A O 1
ATOM 2527 N N . LEU A 1 324 ? -10.111 -6.973 25.461 1.00 87.75 324 LEU A N 1
ATOM 2528 C CA . LEU A 1 324 ? -9.055 -7.996 25.375 1.00 87.75 324 LEU A CA 1
ATOM 2529 C C . LEU A 1 324 ? -7.687 -7.490 25.855 1.00 87.75 324 LEU A C 1
ATOM 2531 O O . LEU A 1 324 ? -6.658 -8.139 25.644 1.00 87.75 324 LEU A O 1
ATOM 2535 N N . VAL A 1 325 ? -7.631 -6.307 26.464 1.00 81.50 325 VAL A N 1
ATOM 2536 C CA . VAL A 1 325 ? -6.371 -5.746 26.948 1.00 81.50 325 VAL A CA 1
ATOM 2537 C C . VAL A 1 325 ? -5.972 -6.452 28.237 1.00 81.50 325 VAL A C 1
ATOM 2539 O O . VAL A 1 325 ? -6.573 -6.239 29.286 1.00 81.50 325 VAL A O 1
ATOM 2542 N N . ASP A 1 326 ? -4.890 -7.231 28.170 1.00 58.09 326 ASP A N 1
ATOM 2543 C CA . ASP A 1 326 ? -4.128 -7.667 29.343 1.00 58.09 326 ASP A CA 1
ATOM 2544 C C . ASP A 1 326 ? -3.598 -6.411 30.066 1.00 58.09 326 ASP A C 1
ATOM 2546 O O . ASP A 1 326 ? -2.493 -5.923 29.795 1.00 58.09 326 ASP A O 1
ATOM 2550 N N . THR A 1 327 ? -4.367 -5.887 31.020 1.00 53.66 327 THR A N 1
ATOM 2551 C CA . THR A 1 327 ? -3.977 -4.768 31.898 1.00 53.66 327 THR A CA 1
ATOM 2552 C C . THR A 1 327 ? -2.662 -5.033 32.645 1.00 53.66 327 THR A C 1
ATOM 2554 O O . THR A 1 327 ? -2.016 -4.101 33.115 1.00 53.66 327 THR A O 1
ATOM 2557 N N . GLN A 1 328 ? -2.194 -6.285 32.696 1.00 47.03 328 GLN A N 1
ATOM 2558 C CA . GLN A 1 328 ? -1.002 -6.696 33.441 1.00 47.03 328 GLN A CA 1
ATOM 2559 C C . GLN A 1 328 ? 0.319 -6.776 32.650 1.00 47.03 328 GLN A C 1
ATOM 2561 O O . GLN A 1 328 ? 1.351 -7.033 33.268 1.00 47.03 328 GLN A O 1
ATOM 2566 N N . LYS A 1 329 ? 0.363 -6.557 31.323 1.00 51.31 329 LYS A N 1
ATOM 2567 C CA . LYS A 1 329 ? 1.627 -6.694 30.544 1.00 51.31 329 LYS A CA 1
ATOM 2568 C C . LYS A 1 329 ? 2.195 -5.410 29.937 1.00 51.31 329 LYS A C 1
ATOM 2570 O O . LYS A 1 329 ? 3.284 -5.456 29.364 1.00 51.31 329 LYS A O 1
ATOM 2575 N N . LEU A 1 330 ? 1.514 -4.273 30.077 1.00 50.72 330 LEU A N 1
ATOM 2576 C CA . LEU A 1 330 ? 1.996 -2.981 29.562 1.00 50.72 330 LEU A CA 1
ATOM 2577 C C . LEU A 1 330 ? 3.040 -2.309 30.473 1.00 50.72 330 LEU A C 1
ATOM 2579 O O . LEU A 1 330 ? 3.740 -1.397 30.037 1.00 50.72 330 LEU A O 1
ATOM 2583 N N . THR A 1 331 ? 3.234 -2.793 31.702 1.00 43.09 331 THR A N 1
ATOM 2584 C CA . THR A 1 331 ? 4.328 -2.356 32.574 1.00 43.09 331 THR A CA 1
ATOM 2585 C C . THR A 1 331 ? 5.651 -2.999 32.148 1.00 43.09 331 THR A C 1
ATOM 2587 O O . THR A 1 331 ? 6.005 -4.113 32.522 1.00 43.09 331 THR A O 1
ATOM 2590 N N . CYS A 1 332 ? 6.432 -2.250 31.370 1.00 41.59 332 CYS A N 1
ATOM 2591 C CA . CYS A 1 332 ? 7.895 -2.315 31.389 1.00 41.59 332 CYS A CA 1
ATOM 2592 C C . CYS A 1 332 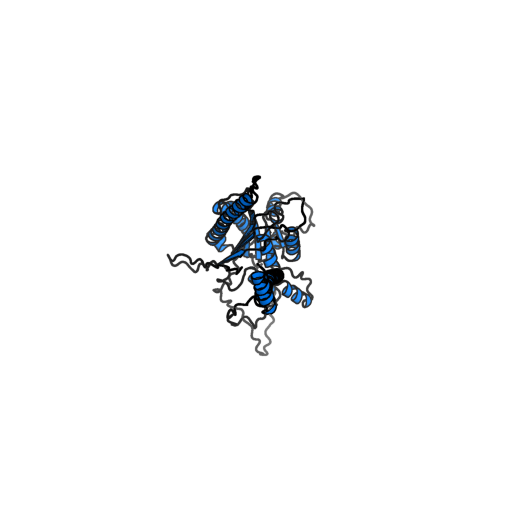? 8.562 -3.680 31.139 1.00 41.59 332 CYS A C 1
ATOM 2594 O O . CYS A 1 332 ? 9.671 -3.920 31.624 1.00 41.59 332 CYS A O 1
ATOM 2596 N N . ARG A 1 333 ? 8.033 -4.535 30.256 1.00 41.59 333 ARG A N 1
ATOM 2597 C CA . ARG A 1 333 ? 8.964 -5.361 29.471 1.00 41.59 333 ARG A CA 1
ATOM 2598 C C . ARG A 1 333 ? 9.590 -4.460 28.427 1.00 41.59 333 ARG A C 1
ATOM 2600 O O . ARG A 1 333 ? 9.146 -4.417 27.289 1.00 41.59 333 ARG A O 1
ATOM 2607 N N . ARG A 1 334 ? 10.631 -3.736 28.858 1.00 43.72 334 ARG A N 1
ATOM 2608 C CA . ARG A 1 334 ? 11.675 -3.178 27.998 1.00 43.72 334 ARG A CA 1
ATOM 2609 C C . ARG A 1 334 ? 11.968 -4.275 26.985 1.00 43.72 334 ARG A C 1
ATOM 2611 O O . ARG A 1 334 ? 12.538 -5.308 27.345 1.00 43.72 334 ARG A O 1
ATOM 2618 N N . ILE A 1 335 ? 11.454 -4.113 25.768 1.00 44.81 335 ILE A N 1
ATOM 2619 C CA . ILE A 1 335 ? 11.722 -5.028 24.675 1.00 44.81 335 ILE A CA 1
ATOM 2620 C C . ILE A 1 335 ? 13.201 -4.796 24.409 1.00 44.81 335 ILE A C 1
ATOM 2622 O O . ILE A 1 335 ? 13.588 -3.934 23.630 1.00 44.81 335 ILE A O 1
ATOM 2626 N N . ILE A 1 336 ? 14.057 -5.529 25.125 1.00 42.66 336 ILE A N 1
ATOM 2627 C CA . ILE A 1 336 ? 15.350 -5.894 24.587 1.00 42.66 336 ILE A CA 1
ATOM 2628 C C . ILE A 1 336 ? 14.939 -6.538 23.282 1.00 42.66 336 ILE A C 1
ATOM 2630 O O . ILE A 1 336 ? 14.349 -7.624 23.289 1.00 42.66 336 ILE A O 1
ATOM 2634 N N . SER A 1 337 ? 15.143 -5.813 22.187 1.00 42.03 337 SER A N 1
ATOM 2635 C CA . SER A 1 337 ? 15.072 -6.349 20.851 1.00 42.03 337 SER A CA 1
ATOM 2636 C C . SER A 1 337 ? 16.148 -7.428 20.805 1.00 42.03 337 SER A C 1
ATOM 2638 O O . SER A 1 337 ? 17.255 -7.265 20.299 1.00 42.03 337 SER A O 1
ATOM 2640 N N . ARG A 1 338 ? 15.832 -8.604 21.359 1.00 40.59 338 ARG A N 1
ATOM 2641 C CA . ARG A 1 338 ? 16.332 -9.843 20.808 1.00 40.59 338 ARG A CA 1
ATOM 2642 C C . ARG A 1 338 ? 15.906 -9.698 19.373 1.00 40.59 338 ARG A C 1
ATOM 2644 O O . ARG A 1 338 ? 14.716 -9.838 19.103 1.00 40.59 338 ARG A O 1
ATOM 2651 N N . LYS A 1 339 ? 16.853 -9.308 18.507 1.00 42.56 339 LYS A N 1
ATOM 2652 C CA . LYS A 1 339 ? 16.797 -9.541 17.072 1.00 42.56 339 LYS A CA 1
ATOM 2653 C C . LYS A 1 339 ? 16.097 -10.875 16.973 1.00 42.56 339 LYS A C 1
ATOM 2655 O O . LYS A 1 339 ? 16.694 -11.902 17.312 1.00 42.56 339 LYS A O 1
ATOM 2660 N N . ARG A 1 340 ? 14.802 -10.849 16.656 1.00 41.06 340 ARG A N 1
ATOM 2661 C CA . ARG A 1 340 ? 14.099 -12.043 16.251 1.00 41.06 340 ARG A CA 1
ATOM 2662 C C . ARG A 1 340 ? 14.911 -12.372 15.022 1.00 41.06 340 ARG A C 1
ATOM 2664 O O . ARG A 1 340 ? 14.819 -11.686 14.010 1.00 41.06 340 ARG A O 1
ATOM 2671 N N . ARG A 1 341 ? 15.839 -13.320 15.167 1.00 39.50 341 ARG A N 1
ATOM 2672 C CA . ARG A 1 341 ? 16.288 -14.098 14.037 1.00 39.50 341 ARG A CA 1
ATOM 2673 C C . ARG A 1 341 ? 14.968 -14.671 13.568 1.00 39.50 341 ARG A C 1
ATOM 2675 O O . ARG A 1 341 ? 14.465 -15.609 14.177 1.00 39.50 341 ARG A O 1
ATOM 2682 N N . ILE A 1 342 ? 14.338 -13.983 12.616 1.00 39.25 342 ILE A N 1
ATOM 2683 C CA . ILE A 1 342 ? 13.408 -14.606 11.697 1.00 39.25 342 ILE A CA 1
ATOM 2684 C C . ILE A 1 342 ? 14.191 -15.862 11.329 1.00 39.25 342 ILE A C 1
ATOM 2686 O O . ILE A 1 342 ? 15.313 -15.701 10.828 1.00 39.25 342 ILE A O 1
ATOM 2690 N N . PRO A 1 343 ? 13.774 -17.069 11.764 1.00 37.25 343 PRO A N 1
ATOM 2691 C CA . PRO A 1 343 ? 14.441 -18.265 11.289 1.00 37.25 343 PRO A CA 1
ATOM 2692 C C . PRO A 1 343 ? 14.414 -18.076 9.788 1.00 37.25 343 PRO A C 1
ATOM 2694 O O . PRO A 1 343 ? 13.328 -17.845 9.253 1.00 37.25 343 PRO A O 1
ATOM 2697 N N . ALA A 1 344 ? 15.598 -17.966 9.173 1.00 44.12 344 ALA A N 1
ATOM 2698 C CA . ALA A 1 344 ? 15.697 -17.774 7.742 1.00 44.12 344 ALA A CA 1
ATOM 2699 C C . ALA A 1 344 ? 14.739 -18.808 7.176 1.00 44.12 344 ALA A C 1
ATOM 2701 O O . ALA A 1 344 ? 14.896 -19.999 7.453 1.00 44.12 344 ALA A O 1
ATOM 2702 N N . ARG A 1 345 ? 13.640 -18.337 6.583 1.00 40.84 345 ARG A N 1
ATOM 2703 C CA . ARG A 1 345 ? 12.677 -19.218 5.956 1.00 40.84 345 ARG A CA 1
ATOM 2704 C C . ARG A 1 345 ? 13.485 -19.696 4.770 1.00 40.84 345 ARG A C 1
ATOM 2706 O O . ARG A 1 345 ? 13.640 -18.953 3.810 1.00 40.84 345 ARG A O 1
ATOM 2713 N N . ILE A 1 346 ? 14.185 -20.814 4.963 1.00 46.94 346 ILE A N 1
ATOM 2714 C CA . ILE A 1 346 ? 15.005 -21.435 3.939 1.00 46.94 346 ILE A CA 1
ATOM 2715 C C . ILE A 1 346 ? 13.991 -21.699 2.848 1.00 46.94 346 ILE A C 1
ATOM 2717 O O . ILE A 1 346 ? 13.097 -22.531 3.023 1.00 46.94 346 ILE A O 1
ATOM 2721 N N . ASN A 1 347 ? 14.039 -20.882 1.799 1.00 45.78 347 ASN A N 1
ATOM 2722 C CA . ASN A 1 347 ? 13.206 -21.110 0.643 1.00 45.78 347 ASN A CA 1
ATOM 2723 C C . ASN A 1 347 ? 13.548 -22.534 0.200 1.00 45.78 347 ASN A C 1
ATOM 2725 O O . ASN A 1 347 ? 14.729 -22.818 -0.006 1.00 45.78 347 ASN A O 1
ATOM 2729 N N . PRO A 1 348 ? 12.576 -23.451 0.087 1.00 53.88 348 PRO A N 1
ATOM 2730 C CA . PRO A 1 348 ? 12.863 -24.818 -0.340 1.00 53.88 348 PRO A CA 1
ATOM 2731 C C . PRO A 1 348 ? 13.567 -24.853 -1.713 1.00 53.88 348 PRO A C 1
ATOM 2733 O O . PRO A 1 348 ? 14.299 -25.795 -1.995 1.00 53.88 348 PRO A O 1
ATOM 2736 N N . GLY A 1 349 ? 13.448 -23.781 -2.510 1.00 55.25 349 GLY A N 1
ATOM 2737 C CA . GLY A 1 349 ? 14.255 -23.554 -3.714 1.00 55.25 349 GLY A CA 1
ATOM 2738 C C . GLY A 1 349 ? 15.764 -23.396 -3.465 1.00 55.25 349 GLY A C 1
ATOM 2739 O O . GLY A 1 349 ? 16.550 -23.971 -4.205 1.00 55.25 349 GLY A O 1
ATOM 2740 N N . GLU A 1 350 ? 16.200 -22.731 -2.387 1.00 55.69 350 GLU A N 1
ATOM 2741 C CA . GLU A 1 350 ? 17.638 -22.569 -2.093 1.00 55.69 350 GLU A CA 1
ATOM 2742 C C . GLU A 1 350 ? 18.304 -23.895 -1.676 1.00 55.69 350 GLU A C 1
ATOM 2744 O O . GLU A 1 350 ? 19.494 -24.091 -1.932 1.00 55.69 350 GLU A O 1
ATOM 2749 N N . MET A 1 351 ? 17.564 -24.838 -1.069 1.00 64.88 351 MET A N 1
ATOM 2750 C CA . MET A 1 351 ? 18.102 -26.187 -0.820 1.00 64.88 351 MET A CA 1
ATOM 2751 C C . MET A 1 351 ? 18.266 -26.984 -2.112 1.00 64.88 351 MET A C 1
ATOM 2753 O O . MET A 1 351 ? 19.240 -27.729 -2.231 1.00 64.88 351 MET A O 1
ATOM 2757 N N . ASN A 1 352 ? 17.361 -26.809 -3.078 1.00 75.69 352 ASN A N 1
ATOM 2758 C CA . ASN A 1 352 ? 17.495 -27.437 -4.387 1.00 75.69 352 ASN A CA 1
ATOM 2759 C C . ASN A 1 352 ? 18.708 -26.881 -5.136 1.00 75.69 352 ASN A C 1
ATOM 2761 O O . ASN A 1 352 ? 19.497 -27.670 -5.643 1.00 75.69 352 ASN A O 1
ATOM 2765 N N . ASP A 1 353 ? 18.940 -25.568 -5.108 1.00 77.00 353 ASP A N 1
ATOM 2766 C CA . ASP A 1 353 ? 20.126 -24.975 -5.736 1.00 77.00 353 ASP A CA 1
ATOM 2767 C C . ASP A 1 353 ? 21.426 -25.455 -5.078 1.00 77.00 353 ASP A C 1
ATOM 2769 O O . ASP A 1 353 ? 22.409 -25.731 -5.765 1.00 77.00 353 ASP A O 1
ATOM 2773 N N . PHE A 1 354 ? 21.452 -25.614 -3.751 1.00 83.44 354 PHE A N 1
ATOM 2774 C CA . PHE A 1 354 ? 22.622 -26.163 -3.061 1.00 83.44 354 PHE A CA 1
ATOM 2775 C C . PHE A 1 354 ? 22.872 -27.636 -3.420 1.00 83.44 354 PHE A C 1
ATOM 2777 O O . PHE A 1 354 ? 24.015 -28.023 -3.658 1.00 83.44 354 PHE A O 1
ATOM 2784 N N . LEU A 1 355 ? 21.817 -28.455 -3.499 1.00 87.69 355 LEU A N 1
ATOM 2785 C CA . LEU A 1 355 ? 21.906 -29.861 -3.909 1.00 87.69 355 LEU A CA 1
ATOM 2786 C C . LEU A 1 355 ? 22.337 -30.009 -5.369 1.00 87.69 355 LEU A C 1
ATOM 2788 O O . LEU A 1 355 ? 23.212 -30.822 -5.659 1.00 87.69 355 LEU A O 1
ATOM 2792 N N . ILE A 1 356 ? 21.770 -29.209 -6.272 1.00 87.06 356 ILE A N 1
ATOM 2793 C CA . ILE A 1 356 ? 22.116 -29.205 -7.697 1.00 87.06 356 ILE A CA 1
ATOM 2794 C C . ILE A 1 356 ? 23.575 -28.777 -7.879 1.00 87.06 356 ILE A C 1
ATOM 2796 O O . ILE A 1 356 ? 24.331 -29.471 -8.557 1.00 87.06 356 ILE A O 1
ATOM 2800 N N . ASN A 1 357 ? 24.010 -27.702 -7.215 1.00 88.94 357 ASN A N 1
ATOM 2801 C CA . ASN A 1 357 ? 25.405 -27.259 -7.260 1.00 88.94 357 ASN A CA 1
ATOM 2802 C C . ASN A 1 357 ? 26.362 -28.287 -6.631 1.00 88.94 357 ASN A C 1
ATOM 2804 O O . ASN A 1 357 ? 27.453 -28.517 -7.153 1.00 88.94 357 ASN A O 1
ATOM 2808 N N . GLY A 1 358 ? 25.952 -28.942 -5.541 1.00 95.25 358 GLY A N 1
ATOM 2809 C CA . GLY A 1 358 ? 26.717 -30.018 -4.910 1.00 95.25 358 GLY A CA 1
ATOM 2810 C C . GLY A 1 358 ? 26.883 -31.236 -5.821 1.00 95.25 358 GLY A C 1
ATOM 2811 O O . GLY A 1 358 ? 27.991 -31.754 -5.958 1.00 95.25 358 GLY A O 1
ATOM 2812 N N . LEU A 1 359 ? 25.810 -31.659 -6.496 1.00 95.25 359 LEU A N 1
ATOM 2813 C CA . LEU A 1 359 ? 25.848 -32.741 -7.481 1.00 95.25 359 LEU A CA 1
ATOM 2814 C C . LEU A 1 359 ? 26.711 -32.368 -8.688 1.00 95.25 359 LEU A C 1
ATOM 2816 O O . LEU A 1 359 ? 27.542 -33.173 -9.102 1.00 95.25 359 LEU A O 1
ATOM 2820 N N . ALA A 1 360 ? 26.574 -31.150 -9.217 1.00 93.06 360 ALA A N 1
ATOM 2821 C CA . ALA A 1 360 ? 27.381 -30.671 -10.336 1.00 93.06 360 ALA A CA 1
ATOM 2822 C C . ALA A 1 360 ? 28.883 -30.686 -10.007 1.00 93.06 360 ALA A C 1
ATOM 2824 O O . ALA A 1 360 ? 29.678 -31.196 -10.796 1.00 93.06 360 ALA A O 1
ATOM 2825 N N . LEU A 1 361 ? 29.277 -30.214 -8.818 1.00 95.88 361 LEU A N 1
ATOM 2826 C CA . LEU A 1 361 ? 30.669 -30.300 -8.366 1.00 95.88 361 LEU A CA 1
ATOM 2827 C C . LEU A 1 361 ? 31.139 -31.751 -8.251 1.00 95.88 361 LEU A C 1
ATOM 2829 O O . LEU A 1 361 ? 32.239 -32.064 -8.698 1.00 95.88 361 LEU A O 1
ATOM 2833 N N . LEU A 1 362 ? 30.314 -32.646 -7.705 1.00 96.69 362 LEU A N 1
ATOM 2834 C CA . LEU A 1 362 ? 30.658 -34.062 -7.572 1.00 96.69 362 LEU A CA 1
ATOM 2835 C C . LEU A 1 362 ? 30.876 -34.731 -8.939 1.00 96.69 362 LEU A C 1
ATOM 2837 O O . LEU A 1 362 ? 31.831 -35.490 -9.091 1.00 96.69 362 LEU A O 1
ATOM 2841 N N . PHE A 1 363 ? 30.065 -34.400 -9.950 1.00 96.25 363 PHE A N 1
ATOM 2842 C CA . PHE A 1 363 ? 30.272 -34.862 -11.326 1.00 96.25 363 PHE A CA 1
ATOM 2843 C C . PHE A 1 363 ? 31.555 -34.306 -11.948 1.00 96.25 363 PHE A C 1
ATOM 2845 O O . PHE A 1 363 ? 32.302 -35.065 -12.563 1.00 96.25 363 PHE A O 1
ATOM 2852 N N . ILE A 1 364 ? 31.849 -33.015 -11.756 1.00 95.19 364 ILE A N 1
ATOM 2853 C CA . ILE A 1 364 ? 33.088 -32.397 -12.255 1.00 95.19 364 ILE A CA 1
ATOM 2854 C C . ILE A 1 364 ? 34.312 -33.068 -11.617 1.00 95.19 364 ILE A C 1
ATOM 2856 O O . ILE A 1 364 ? 35.235 -33.467 -12.326 1.00 95.19 364 ILE A O 1
ATOM 2860 N N . PHE A 1 365 ? 34.313 -33.255 -10.294 1.00 97.00 365 PHE A N 1
ATOM 2861 C CA . PHE A 1 365 ? 35.404 -33.936 -9.596 1.00 97.00 365 PHE A CA 1
ATOM 2862 C C . PHE A 1 365 ? 35.529 -35.405 -10.005 1.00 97.00 365 PHE A C 1
ATOM 2864 O O . PHE A 1 365 ? 36.645 -35.874 -10.211 1.00 97.00 365 PHE A O 1
ATOM 2871 N N . GLY A 1 366 ? 34.412 -36.117 -10.165 1.00 96.69 366 GLY A N 1
ATOM 2872 C CA . GLY A 1 366 ? 34.407 -37.501 -10.638 1.00 96.69 366 GLY A CA 1
ATOM 2873 C C . GLY A 1 366 ? 34.983 -37.638 -12.048 1.00 96.69 366 GLY A C 1
ATOM 2874 O O . GLY A 1 366 ? 35.798 -38.523 -12.288 1.00 96.69 366 GLY A O 1
ATOM 2875 N N . TYR A 1 367 ? 34.626 -36.728 -12.956 1.00 96.75 367 TYR A N 1
ATOM 2876 C CA . TYR A 1 367 ? 35.163 -36.687 -14.316 1.00 96.75 367 TYR A CA 1
ATOM 2877 C C . TYR A 1 367 ? 36.671 -36.410 -14.329 1.00 96.75 367 TYR A C 1
ATOM 2879 O O . TYR A 1 367 ? 37.432 -37.137 -14.966 1.00 96.75 367 TYR A O 1
ATOM 2887 N N . LEU A 1 368 ? 37.125 -35.402 -13.575 1.00 96.50 368 LEU A N 1
ATOM 2888 C CA . LEU A 1 368 ? 38.552 -35.090 -13.453 1.00 96.50 368 LEU A CA 1
ATOM 2889 C C . LEU A 1 368 ? 39.337 -36.259 -12.848 1.00 96.50 368 LEU A C 1
ATOM 2891 O O . LEU A 1 368 ? 40.405 -36.601 -13.347 1.00 96.50 368 LEU A O 1
ATOM 2895 N N . PHE A 1 369 ? 38.799 -36.895 -11.805 1.00 96.75 369 PHE A N 1
ATOM 2896 C CA . PHE A 1 369 ? 39.421 -38.054 -11.172 1.00 96.75 369 PHE A CA 1
ATOM 2897 C C . PHE A 1 369 ? 39.496 -39.253 -12.121 1.00 96.75 369 PHE A C 1
ATOM 2899 O O . PHE A 1 369 ? 40.528 -39.912 -12.175 1.00 96.75 369 PHE A O 1
ATOM 2906 N N . PHE A 1 370 ? 38.440 -39.516 -12.894 1.00 96.25 370 PHE A N 1
ATOM 2907 C CA . PHE A 1 370 ? 38.414 -40.590 -13.887 1.00 96.25 370 PHE A CA 1
ATOM 2908 C C . PHE A 1 370 ? 39.509 -40.417 -14.947 1.00 96.25 370 PHE A C 1
ATOM 2910 O O . PHE A 1 370 ? 40.248 -41.361 -15.218 1.00 96.25 370 PHE A O 1
ATOM 2917 N N . HIS A 1 371 ? 39.665 -39.209 -15.494 1.00 93.69 371 HIS A N 1
ATOM 2918 C CA . HIS A 1 371 ? 40.722 -38.928 -16.467 1.00 93.69 371 HIS A CA 1
ATOM 2919 C C . HIS A 1 371 ? 42.118 -39.027 -15.854 1.00 93.69 371 HIS A C 1
ATOM 2921 O O . HIS A 1 371 ? 42.982 -39.696 -16.410 1.00 93.69 371 HIS A O 1
ATOM 2927 N N . LEU A 1 372 ? 42.315 -38.450 -14.667 1.00 94.00 372 LEU A N 1
ATOM 2928 C CA . LEU A 1 372 ? 43.601 -38.517 -13.977 1.00 94.00 372 LEU A CA 1
ATOM 2929 C C . LEU A 1 372 ? 43.983 -39.961 -13.616 1.00 94.00 372 LEU A C 1
ATOM 2931 O O . LEU A 1 372 ? 45.155 -40.322 -13.662 1.00 94.00 372 LEU A O 1
ATOM 2935 N N . TRP A 1 373 ? 42.999 -40.795 -13.273 1.00 95.00 373 TRP A N 1
ATOM 2936 C CA . TRP A 1 373 ? 43.196 -42.216 -13.007 1.00 95.00 373 TRP A CA 1
ATOM 2937 C C . TRP A 1 373 ? 43.541 -43.002 -14.274 1.00 95.00 373 TRP A C 1
ATOM 2939 O O . TRP A 1 373 ? 44.434 -43.843 -14.224 1.00 95.00 373 TRP A O 1
ATOM 2949 N N . SER A 1 374 ? 42.877 -42.717 -15.398 1.00 91.75 374 SER A N 1
ATOM 2950 C CA . SER A 1 374 ? 43.204 -43.319 -16.698 1.00 91.75 374 SER A CA 1
ATOM 2951 C C . SER A 1 374 ? 44.652 -43.017 -17.091 1.00 91.75 374 SER A C 1
ATOM 2953 O O . SER A 1 374 ? 45.412 -43.937 -17.383 1.00 91.75 374 SER A O 1
ATOM 2955 N N . ASP A 1 375 ? 45.064 -41.752 -16.993 1.00 91.31 375 ASP A N 1
ATOM 2956 C CA . ASP A 1 375 ? 46.433 -41.335 -17.309 1.00 91.31 375 ASP A CA 1
ATOM 2957 C C . ASP A 1 375 ? 47.457 -41.973 -16.352 1.00 91.31 375 ASP A C 1
ATOM 2959 O O . ASP A 1 375 ? 48.556 -42.360 -16.755 1.00 91.31 375 ASP A O 1
ATOM 2963 N N . LEU A 1 376 ? 47.100 -42.127 -15.070 1.00 92.50 376 LEU A N 1
ATOM 2964 C CA . LEU A 1 376 ? 47.941 -42.806 -14.085 1.00 92.50 376 LEU A CA 1
ATOM 2965 C C . LEU A 1 376 ? 48.062 -44.309 -14.376 1.00 92.50 376 LEU A C 1
ATOM 2967 O O . LEU A 1 376 ? 49.135 -44.873 -14.179 1.00 92.50 376 LEU A O 1
ATOM 2971 N N . GLN A 1 377 ? 46.993 -44.968 -14.830 1.00 90.50 377 GLN A N 1
ATOM 2972 C CA . GLN A 1 377 ? 47.040 -46.377 -15.224 1.00 90.50 377 GLN A CA 1
ATOM 2973 C C . GLN A 1 377 ? 47.941 -46.586 -16.438 1.00 90.50 377 GLN A C 1
ATOM 2975 O O . GLN A 1 377 ? 48.757 -47.507 -16.417 1.00 90.50 377 GLN A O 1
ATOM 2980 N N . ASP A 1 378 ? 47.860 -45.705 -17.436 1.00 86.25 378 ASP A N 1
ATOM 2981 C CA . ASP A 1 378 ? 48.770 -45.728 -18.580 1.00 86.25 378 ASP A CA 1
ATOM 2982 C C . ASP A 1 378 ? 50.219 -45.529 -18.121 1.00 86.25 378 ASP A C 1
ATOM 2984 O O . ASP A 1 378 ? 51.106 -46.294 -18.501 1.00 86.25 378 ASP A O 1
ATOM 2988 N N . LEU A 1 379 ? 50.465 -44.569 -17.223 1.00 84.81 379 LEU A N 1
ATOM 2989 C CA . LEU A 1 379 ? 51.786 -44.347 -16.634 1.00 84.81 379 LEU A CA 1
ATOM 2990 C C . LEU A 1 379 ? 52.296 -45.590 -15.883 1.00 84.81 379 LEU A C 1
ATOM 2992 O O . LEU A 1 379 ? 53.435 -46.003 -16.082 1.00 84.81 379 LEU A O 1
ATOM 2996 N N . ILE A 1 380 ? 51.467 -46.206 -15.037 1.00 83.62 380 ILE A N 1
ATOM 2997 C CA . ILE A 1 380 ? 51.821 -47.421 -14.287 1.00 83.62 380 ILE A CA 1
ATOM 2998 C C . ILE A 1 380 ? 52.112 -48.579 -15.246 1.00 83.62 380 ILE A C 1
ATOM 3000 O O . ILE A 1 380 ? 53.064 -49.319 -15.015 1.00 83.62 380 ILE A O 1
ATOM 3004 N N . TYR A 1 381 ? 51.355 -48.708 -16.337 1.00 80.88 381 TYR A N 1
ATOM 3005 C CA . TYR A 1 381 ? 51.609 -49.707 -17.373 1.00 80.88 381 TYR A CA 1
ATOM 3006 C C . TYR A 1 381 ? 52.970 -49.493 -18.054 1.00 80.88 381 TYR A C 1
ATOM 3008 O O . TYR A 1 381 ? 53.700 -50.454 -18.287 1.00 80.88 381 TYR A O 1
ATOM 3016 N N . TYR A 1 382 ? 53.371 -48.239 -18.294 1.00 74.38 382 TYR A N 1
ATOM 3017 C CA . TYR A 1 382 ? 54.723 -47.919 -18.775 1.00 74.38 382 TYR A CA 1
ATOM 3018 C C . TYR A 1 382 ? 55.830 -48.260 -17.768 1.00 74.38 382 TYR A C 1
ATOM 3020 O O . TYR A 1 382 ? 56.961 -48.522 -18.177 1.00 74.38 382 TYR A O 1
ATOM 3028 N N . PHE A 1 383 ? 55.519 -48.275 -16.471 1.00 74.62 383 PHE A N 1
ATOM 3029 C CA . PHE A 1 383 ? 56.452 -48.658 -15.411 1.00 74.62 383 PHE A CA 1
ATOM 3030 C C . PHE A 1 383 ? 56.407 -50.149 -15.048 1.00 74.62 383 PHE A C 1
ATOM 3032 O O . PHE A 1 383 ? 57.175 -50.559 -14.175 1.00 74.62 383 PHE A O 1
ATOM 3039 N N . ASP A 1 384 ? 55.578 -50.973 -15.704 1.00 80.12 384 ASP A N 1
ATOM 3040 C CA . ASP A 1 384 ? 55.629 -52.425 -15.526 1.00 80.12 384 ASP A CA 1
ATOM 3041 C C . ASP A 1 384 ? 56.980 -52.950 -16.058 1.00 80.12 384 ASP A C 1
ATOM 3043 O O . ASP A 1 384 ? 57.256 -52.857 -17.263 1.00 80.12 384 ASP A O 1
ATOM 3047 N N . PRO A 1 385 ? 57.847 -53.515 -15.193 1.00 76.44 385 PRO A N 1
ATOM 3048 C CA . PRO A 1 385 ? 59.166 -54.002 -15.593 1.00 76.44 385 PRO A CA 1
ATOM 3049 C C . PRO A 1 385 ? 59.103 -55.023 -16.737 1.00 76.44 385 PRO A C 1
ATOM 3051 O O . PRO A 1 385 ? 60.012 -55.090 -17.563 1.00 76.44 385 PRO A O 1
ATOM 3054 N N . SER A 1 386 ? 58.005 -55.780 -16.833 1.00 77.88 386 SER A N 1
ATOM 3055 C CA . SER A 1 386 ? 57.805 -56.782 -17.882 1.00 77.88 386 SER A CA 1
ATOM 3056 C C . SER A 1 386 ? 57.484 -56.173 -19.257 1.00 77.88 386 SER A C 1
ATOM 3058 O O . SER A 1 386 ? 57.864 -56.729 -20.295 1.00 77.88 386 SER A O 1
ATOM 3060 N N . ALA A 1 387 ? 56.835 -55.004 -19.293 1.00 69.56 387 ALA A N 1
ATOM 3061 C CA . ALA A 1 387 ? 56.617 -54.236 -20.518 1.00 69.56 387 ALA A CA 1
ATOM 3062 C C . ALA A 1 387 ? 57.921 -53.570 -20.987 1.00 69.56 387 ALA A C 1
ATOM 3064 O O . ALA A 1 387 ? 58.211 -53.550 -22.188 1.00 69.56 387 ALA A O 1
ATOM 3065 N N . TRP A 1 388 ? 58.747 -53.110 -20.041 1.00 72.31 388 TRP A N 1
ATOM 3066 C CA . TRP A 1 388 ? 60.072 -52.556 -20.323 1.00 72.31 388 TRP A CA 1
ATOM 3067 C C . TRP A 1 388 ? 61.035 -53.603 -20.895 1.00 72.31 388 TRP A C 1
ATOM 3069 O O . TRP A 1 388 ? 61.711 -53.338 -21.889 1.00 72.31 388 TRP A O 1
ATOM 3079 N N . ASP A 1 389 ? 61.038 -54.824 -20.355 1.00 77.25 389 ASP A N 1
ATOM 3080 C CA . ASP A 1 389 ? 61.856 -55.921 -20.885 1.00 77.25 389 ASP A CA 1
ATOM 3081 C C . ASP A 1 389 ? 61.453 -56.311 -22.317 1.00 77.25 389 ASP A C 1
ATOM 3083 O O . ASP A 1 389 ? 62.318 -56.521 -23.171 1.00 77.25 389 ASP A O 1
ATOM 3087 N N . ASN A 1 390 ? 60.152 -56.328 -22.630 1.00 76.00 390 ASN A N 1
ATOM 3088 C CA . ASN A 1 390 ? 59.664 -56.557 -23.995 1.00 76.00 390 ASN A CA 1
ATOM 3089 C C . ASN A 1 390 ? 60.031 -55.410 -24.956 1.00 76.00 390 ASN A C 1
ATOM 3091 O O . ASN A 1 390 ? 60.367 -55.656 -26.119 1.00 76.00 390 ASN A O 1
ATOM 3095 N N . PHE A 1 391 ? 59.999 -54.160 -24.487 1.00 75.25 391 PHE A N 1
ATOM 3096 C CA . PHE A 1 391 ? 60.433 -52.996 -25.263 1.00 75.25 391 PHE A CA 1
ATOM 3097 C C . PHE A 1 391 ? 61.942 -53.037 -25.556 1.00 75.25 391 PHE A C 1
ATOM 3099 O O . PHE A 1 391 ? 62.352 -52.873 -26.707 1.00 75.25 391 PHE A O 1
ATOM 3106 N N . ILE A 1 392 ? 62.765 -53.355 -24.551 1.00 78.25 392 ILE A N 1
ATOM 3107 C CA . ILE A 1 392 ? 64.216 -53.547 -24.692 1.00 78.25 392 ILE A CA 1
ATOM 3108 C C . ILE A 1 392 ? 64.521 -54.714 -25.646 1.00 78.25 392 ILE A C 1
ATOM 3110 O O . ILE A 1 392 ? 65.414 -54.598 -26.486 1.00 78.25 392 ILE A O 1
ATOM 3114 N N . GLN A 1 393 ? 63.786 -55.830 -25.566 1.00 81.25 393 GLN A N 1
ATOM 3115 C CA . GLN A 1 393 ? 63.959 -56.954 -26.493 1.00 81.25 393 GLN A CA 1
ATOM 3116 C C . GLN A 1 393 ? 63.608 -56.582 -27.939 1.00 81.25 393 GLN A C 1
ATOM 3118 O O . GLN A 1 393 ? 64.353 -56.947 -28.847 1.00 81.25 393 GLN A O 1
ATOM 3123 N N . ARG A 1 394 ? 62.537 -55.808 -28.168 1.00 80.94 394 ARG A N 1
ATOM 3124 C CA . ARG A 1 394 ? 62.200 -55.293 -29.508 1.00 80.94 394 ARG A CA 1
ATOM 3125 C C . ARG A 1 394 ? 63.267 -54.342 -30.048 1.00 80.94 394 ARG A C 1
ATOM 3127 O O . ARG A 1 394 ? 63.642 -54.472 -31.209 1.00 80.94 394 ARG A O 1
ATOM 3134 N N . LEU A 1 395 ? 63.802 -53.449 -29.215 1.00 75.25 395 LEU A N 1
ATOM 3135 C CA . LEU A 1 395 ? 64.905 -52.559 -29.596 1.00 75.25 395 LEU A CA 1
ATOM 3136 C C . LEU A 1 395 ? 66.198 -53.307 -29.935 1.00 75.25 395 LEU A C 1
ATOM 3138 O O . LEU A 1 395 ? 66.958 -52.825 -30.759 1.00 75.25 395 LEU A O 1
ATOM 3142 N N . ARG A 1 396 ? 66.447 -54.475 -29.328 1.00 80.88 396 ARG A N 1
ATOM 3143 C CA . ARG A 1 396 ? 67.596 -55.338 -29.664 1.00 80.88 396 ARG A CA 1
ATOM 3144 C C . ARG A 1 396 ? 67.402 -56.169 -30.935 1.00 80.88 396 ARG A C 1
ATOM 3146 O O . ARG A 1 396 ? 68.363 -56.769 -31.403 1.00 80.88 396 ARG A O 1
ATOM 3153 N N . SER A 1 397 ? 66.168 -56.283 -31.426 1.00 81.44 397 SER A N 1
ATOM 3154 C CA . SER A 1 397 ? 65.841 -57.030 -32.650 1.00 81.44 397 SER A CA 1
ATOM 3155 C C . SER A 1 397 ? 65.880 -56.179 -33.925 1.00 81.44 397 SER A C 1
ATOM 3157 O O . SER A 1 397 ? 65.843 -56.740 -35.020 1.00 81.44 397 SER A O 1
ATOM 3159 N N . PHE A 1 398 ? 65.956 -54.855 -33.770 1.00 72.69 398 PHE A N 1
ATOM 3160 C CA . PHE A 1 398 ? 66.358 -53.904 -34.806 1.00 72.69 398 PHE A CA 1
ATOM 3161 C C . PHE A 1 398 ? 67.870 -53.691 -34.738 1.00 72.69 398 PHE A C 1
ATOM 3163 O O . PHE A 1 398 ? 68.466 -53.486 -35.819 1.00 72.69 398 PHE A O 1
#

Radius of gyration: 32.17 Å; chains: 1; bounding box: 109×83×90 Å